Protein AF-0000000082833991 (afdb_homodimer)

Structure (mmCIF, N/CA/C/O backbone):
data_AF-0000000082833991-model_v1
#
loop_
_entity.id
_entity.type
_entity.pdbx_description
1 polymer 'HTH-type transcriptional regulator YjiE'
#
loop_
_atom_site.group_PDB
_atom_site.id
_atom_site.type_symbol
_atom_site.label_atom_id
_atom_site.label_alt_id
_atom_site.label_comp_id
_atom_site.label_asym_id
_atom_site.label_entity_id
_atom_site.label_seq_id
_atom_site.pdbx_PDB_ins_code
_atom_site.Cartn_x
_atom_site.Cartn_y
_atom_site.Cartn_z
_atom_site.occupancy
_atom_site.B_iso_or_equiv
_atom_site.auth_seq_id
_atom_site.auth_comp_id
_atom_site.auth_asym_id
_atom_site.auth_atom_id
_atom_site.pdbx_PDB_model_num
ATOM 1 N N . MET A 1 1 ? 28.219 -16.578 -19.125 1 38.25 1 MET A N 1
ATOM 2 C CA . MET A 1 1 ? 27.781 -16.203 -17.781 1 38.25 1 MET A CA 1
ATOM 3 C C . MET A 1 1 ? 28.219 -14.789 -17.438 1 38.25 1 MET A C 1
ATOM 5 O O . MET A 1 1 ? 27.469 -14.031 -16.812 1 38.25 1 MET A O 1
ATOM 9 N N . ALA A 1 2 ? 29.5 -14.633 -17.781 1 46.88 2 ALA A N 1
ATOM 10 C CA . ALA A 1 2 ? 30.234 -13.383 -17.609 1 46.88 2 ALA A CA 1
ATOM 11 C C . ALA A 1 2 ? 29.531 -12.227 -18.312 1 46.88 2 ALA A C 1
ATOM 13 O O . ALA A 1 2 ? 29.375 -11.141 -17.75 1 46.88 2 ALA A O 1
ATOM 14 N N . ASP A 1 3 ? 28.703 -12.578 -19.469 1 59.78 3 ASP A N 1
ATOM 15 C CA . ASP A 1 3 ? 28.125 -11.586 -20.375 1 59.78 3 ASP A CA 1
ATOM 16 C C . ASP A 1 3 ? 26.766 -11.094 -19.875 1 59.78 3 ASP A C 1
ATOM 18 O O . ASP A 1 3 ? 26.453 -9.914 -19.984 1 59.78 3 ASP A O 1
ATOM 22 N N . LEU A 1 4 ? 26.25 -11.969 -19.094 1 66.44 4 LEU A N 1
ATOM 23 C CA . LEU A 1 4 ? 24.922 -11.586 -18.594 1 66.44 4 LEU A CA 1
ATOM 24 C C . LEU A 1 4 ? 25.062 -10.594 -17.438 1 66.44 4 LEU A C 1
ATOM 26 O O . LEU A 1 4 ? 24.25 -9.664 -17.328 1 66.44 4 LEU A O 1
ATOM 30 N N . LYS A 1 5 ? 26.078 -10.898 -16.734 1 74 5 LYS A N 1
ATOM 31 C CA . LYS A 1 5 ? 26.344 -10 -15.602 1 74 5 LYS A CA 1
ATOM 32 C C . LYS A 1 5 ? 26.641 -8.586 -16.094 1 74 5 LYS A C 1
ATOM 34 O O . LYS A 1 5 ? 26.219 -7.605 -15.469 1 74 5 LYS A O 1
ATOM 39 N N . LEU A 1 6 ? 27.312 -8.57 -17.188 1 77 6 LEU A N 1
ATOM 40 C CA . LEU A 1 6 ? 27.656 -7.258 -17.734 1 77 6 LEU A CA 1
ATOM 41 C C . LEU A 1 6 ? 26.422 -6.543 -18.266 1 77 6 LEU A C 1
ATOM 43 O O . LEU A 1 6 ? 26.297 -5.324 -18.125 1 77 6 LEU A O 1
ATOM 47 N N . LEU A 1 7 ? 25.531 -7.355 -18.781 1 78.56 7 LEU A N 1
ATOM 48 C CA . LEU A 1 7 ? 24.281 -6.77 -19.25 1 78.56 7 LEU A CA 1
ATOM 49 C C . LEU A 1 7 ? 23.453 -6.262 -18.078 1 78.56 7 LEU A C 1
ATOM 51 O O . LEU A 1 7 ? 22.844 -5.195 -18.156 1 78.56 7 LEU A O 1
ATOM 55 N N . GLU A 1 8 ? 23.5 -7.07 -17.062 1 80.19 8 GLU A N 1
ATOM 56 C CA . GLU A 1 8 ? 22.812 -6.648 -15.836 1 80.19 8 GLU A CA 1
ATOM 57 C C . GLU A 1 8 ? 23.422 -5.375 -15.273 1 80.19 8 GLU A C 1
ATOM 59 O O . GLU A 1 8 ? 22.719 -4.52 -14.734 1 80.19 8 GLU A O 1
ATOM 64 N N . ASP A 1 9 ? 24.719 -5.312 -15.398 1 81.44 9 ASP A N 1
ATOM 65 C CA . ASP A 1 9 ? 25.406 -4.109 -14.953 1 81.44 9 ASP A CA 1
ATOM 66 C C . ASP A 1 9 ? 24.953 -2.885 -15.742 1 81.44 9 ASP A C 1
ATOM 68 O O . ASP A 1 9 ? 24.719 -1.817 -15.172 1 81.44 9 ASP A O 1
ATOM 72 N N . LEU A 1 10 ? 24.797 -3.084 -17.016 1 82.69 10 LEU A N 1
ATOM 73 C CA . LEU A 1 10 ? 24.328 -1.987 -17.859 1 82.69 10 LEU A CA 1
ATOM 74 C C . LEU A 1 10 ? 22.922 -1.56 -17.453 1 82.69 10 LEU A C 1
ATOM 76 O O . LEU A 1 10 ? 22.625 -0.364 -17.391 1 82.69 10 LEU A O 1
ATOM 80 N N . ILE A 1 11 ? 22.125 -2.508 -17.219 1 79.31 11 ILE A N 1
ATOM 81 C CA . ILE A 1 11 ? 20.75 -2.244 -16.812 1 79.31 11 ILE A CA 1
ATOM 82 C C . ILE A 1 11 ? 20.734 -1.484 -15.492 1 79.31 11 ILE A C 1
ATOM 84 O O . ILE A 1 11 ? 20.016 -0.483 -15.352 1 79.31 11 ILE A O 1
ATOM 88 N N . ALA A 1 12 ? 21.469 -1.999 -14.531 1 80.62 12 ALA A N 1
ATOM 89 C CA . ALA A 1 12 ? 21.562 -1.344 -13.234 1 80.62 12 ALA A CA 1
ATOM 90 C C . ALA A 1 12 ? 22.047 0.098 -13.375 1 80.62 12 ALA A C 1
ATOM 92 O O . ALA A 1 12 ? 21.531 1 -12.711 1 80.62 12 ALA A O 1
ATOM 93 N N . LEU A 1 13 ? 22.984 0.192 -14.234 1 82.44 13 LEU A N 1
ATOM 94 C CA . LEU A 1 13 ? 23.531 1.522 -14.461 1 82.44 13 LEU A CA 1
ATOM 95 C C . LEU A 1 13 ? 22.5 2.436 -15.117 1 82.44 13 LEU A C 1
ATOM 97 O O . LEU A 1 13 ? 22.359 3.596 -14.727 1 82.44 13 LEU A O 1
ATOM 101 N N . ALA A 1 14 ? 21.766 1.913 -15.977 1 79.62 14 ALA A N 1
ATOM 102 C CA . ALA A 1 14 ? 20.734 2.68 -16.656 1 79.62 14 ALA A CA 1
ATOM 103 C C . ALA A 1 14 ? 19.625 3.086 -15.703 1 79.62 14 ALA A C 1
ATOM 105 O O . ALA A 1 14 ? 19.094 4.203 -15.773 1 79.62 14 ALA A O 1
ATOM 106 N N . GLN A 1 15 ? 19.297 2.162 -14.906 1 74.5 15 GLN A N 1
ATOM 107 C CA . GLN A 1 15 ? 18.203 2.357 -13.961 1 74.5 15 GLN A CA 1
ATOM 108 C C . GLN A 1 15 ? 18.594 3.344 -12.867 1 74.5 15 GLN A C 1
ATOM 110 O O . GLN A 1 15 ? 17.781 4.18 -12.461 1 74.5 15 GLN A O 1
ATOM 115 N N . SER A 1 16 ? 19.812 3.145 -12.391 1 74.88 16 SER A N 1
ATOM 116 C CA . SER A 1 16 ? 20.25 3.936 -11.25 1 74.88 16 SER A CA 1
ATOM 117 C C . SER A 1 16 ? 20.797 5.289 -11.688 1 74.88 16 SER A C 1
ATOM 119 O O . SER A 1 16 ? 20.766 6.254 -10.922 1 74.88 16 SER A O 1
ATOM 121 N N . GLY A 1 17 ? 21.281 5.27 -12.898 1 75.56 17 GLY A N 1
ATOM 122 C CA . GLY A 1 17 ? 21.922 6.465 -13.438 1 75.56 17 GLY A CA 1
ATOM 123 C C . GLY A 1 17 ? 23.203 6.844 -12.711 1 75.56 17 GLY A C 1
ATOM 124 O O . GLY A 1 17 ? 23.641 7.992 -12.789 1 75.56 17 GLY A O 1
ATOM 125 N N . SER A 1 18 ? 23.688 5.918 -11.875 1 78.94 18 SER A N 1
ATOM 126 C CA . SER A 1 18 ? 24.875 6.121 -11.055 1 78.94 18 SER A CA 1
ATOM 127 C C . SER A 1 18 ? 25.719 4.852 -10.977 1 78.94 18 SER A C 1
ATOM 129 O O . SER A 1 18 ? 25.203 3.777 -10.648 1 78.94 18 SER A O 1
ATOM 131 N N . PHE A 1 19 ? 27.078 5.07 -11.234 1 81.88 19 PHE A N 1
ATOM 132 C CA . PHE A 1 19 ? 27.984 3.928 -11.141 1 81.88 19 PHE A CA 1
ATOM 133 C C . PHE A 1 19 ? 28.047 3.404 -9.711 1 81.88 19 PHE A C 1
ATOM 135 O O . PHE A 1 19 ? 28.078 2.191 -9.484 1 81.88 19 PHE A O 1
ATOM 142 N N . VAL A 1 20 ? 27.984 4.328 -8.828 1 76.94 20 VAL A N 1
ATOM 143 C CA . VAL A 1 20 ? 28.109 3.918 -7.434 1 76.94 20 VAL A CA 1
ATOM 144 C C . VAL A 1 20 ? 26.844 3.158 -7.012 1 76.94 20 VAL A C 1
ATOM 146 O O . VAL A 1 20 ? 26.938 2.062 -6.453 1 76.94 20 VAL A O 1
ATOM 149 N N . ARG A 1 21 ? 25.766 3.682 -7.289 1 78.19 21 ARG A N 1
ATOM 150 C CA . ARG A 1 21 ? 24.516 3.029 -6.922 1 78.19 21 ARG A CA 1
ATOM 151 C C . ARG A 1 21 ? 24.344 1.715 -7.676 1 78.19 21 ARG A C 1
ATOM 153 O O . ARG A 1 21 ? 23.844 0.735 -7.117 1 78.19 21 ARG A O 1
ATOM 160 N N . ALA A 1 22 ? 24.688 1.807 -8.867 1 81.06 22 ALA A N 1
ATOM 161 C CA . ALA A 1 22 ? 24.609 0.583 -9.656 1 81.06 22 ALA A CA 1
ATOM 162 C C . ALA A 1 22 ? 25.531 -0.499 -9.094 1 81.06 22 ALA A C 1
ATOM 164 O O . ALA A 1 22 ? 25.141 -1.668 -9.008 1 81.06 22 ALA A O 1
ATOM 165 N N . ALA A 1 23 ? 26.672 -0.128 -8.703 1 82.81 23 ALA A N 1
ATOM 166 C CA . ALA A 1 23 ? 27.609 -1.078 -8.109 1 82.81 23 ALA A CA 1
ATOM 167 C C . ALA A 1 23 ? 27.047 -1.688 -6.836 1 82.81 23 ALA A C 1
ATOM 169 O O . ALA A 1 23 ? 27.141 -2.896 -6.617 1 82.81 23 ALA A O 1
ATOM 170 N N . GLU A 1 24 ? 26.406 -0.857 -6.086 1 76.19 24 GLU A N 1
ATOM 171 C CA . GLU A 1 24 ? 25.797 -1.324 -4.852 1 76.19 24 GLU A CA 1
ATOM 172 C C . GLU A 1 24 ? 24.641 -2.291 -5.141 1 76.19 24 GLU A C 1
ATOM 174 O O . GLU A 1 24 ? 24.547 -3.35 -4.52 1 76.19 24 GLU A O 1
ATOM 179 N N . ALA A 1 25 ? 23.984 -1.925 -6.086 1 74.69 25 ALA A N 1
ATOM 180 C CA . ALA A 1 25 ? 22.844 -2.76 -6.461 1 74.69 25 ALA A CA 1
ATOM 181 C C . ALA A 1 25 ? 23.312 -4.109 -7 1 74.69 25 ALA A C 1
ATOM 183 O O . ALA A 1 25 ? 22.625 -5.121 -6.82 1 74.69 25 ALA A O 1
ATOM 184 N N . ARG A 1 26 ? 24.453 -4.07 -7.508 1 76.44 26 ARG A N 1
ATOM 185 C CA . ARG A 1 26 ? 25 -5.27 -8.141 1 76.44 26 ARG A CA 1
ATOM 186 C C . ARG A 1 26 ? 25.984 -5.98 -7.207 1 76.44 26 ARG A C 1
ATOM 188 O O . ARG A 1 26 ? 26.594 -6.977 -7.59 1 76.44 26 ARG A O 1
ATOM 195 N N . HIS A 1 27 ? 26.094 -5.438 -5.996 1 77.38 27 HIS A N 1
ATOM 196 C CA . HIS A 1 27 ? 26.922 -6.016 -4.949 1 77.38 27 HIS A CA 1
ATOM 197 C C . HIS A 1 27 ? 28.359 -6.195 -5.43 1 77.38 27 HIS A C 1
ATOM 199 O O . HIS A 1 27 ? 28.953 -7.258 -5.242 1 77.38 27 HIS A O 1
ATOM 205 N N . VAL A 1 28 ? 28.859 -5.191 -6.031 1 79.62 28 VAL A N 1
ATOM 206 C CA . VAL A 1 28 ? 30.266 -5.18 -6.461 1 79.62 28 VAL A CA 1
ATOM 207 C C . VAL A 1 28 ? 30.891 -3.84 -6.094 1 79.62 28 VAL A C 1
ATOM 209 O O . VAL A 1 28 ? 30.203 -2.865 -5.816 1 79.62 28 VAL A O 1
ATOM 212 N N . THR A 1 29 ? 32.188 -3.898 -6.039 1 78.94 29 THR A N 1
ATOM 213 C CA . THR A 1 29 ? 32.906 -2.658 -5.762 1 78.94 29 THR A CA 1
ATOM 214 C C . THR A 1 29 ? 32.844 -1.711 -6.957 1 78.94 29 THR A C 1
ATOM 216 O O . THR A 1 29 ? 32.625 -2.148 -8.094 1 78.94 29 THR A O 1
ATOM 219 N N . HIS A 1 30 ? 32.969 -0.469 -6.625 1 83.12 30 HIS A N 1
ATOM 220 C CA . HIS A 1 30 ? 32.875 0.565 -7.652 1 83.12 30 HIS A CA 1
ATOM 221 C C . HIS A 1 30 ? 33.938 0.354 -8.734 1 83.12 30 HIS A C 1
ATOM 223 O O . HIS A 1 30 ? 33.625 0.383 -9.93 1 83.12 30 HIS A O 1
ATOM 229 N N . PRO A 1 31 ? 35.188 0.054 -8.375 1 81.94 31 PRO A N 1
ATOM 230 C CA . PRO A 1 31 ? 36.188 -0.194 -9.422 1 81.94 31 PRO A CA 1
ATOM 231 C C . PRO A 1 31 ? 35.875 -1.421 -10.266 1 81.94 31 PRO A C 1
ATOM 233 O O . PRO A 1 31 ? 36.062 -1.402 -11.484 1 81.94 31 PRO A O 1
ATOM 236 N N . ALA A 1 32 ? 35.375 -2.383 -9.633 1 82.94 32 ALA A N 1
ATOM 237 C CA . ALA A 1 32 ? 35 -3.598 -10.344 1 82.94 32 ALA A CA 1
ATOM 238 C C . ALA A 1 32 ? 33.844 -3.336 -11.297 1 82.94 32 ALA A C 1
ATOM 240 O O . ALA A 1 32 ? 33.844 -3.83 -12.43 1 82.94 32 ALA A O 1
ATOM 241 N N . PHE A 1 33 ? 32.906 -2.541 -10.852 1 87.75 33 PHE A N 1
ATOM 242 C CA . PHE A 1 33 ? 31.766 -2.203 -11.68 1 87.75 33 PHE A CA 1
ATOM 243 C C . PHE A 1 33 ? 32.188 -1.404 -12.906 1 87.75 33 PHE A C 1
ATOM 245 O O . PHE A 1 33 ? 31.75 -1.675 -14.023 1 87.75 33 PHE A O 1
ATOM 252 N N . GLY A 1 34 ? 33.062 -0.448 -12.641 1 86.69 34 GLY A N 1
ATOM 253 C CA . GLY A 1 34 ? 33.594 0.323 -13.75 1 86.69 34 GLY A CA 1
ATOM 254 C C . GLY A 1 34 ? 34.281 -0.535 -14.789 1 86.69 34 GLY A C 1
ATOM 255 O O . GLY A 1 34 ? 34.094 -0.353 -15.992 1 86.69 34 GLY A O 1
ATOM 256 N N . ARG A 1 35 ? 35.062 -1.418 -14.344 1 84.38 35 ARG A N 1
ATOM 257 C CA . ARG A 1 35 ? 35.781 -2.334 -15.234 1 84.38 35 ARG A CA 1
ATOM 258 C C . ARG A 1 35 ? 34.781 -3.182 -16.047 1 84.38 35 ARG A C 1
ATOM 260 O O . ARG A 1 35 ? 35.031 -3.441 -17.219 1 84.38 35 ARG A O 1
ATOM 267 N N . ARG A 1 36 ? 33.75 -3.529 -15.391 1 84.44 36 ARG A N 1
ATOM 268 C CA . ARG A 1 36 ? 32.75 -4.359 -16.047 1 84.44 36 ARG A CA 1
ATOM 269 C C . ARG A 1 36 ? 32.062 -3.59 -17.172 1 84.44 36 ARG A C 1
ATOM 271 O O . ARG A 1 36 ? 31.812 -4.133 -18.25 1 84.44 36 ARG A O 1
ATOM 278 N N . ILE A 1 37 ? 31.781 -2.387 -16.859 1 87.19 37 ILE A N 1
ATOM 279 C CA . ILE A 1 37 ? 31.125 -1.562 -17.875 1 87.19 37 ILE A CA 1
ATOM 280 C C . ILE A 1 37 ? 32.094 -1.315 -19.031 1 87.19 37 ILE A C 1
ATOM 282 O O . ILE A 1 37 ? 31.688 -1.374 -20.203 1 87.19 37 ILE A O 1
ATOM 286 N N . ARG A 1 38 ? 33.312 -1.066 -18.703 1 84.81 38 ARG A N 1
ATOM 287 C CA . ARG A 1 38 ? 34.312 -0.896 -19.75 1 84.81 38 ARG A CA 1
ATOM 288 C C . ARG A 1 38 ? 34.469 -2.168 -20.578 1 84.81 38 ARG A C 1
ATOM 290 O O . ARG A 1 38 ? 34.625 -2.107 -21.797 1 84.81 38 ARG A O 1
ATOM 297 N N . ALA A 1 39 ? 34.438 -3.24 -19.891 1 80.69 39 ALA A N 1
ATOM 298 C CA . ALA A 1 39 ? 34.5 -4.52 -20.594 1 80.69 39 ALA A CA 1
ATOM 299 C C . ALA A 1 39 ? 33.344 -4.695 -21.547 1 80.69 39 ALA A C 1
ATOM 301 O O . ALA A 1 39 ? 33.5 -5.195 -22.656 1 80.69 39 ALA A O 1
ATOM 302 N N . LEU A 1 40 ? 32.188 -4.266 -21.109 1 82 40 LEU A N 1
ATOM 303 C CA . LEU A 1 40 ? 31 -4.344 -21.938 1 82 40 LEU A CA 1
ATOM 304 C C . LEU A 1 40 ? 31.109 -3.414 -23.141 1 82 40 LEU A C 1
ATOM 306 O O . LEU A 1 40 ? 30.703 -3.77 -24.234 1 82 40 LEU A O 1
ATOM 310 N N . GLU A 1 41 ? 31.656 -2.271 -22.922 1 83.88 41 GLU A N 1
ATOM 311 C CA . GLU A 1 41 ? 31.891 -1.325 -24 1 83.88 41 GLU A CA 1
ATOM 312 C C . GLU A 1 41 ? 32.875 -1.875 -25.016 1 83.88 41 GLU A C 1
ATOM 314 O O . GLU A 1 41 ? 32.719 -1.726 -26.219 1 83.88 41 GLU A O 1
ATOM 319 N N . ALA A 1 42 ? 33.875 -2.477 -24.469 1 79.06 42 ALA A N 1
ATOM 320 C CA . ALA A 1 42 ? 34.875 -3.105 -25.344 1 79.06 42 ALA A CA 1
ATOM 321 C C . ALA A 1 42 ? 34.25 -4.219 -26.172 1 79.06 42 ALA A C 1
ATOM 323 O O . ALA A 1 42 ? 34.531 -4.344 -27.375 1 79.06 42 ALA A O 1
ATOM 324 N N . TRP A 1 43 ? 33.469 -4.961 -25.516 1 75.19 43 TRP A N 1
ATOM 325 C CA . TRP A 1 43 ? 32.75 -6.031 -26.203 1 75.19 43 TRP A CA 1
ATOM 326 C C . TRP A 1 43 ? 31.844 -5.469 -27.297 1 75.19 43 TRP A C 1
ATOM 328 O O . TRP A 1 43 ? 31.781 -6.004 -28.406 1 75.19 43 TRP A O 1
ATOM 338 N N . ALA A 1 44 ? 31.156 -4.363 -26.938 1 76.19 44 ALA A N 1
ATOM 339 C CA . ALA A 1 44 ? 30.219 -3.729 -27.859 1 76.19 44 ALA A CA 1
ATOM 340 C C . ALA A 1 44 ? 30.953 -2.982 -28.969 1 76.19 44 ALA A C 1
ATOM 342 O O . ALA A 1 44 ? 30.391 -2.711 -30.031 1 76.19 44 ALA A O 1
ATOM 343 N N . GLY A 1 45 ? 32.188 -2.701 -28.766 1 75.06 45 GLY A N 1
ATOM 344 C CA . GLY A 1 45 ? 33 -1.982 -29.734 1 75.06 45 GLY A CA 1
ATOM 345 C C . GLY A 1 45 ? 32.688 -0.503 -29.797 1 75.06 45 GLY A C 1
ATOM 346 O O . GLY A 1 45 ? 33 0.16 -30.797 1 75.06 45 GLY A O 1
ATOM 347 N N . ALA A 1 46 ? 31.891 -0.071 -28.938 1 78.38 46 ALA A N 1
ATOM 348 C CA . ALA A 1 46 ? 31.484 1.332 -28.875 1 78.38 46 ALA A CA 1
ATOM 349 C C . ALA A 1 46 ? 31.25 1.767 -27.422 1 78.38 46 ALA A C 1
ATOM 351 O O . ALA A 1 46 ? 30.922 0.941 -26.562 1 78.38 46 ALA A O 1
ATOM 352 N N . PRO A 1 47 ? 31.469 3.016 -27.172 1 83.75 47 PRO A N 1
ATOM 353 C CA . PRO A 1 47 ? 31.062 3.512 -25.859 1 83.75 47 PRO A CA 1
ATOM 354 C C . PRO A 1 47 ? 29.547 3.379 -25.609 1 83.75 47 PRO A C 1
ATOM 356 O O . PRO A 1 47 ? 28.75 3.623 -26.516 1 83.75 47 PRO A O 1
ATOM 359 N N . LEU A 1 48 ? 29.266 2.832 -24.453 1 84.81 48 LEU A N 1
ATOM 360 C CA . LEU A 1 48 ? 27.859 2.604 -24.141 1 84.81 48 LEU A CA 1
ATOM 361 C C . LEU A 1 48 ? 27.344 3.664 -23.172 1 84.81 48 LEU A C 1
ATOM 363 O O . LEU A 1 48 ? 26.125 3.879 -23.062 1 84.81 48 LEU A O 1
ATOM 367 N N . VAL A 1 49 ? 28.297 4.137 -22.484 1 84.69 49 VAL A N 1
ATOM 368 C CA . VAL A 1 49 ? 27.922 5.059 -21.422 1 84.69 49 VAL A CA 1
ATOM 369 C C . VAL A 1 49 ? 28.578 6.414 -21.656 1 84.69 49 VAL A C 1
ATOM 371 O O . VAL A 1 49 ? 29.734 6.484 -22.078 1 84.69 49 VAL A O 1
ATOM 374 N N . GLU A 1 50 ? 27.781 7.258 -21.719 1 79.69 50 GLU A N 1
ATOM 375 C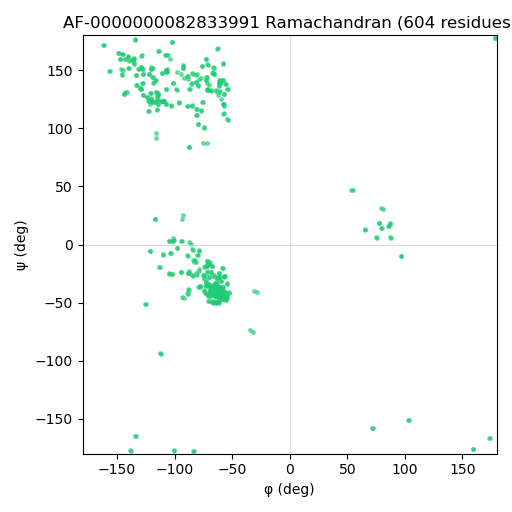 CA . GLU A 1 50 ? 28.344 8.602 -21.734 1 79.69 50 GLU A CA 1
ATOM 376 C C . GLU A 1 50 ? 28.828 9.008 -20.344 1 79.69 50 GLU A C 1
ATOM 378 O O . GLU A 1 50 ? 28.047 9.492 -19.516 1 79.69 50 GLU A O 1
ATOM 383 N N . ARG A 1 51 ? 30.094 8.641 -20.047 1 70.56 51 ARG A N 1
ATOM 384 C CA . ARG A 1 51 ? 30.688 8.719 -18.703 1 70.56 51 ARG A CA 1
ATOM 385 C C . ARG A 1 51 ? 30.844 10.164 -18.266 1 70.56 51 ARG A C 1
ATOM 387 O O . ARG A 1 51 ? 30.969 10.438 -17.062 1 70.56 51 ARG A O 1
ATOM 394 N N . GLN A 1 52 ? 30.781 10.977 -19.328 1 63.84 52 GLN A N 1
ATOM 395 C CA . GLN A 1 52 ? 31.078 12.375 -19.047 1 63.84 52 GLN A CA 1
ATOM 396 C C . GLN A 1 52 ? 29.812 13.117 -18.609 1 63.84 52 GLN A C 1
ATOM 398 O O . GLN A 1 52 ? 29.859 14.305 -18.281 1 63.84 52 GLN A O 1
ATOM 403 N N . ARG A 1 53 ? 28.656 12.336 -18.516 1 60.41 53 ARG A N 1
ATOM 404 C CA . ARG A 1 53 ? 27.359 12.906 -18.156 1 60.41 53 ARG A CA 1
ATOM 405 C C . ARG A 1 53 ? 26.875 12.367 -16.812 1 60.41 53 ARG A C 1
ATOM 407 O O . ARG A 1 53 ? 27.125 11.211 -16.484 1 60.41 53 ARG A O 1
ATOM 414 N N . VAL A 1 54 ? 26.406 13.266 -15.742 1 60.75 54 VAL A N 1
ATOM 415 C CA . VAL A 1 54 ? 25.734 12.836 -14.516 1 60.75 54 VAL A CA 1
ATOM 416 C C . VAL A 1 54 ? 24.297 13.375 -14.492 1 60.75 54 VAL A C 1
ATOM 418 O O . VAL A 1 54 ? 24.078 14.586 -14.594 1 60.75 54 VAL A O 1
ATOM 421 N N . PRO A 1 55 ? 23.312 12.508 -14.5 1 63.72 55 PRO A N 1
ATOM 422 C CA . PRO A 1 55 ? 23.438 11.055 -14.305 1 63.72 55 PRO A CA 1
ATOM 423 C C . PRO A 1 55 ? 23.984 10.344 -15.539 1 63.72 55 PRO A C 1
ATOM 425 O O . PRO A 1 55 ? 23.859 10.836 -16.656 1 63.72 55 PRO A O 1
ATOM 428 N N . VAL A 1 56 ? 24.578 9.258 -15.25 1 75.62 56 VAL A N 1
ATOM 429 C CA . VAL A 1 56 ? 25.125 8.438 -16.328 1 75.62 56 VAL A CA 1
ATOM 430 C C . VAL A 1 56 ? 24.031 8.078 -17.312 1 75.62 56 VAL A C 1
ATOM 432 O O . VAL A 1 56 ? 22.953 7.629 -16.922 1 75.62 56 VAL A O 1
ATOM 435 N N . THR A 1 57 ? 24.172 8.617 -18.5 1 81.19 57 THR A N 1
ATOM 436 C CA . THR A 1 57 ? 23.25 8.219 -19.547 1 81.19 57 THR A CA 1
ATOM 437 C C . THR A 1 57 ? 23.953 7.277 -20.547 1 81.19 57 THR A C 1
ATOM 439 O O . THR A 1 57 ? 25.172 7.195 -20.562 1 81.19 57 THR A O 1
ATOM 442 N N . LEU A 1 58 ? 23.078 6.676 -21.219 1 83.06 58 LEU A N 1
ATOM 443 C CA . LEU A 1 58 ? 23.594 5.746 -22.219 1 83.06 58 LEU A CA 1
ATOM 444 C C . LEU A 1 58 ? 23.766 6.434 -23.562 1 83.06 58 LEU A C 1
ATOM 446 O O . LEU A 1 58 ? 23.047 7.387 -23.875 1 83.06 58 LEU A O 1
ATOM 450 N N . THR A 1 59 ? 24.781 6.133 -24.359 1 80.75 59 THR A N 1
ATOM 451 C CA . THR A 1 59 ? 24.891 6.496 -25.781 1 80.75 59 THR A CA 1
ATOM 452 C C . THR A 1 59 ? 23.781 5.836 -26.594 1 80.75 59 THR A C 1
ATOM 454 O O . THR A 1 59 ? 23 5.039 -26.062 1 80.75 59 THR A O 1
ATOM 457 N N . ALA A 1 60 ? 23.641 6.285 -27.844 1 77.62 60 ALA A N 1
ATOM 458 C CA . ALA A 1 60 ? 22.688 5.625 -28.734 1 77.62 60 ALA A CA 1
ATOM 459 C C . ALA A 1 60 ? 22.938 4.117 -28.781 1 77.62 60 ALA A C 1
ATOM 461 O O . ALA A 1 60 ? 21.984 3.324 -28.75 1 77.62 60 ALA A O 1
ATOM 462 N N . GLU A 1 61 ? 24.188 3.904 -28.828 1 78.12 61 GLU A N 1
ATOM 463 C CA . GLU A 1 61 ? 24.562 2.496 -28.828 1 78.12 61 GLU A CA 1
ATOM 464 C C . GLU A 1 61 ? 24.234 1.845 -27.484 1 78.12 61 GLU A C 1
ATOM 466 O O . GLU A 1 61 ? 23.828 0.684 -27.438 1 78.12 61 GLU A O 1
ATOM 471 N N . GLY A 1 62 ? 24.422 2.627 -26.422 1 80.62 62 GLY A N 1
ATOM 472 C CA . GLY A 1 62 ? 24.078 2.143 -25.094 1 80.62 62 GLY A CA 1
ATOM 473 C C . GLY A 1 62 ? 22.594 1.875 -24.922 1 80.62 62 GLY A C 1
ATOM 474 O O . GLY A 1 62 ? 22.203 0.859 -24.344 1 80.62 62 GLY A O 1
ATOM 475 N N . GLU A 1 63 ? 21.844 2.664 -25.469 1 80.12 63 GLU A N 1
ATOM 476 C CA . GLU A 1 63 ? 20.391 2.498 -25.422 1 80.12 63 GLU A CA 1
ATOM 477 C C . GLU A 1 63 ? 19.938 1.28 -26.219 1 80.12 63 GLU A C 1
ATOM 479 O O . GLU A 1 63 ? 19.062 0.537 -25.797 1 80.12 63 GLU A O 1
ATOM 484 N N . ALA A 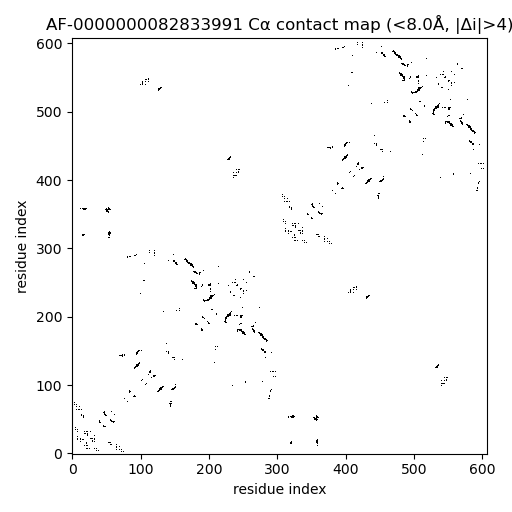1 64 ? 20.578 1.158 -27.359 1 74 64 ALA A N 1
ATOM 485 C CA . ALA A 1 64 ? 20.281 -0.01 -28.188 1 74 64 ALA A CA 1
ATOM 486 C C . ALA A 1 64 ? 20.641 -1.302 -27.453 1 74 64 ALA A C 1
ATOM 488 O O . ALA A 1 64 ? 19.859 -2.26 -27.453 1 74 64 ALA A O 1
ATOM 489 N N . LEU A 1 65 ? 21.734 -1.249 -26.828 1 77.31 65 LEU A N 1
ATOM 490 C CA . LEU A 1 65 ? 22.156 -2.443 -26.094 1 77.31 65 LEU A CA 1
ATOM 491 C C . LEU A 1 65 ? 21.297 -2.654 -24.859 1 77.31 65 LEU A C 1
ATOM 493 O O . LEU A 1 65 ? 21 -3.793 -24.484 1 77.31 65 LEU A O 1
ATOM 497 N N . LEU A 1 66 ? 20.953 -1.541 -24.297 1 78 66 LEU A N 1
ATOM 498 C CA . LEU A 1 66 ? 20.078 -1.636 -23.125 1 78 66 LEU A CA 1
ATOM 499 C C . LEU A 1 66 ? 18.781 -2.346 -23.469 1 78 66 LEU A C 1
ATOM 501 O O . LEU A 1 66 ? 18.312 -3.199 -22.703 1 78 66 LEU A O 1
ATOM 505 N N . LYS A 1 67 ? 18.25 -2.014 -24.547 1 68.81 67 LYS A N 1
ATOM 506 C CA . LYS A 1 67 ? 17.031 -2.674 -25 1 68.81 67 LYS A CA 1
ATOM 507 C C . LYS A 1 67 ? 17.234 -4.18 -25.156 1 68.81 67 LYS A C 1
ATOM 509 O O . LYS A 1 67 ? 16.422 -4.977 -24.672 1 68.81 67 LYS A O 1
ATOM 514 N N . THR A 1 68 ? 18.375 -4.438 -25.781 1 66.25 68 THR A N 1
ATOM 515 C CA . THR A 1 68 ? 18.703 -5.844 -26 1 66.25 68 THR A CA 1
ATOM 516 C C . THR A 1 68 ? 19.062 -6.512 -24.672 1 66.25 68 THR A C 1
ATOM 518 O O . THR A 1 68 ? 18.672 -7.652 -24.422 1 66.25 68 THR A O 1
ATOM 521 N N . ALA A 1 69 ? 19.828 -5.773 -23.922 1 70.81 69 ALA A N 1
ATOM 522 C CA . ALA A 1 69 ? 20.25 -6.301 -22.625 1 70.81 69 ALA A CA 1
ATOM 523 C C . ALA A 1 69 ? 19.047 -6.637 -21.75 1 70.81 69 ALA A C 1
ATOM 525 O O . ALA A 1 69 ? 19.016 -7.695 -21.109 1 70.81 69 ALA A O 1
ATOM 526 N N . THR A 1 70 ? 18.172 -5.727 -21.797 1 66.94 70 THR A N 1
ATOM 527 C CA . THR A 1 70 ? 16.969 -5.941 -21.016 1 66.94 70 THR A CA 1
ATOM 528 C C . THR A 1 70 ? 16.234 -7.195 -21.484 1 66.94 70 THR A C 1
ATOM 530 O O . THR A 1 70 ? 15.797 -8.008 -20.672 1 66.94 70 THR A O 1
ATOM 533 N N . GLN A 1 71 ? 16.281 -7.387 -22.734 1 61.53 71 GLN A N 1
ATOM 534 C CA . GLN A 1 71 ? 15.641 -8.562 -23.312 1 61.53 71 GLN A CA 1
ATOM 535 C C . GLN A 1 71 ? 16.406 -9.836 -22.953 1 61.53 71 GLN A C 1
ATOM 537 O O . GLN A 1 71 ? 15.797 -10.852 -22.609 1 61.53 71 GLN A O 1
ATOM 542 N N . VAL A 1 72 ? 17.656 -9.734 -23.062 1 61.81 72 VAL A N 1
ATOM 543 C CA . VAL A 1 72 ? 18.5 -10.906 -22.828 1 61.81 72 VAL A CA 1
ATOM 544 C C . VAL A 1 72 ? 18.438 -11.289 -21.344 1 61.81 72 VAL A C 1
ATOM 546 O O . VAL A 1 72 ? 18.266 -12.461 -21 1 61.81 72 VAL A O 1
ATOM 549 N N . VAL A 1 73 ? 18.625 -10.32 -20.594 1 61.59 73 VAL A N 1
ATOM 550 C CA . VAL A 1 73 ? 18.578 -10.594 -19.156 1 61.59 73 VAL A CA 1
ATOM 551 C C . VAL A 1 73 ? 17.219 -11.156 -18.781 1 61.59 73 VAL A C 1
ATOM 553 O O . VAL A 1 73 ? 17.125 -12.086 -17.969 1 61.59 73 VAL A O 1
ATOM 556 N N . GLU A 1 74 ? 16.328 -10.555 -19.469 1 58.25 74 GLU A N 1
ATOM 557 C CA . GLU A 1 74 ? 14.977 -11.055 -19.281 1 58.25 74 GLU A CA 1
ATOM 558 C C . GLU A 1 74 ? 14.867 -12.516 -19.703 1 58.25 74 GLU A C 1
ATOM 560 O O . GLU A 1 74 ? 14.297 -13.344 -18.984 1 58.25 74 GLU A O 1
ATOM 565 N N . GLN A 1 75 ? 15.398 -12.656 -20.812 1 55.94 75 GLN A N 1
ATOM 566 C CA . GLN A 1 75 ? 15.328 -14.016 -21.359 1 55.94 75 GLN A CA 1
ATOM 567 C C . GLN A 1 75 ? 16.156 -14.984 -20.516 1 55.94 75 GLN A C 1
ATOM 569 O O . GLN A 1 75 ? 15.719 -16.109 -20.266 1 55.94 75 GLN A O 1
ATOM 574 N N . MET A 1 76 ? 17.266 -14.477 -20.094 1 56.78 76 MET A N 1
ATOM 575 C CA . MET A 1 76 ? 18.109 -15.328 -19.25 1 56.78 76 MET A CA 1
ATOM 576 C C . MET A 1 76 ? 17.469 -15.531 -17.875 1 56.78 76 MET A C 1
ATOM 578 O O . MET A 1 76 ? 17.578 -16.609 -17.297 1 56.78 76 MET A O 1
ATOM 582 N N . GLY A 1 77 ? 16.953 -14.391 -17.438 1 54.34 77 GLY A N 1
ATOM 583 C CA . GLY A 1 77 ? 16.203 -14.539 -16.203 1 54.34 77 GLY A CA 1
ATOM 584 C C . GLY A 1 77 ? 15.102 -15.578 -16.281 1 54.34 77 GLY A C 1
ATOM 585 O O . GLY A 1 77 ? 14.922 -16.375 -15.359 1 54.34 77 GLY A O 1
ATOM 586 N N . LEU A 1 78 ? 14.555 -15.438 -17.375 1 51.03 78 LEU A N 1
ATOM 587 C CA . LEU A 1 78 ? 13.5 -16.406 -17.625 1 51.03 78 LEU A CA 1
ATOM 588 C C . LEU A 1 78 ? 14.07 -17.828 -17.656 1 51.03 78 LEU A C 1
ATOM 590 O O . LEU A 1 78 ? 13.484 -18.75 -17.109 1 51.03 78 LEU A O 1
ATOM 594 N N . VAL A 1 79 ? 15.172 -17.891 -18.312 1 51.47 79 VAL A N 1
ATOM 595 C CA . VAL A 1 79 ? 15.805 -19.188 -18.422 1 51.47 79 VAL A CA 1
ATOM 596 C C . VAL A 1 79 ? 16.281 -19.641 -17.047 1 51.47 79 VAL A C 1
ATOM 598 O O . VAL A 1 79 ? 16.109 -20.812 -16.672 1 51.47 79 VAL A O 1
ATOM 601 N N . ARG A 1 80 ? 16.984 -18.75 -16.422 1 50.44 80 ARG A N 1
ATOM 602 C CA . ARG A 1 80 ? 17.453 -19.078 -15.086 1 50.44 80 ARG A CA 1
ATOM 603 C C . ARG A 1 80 ? 16.297 -19.469 -14.18 1 50.44 80 ARG A C 1
ATOM 605 O O . ARG A 1 80 ? 16.391 -20.422 -13.398 1 50.44 80 ARG A O 1
ATOM 612 N N . HIS A 1 81 ? 15.359 -18.656 -14.258 1 49.59 81 HIS A N 1
ATOM 613 C CA . HIS A 1 81 ? 14.156 -18.953 -13.492 1 49.59 81 HIS A CA 1
ATOM 614 C C . HIS A 1 81 ? 13.594 -20.312 -13.859 1 49.59 81 HIS A C 1
ATOM 616 O O . HIS A 1 81 ? 13.188 -21.078 -12.984 1 49.59 81 HIS A O 1
ATOM 622 N N . ARG A 1 82 ? 13.594 -20.5 -15.07 1 48.09 82 ARG A N 1
ATOM 623 C CA . ARG A 1 82 ? 13.141 -21.812 -15.547 1 48.09 82 ARG A CA 1
ATOM 624 C C . ARG A 1 82 ? 14.031 -22.922 -15.016 1 48.09 82 ARG A C 1
ATOM 626 O O . ARG A 1 82 ? 13.547 -23.984 -14.617 1 48.09 82 ARG A O 1
ATOM 633 N N . ILE A 1 83 ? 15.242 -22.656 -15.102 1 48.06 83 ILE A N 1
ATOM 634 C CA . ILE A 1 83 ? 16.188 -23.672 -14.633 1 48.06 83 ILE A CA 1
ATOM 635 C C . ILE A 1 83 ? 16.016 -23.875 -13.133 1 48.06 83 ILE A C 1
ATOM 637 O O . ILE A 1 83 ? 16.031 -25 -12.648 1 48.06 83 ILE A O 1
ATOM 641 N N . ARG A 1 84 ? 16.016 -22.828 -12.477 1 47.88 84 ARG A N 1
ATOM 642 C CA . ARG A 1 84 ? 15.859 -22.922 -11.031 1 47.88 84 ARG A CA 1
ATOM 643 C C . ARG A 1 84 ? 14.539 -23.594 -10.664 1 47.88 84 ARG A C 1
ATOM 645 O O . ARG A 1 84 ? 14.453 -24.297 -9.664 1 47.88 84 ARG A O 1
ATOM 652 N N . SER A 1 85 ? 13.508 -23.172 -11.328 1 46.28 85 SER A N 1
ATOM 653 C CA . SER A 1 85 ? 12.203 -23.766 -11.062 1 46.28 85 SER A CA 1
ATOM 654 C C . SER A 1 85 ? 12.156 -25.219 -11.508 1 46.28 85 SER A C 1
ATOM 656 O O . SER A 1 85 ? 11.359 -26 -10.984 1 46.28 85 SER A O 1
ATOM 658 N N . SER A 1 86 ? 12.812 -25.531 -12.633 1 42.94 86 SER A N 1
ATOM 659 C CA . SER A 1 86 ? 12.812 -26.875 -13.172 1 42.94 86 SER A CA 1
ATOM 660 C C . SER A 1 86 ? 13.781 -27.781 -12.422 1 42.94 86 SER A C 1
ATOM 662 O O . SER A 1 86 ? 13.812 -29 -12.641 1 42.94 86 SER A O 1
ATOM 664 N N . GLY A 1 87 ? 14.742 -27.328 -11.734 1 41.94 87 GLY A N 1
ATOM 665 C CA . GLY A 1 87 ? 15.594 -28.375 -11.188 1 41.94 87 GLY A CA 1
ATOM 666 C C . GLY A 1 87 ? 14.875 -29.297 -10.234 1 41.94 87 GLY A C 1
ATOM 667 O O . GLY A 1 87 ? 13.914 -28.891 -9.578 1 41.94 87 GLY A O 1
ATOM 668 N N . ALA A 1 88 ? 14.961 -30.672 -10.438 1 46.59 88 ALA A N 1
ATOM 669 C CA . ALA A 1 88 ? 14.344 -31.875 -9.859 1 46.59 88 ALA A CA 1
ATOM 670 C C . ALA A 1 88 ? 14.016 -31.656 -8.391 1 46.59 88 ALA A C 1
ATOM 672 O O . ALA A 1 88 ? 13.031 -32.219 -7.883 1 46.59 88 ALA A O 1
ATOM 673 N N . GLY A 1 89 ? 14.875 -30.984 -7.559 1 48.12 89 GLY A N 1
ATOM 674 C CA . GLY A 1 89 ? 14.82 -30.953 -6.105 1 48.12 89 GLY A CA 1
ATOM 675 C C . GLY A 1 89 ? 14.406 -29.594 -5.551 1 48.12 89 GLY A C 1
ATOM 676 O O . GLY A 1 89 ? 14.305 -29.422 -4.336 1 48.12 89 GLY A O 1
ATOM 677 N N . GLY A 1 90 ? 14.273 -28.484 -6.367 1 53.06 90 GLY A N 1
ATOM 678 C CA . GLY A 1 90 ? 14.141 -27.172 -5.754 1 53.06 90 GLY A CA 1
ATOM 679 C C . GLY A 1 90 ? 12.695 -26.703 -5.648 1 53.06 90 GLY A C 1
ATOM 680 O O . GLY A 1 90 ? 11.812 -27.281 -6.277 1 53.06 90 GLY A O 1
ATOM 681 N N . GLU A 1 91 ? 12.32 -25.938 -4.672 1 65.25 91 GLU A N 1
ATOM 682 C CA . GLU A 1 91 ? 11.008 -25.375 -4.344 1 65.25 91 GLU A CA 1
ATOM 683 C C . GLU A 1 91 ? 10.438 -24.594 -5.52 1 65.25 91 GLU A C 1
ATOM 685 O O . GLU A 1 91 ? 11.141 -23.812 -6.156 1 65.25 91 GLU A O 1
ATOM 690 N N . ALA A 1 92 ? 9.336 -25.172 -6.23 1 85.19 92 ALA A N 1
ATOM 691 C CA . ALA A 1 92 ? 8.609 -24.484 -7.289 1 85.19 92 ALA A CA 1
ATOM 692 C C . ALA A 1 92 ? 8.016 -23.172 -6.777 1 85.19 92 ALA A C 1
ATOM 694 O O . ALA A 1 92 ? 7.328 -23.141 -5.754 1 85.19 92 ALA A O 1
ATOM 695 N N . VAL A 1 93 ? 8.453 -22.047 -7.457 1 90.56 93 VAL A N 1
ATOM 696 C CA . VAL A 1 93 ? 8.008 -20.719 -7 1 90.56 93 VAL A CA 1
ATOM 697 C C . VAL A 1 93 ? 7.145 -20.062 -8.078 1 90.56 93 VAL A C 1
ATOM 699 O O . VAL A 1 93 ? 7.5 -20.078 -9.258 1 90.56 93 VAL A O 1
ATOM 702 N N . LEU A 1 94 ? 5.953 -19.688 -7.703 1 94.69 94 LEU A N 1
ATOM 703 C CA . LEU A 1 94 ? 5.094 -18.844 -8.531 1 94.69 94 LEU A CA 1
ATOM 704 C C . LEU A 1 94 ? 5.23 -17.375 -8.125 1 94.69 94 LEU A C 1
ATOM 706 O O . LEU A 1 94 ? 5.004 -17.016 -6.969 1 94.69 94 LEU A O 1
ATOM 710 N N . ARG A 1 95 ? 5.605 -16.516 -9.062 1 95 95 ARG A N 1
ATOM 711 C CA . ARG A 1 95 ? 5.824 -15.094 -8.805 1 95 95 ARG A CA 1
ATOM 712 C C . ARG A 1 95 ? 4.746 -14.242 -9.469 1 95 95 ARG A C 1
ATOM 714 O O . ARG A 1 95 ? 4.605 -14.258 -10.695 1 95 95 ARG A O 1
ATOM 721 N N . ILE A 1 96 ? 4.074 -13.445 -8.617 1 96.5 96 ILE A N 1
ATOM 722 C CA . ILE A 1 96 ? 2.951 -12.648 -9.102 1 96.5 96 ILE A CA 1
ATOM 723 C C . ILE A 1 96 ? 3.195 -11.172 -8.789 1 96.5 96 ILE A C 1
ATOM 725 O O . ILE A 1 96 ? 3.541 -10.82 -7.656 1 96.5 96 ILE A O 1
ATOM 729 N N . ALA A 1 97 ? 3.105 -10.336 -9.789 1 96.5 97 ALA A N 1
ATOM 730 C CA . ALA A 1 97 ? 3.066 -8.891 -9.602 1 96.5 97 ALA A CA 1
ATOM 731 C C . ALA A 1 97 ? 1.64 -8.359 -9.719 1 96.5 97 ALA A C 1
ATOM 733 O O . ALA A 1 97 ? 0.875 -8.797 -10.578 1 96.5 97 ALA A O 1
ATOM 734 N N . THR A 1 98 ? 1.287 -7.414 -8.844 1 94.81 98 THR A N 1
ATOM 735 C CA . THR A 1 98 ? -0.071 -6.887 -8.875 1 94.81 98 THR A CA 1
ATOM 736 C C . THR A 1 98 ? -0.151 -5.551 -8.141 1 94.81 98 THR A C 1
ATOM 738 O O . THR A 1 98 ? 0.847 -5.078 -7.59 1 94.81 98 THR A O 1
ATOM 741 N N . GLY A 1 99 ? -1.292 -4.961 -8.281 1 91.62 99 GLY A N 1
ATOM 742 C CA . GLY A 1 99 ? -1.556 -3.795 -7.457 1 91.62 99 GLY A CA 1
ATOM 743 C C . GLY A 1 99 ? -1.821 -4.141 -6.004 1 91.62 99 GLY A C 1
ATOM 744 O O . GLY A 1 99 ? -2.229 -5.262 -5.691 1 91.62 99 GLY A O 1
ATOM 745 N N . ARG A 1 100 ? -1.652 -3.17 -5.184 1 87.19 100 ARG A N 1
ATOM 746 C CA . ARG A 1 100 ? -1.77 -3.398 -3.748 1 87.19 100 ARG A CA 1
ATOM 747 C C . ARG A 1 100 ? -3.186 -3.824 -3.375 1 87.19 100 ARG A C 1
ATOM 749 O O . ARG A 1 100 ? -3.375 -4.812 -2.666 1 87.19 100 ARG A O 1
ATOM 756 N N . SER A 1 101 ? -4.137 -3.105 -3.818 1 87.88 101 SER A N 1
ATOM 757 C CA . SER A 1 101 ? -5.516 -3.439 -3.475 1 87.88 101 SER A CA 1
ATOM 758 C C . SER A 1 101 ? -5.934 -4.773 -4.09 1 87.88 101 SER A C 1
ATOM 760 O O . SER A 1 101 ? -6.66 -5.547 -3.469 1 87.88 101 SER A O 1
ATOM 762 N N . LEU A 1 102 ? -5.469 -5.066 -5.234 1 90.62 102 LEU A N 1
ATOM 763 C CA . LEU A 1 102 ? -5.793 -6.32 -5.906 1 90.62 102 LEU A CA 1
ATOM 764 C C . LEU A 1 102 ? -5.234 -7.508 -5.133 1 90.62 102 LEU A C 1
ATOM 766 O O . LEU A 1 102 ? -5.84 -8.586 -5.109 1 90.62 102 LEU A O 1
ATOM 770 N N . SER A 1 103 ? -4.109 -7.262 -4.539 1 91.31 103 SER A N 1
ATOM 771 C CA . SER A 1 103 ? -3.445 -8.352 -3.828 1 91.31 103 SER A CA 1
ATOM 772 C C . SER A 1 103 ? -4.324 -8.891 -2.705 1 91.31 103 SER A C 1
ATOM 774 O O . SER A 1 103 ? -4.234 -10.07 -2.357 1 91.31 103 SER A O 1
ATOM 776 N N . ARG A 1 104 ? -5.184 -8.125 -2.125 1 87.69 104 ARG A N 1
ATOM 777 C CA . ARG A 1 104 ? -5.984 -8.578 -0.994 1 87.69 104 ARG A CA 1
ATOM 778 C C . ARG A 1 104 ? -7.414 -8.891 -1.426 1 87.69 104 ARG A C 1
ATOM 780 O O . ARG A 1 104 ? -8.227 -9.352 -0.619 1 87.69 104 ARG A O 1
ATOM 787 N N . THR A 1 105 ? -7.789 -8.578 -2.689 1 88.12 105 THR A N 1
ATOM 788 C CA . THR A 1 105 ? -9.141 -8.828 -3.182 1 88.12 105 THR A CA 1
ATOM 789 C C . THR A 1 105 ? -9.133 -9.914 -4.25 1 88.12 105 THR A C 1
ATOM 791 O O . THR A 1 105 ? -8.969 -11.094 -3.941 1 88.12 105 THR A O 1
ATOM 794 N N . VAL A 1 106 ? -9.055 -9.469 -5.512 1 88.06 106 VAL A N 1
ATOM 795 C CA . VAL A 1 106 ? -9.25 -10.398 -6.621 1 88.06 106 VAL A CA 1
ATOM 796 C C . VAL A 1 106 ? -8.078 -11.383 -6.68 1 88.06 106 VAL A C 1
ATOM 798 O O . VAL A 1 106 ? -8.281 -12.586 -6.832 1 88.06 106 VAL A O 1
ATOM 801 N N . VAL A 1 107 ? -6.926 -10.883 -6.512 1 90.94 107 VAL A N 1
ATOM 802 C CA . VAL A 1 107 ? -5.75 -11.742 -6.602 1 90.94 107 VAL A CA 1
ATOM 803 C C . VAL A 1 107 ? -5.707 -12.68 -5.398 1 90.94 107 VAL A C 1
ATOM 805 O O . VAL A 1 107 ? -5.379 -13.859 -5.535 1 90.94 107 VAL A O 1
ATOM 808 N N . GLY A 1 108 ? -6.004 -12.117 -4.234 1 90.44 108 GLY A N 1
ATOM 809 C CA . GLY A 1 108 ? -6.098 -12.977 -3.062 1 90.44 108 GLY A CA 1
ATOM 810 C C . GLY A 1 108 ? -7.066 -14.125 -3.24 1 90.44 108 GLY A C 1
ATOM 811 O O . GLY A 1 108 ? -6.746 -15.273 -2.914 1 90.44 108 GLY A O 1
ATOM 812 N N . ASP A 1 109 ? -8.227 -13.852 -3.785 1 91 109 ASP A N 1
ATOM 813 C CA . ASP A 1 109 ? -9.242 -14.875 -4.039 1 91 109 ASP A CA 1
ATOM 814 C C . ASP A 1 109 ? -8.742 -15.891 -5.066 1 91 109 ASP A C 1
ATOM 816 O O . ASP A 1 109 ? -8.961 -17.094 -4.91 1 91 109 ASP A O 1
ATOM 820 N N . TRP A 1 110 ? -8.148 -15.391 -6.031 1 93.12 110 TRP A N 1
ATOM 821 C CA . TRP A 1 110 ? -7.621 -16.234 -7.105 1 93.12 110 TRP A CA 1
ATOM 822 C C . TRP A 1 110 ? -6.582 -17.203 -6.574 1 93.12 110 TRP A C 1
ATOM 824 O O . TRP A 1 110 ? -6.637 -18.406 -6.867 1 93.12 110 TRP A O 1
ATOM 834 N N . ILE A 1 111 ? -5.695 -16.734 -5.734 1 94.12 111 ILE A N 1
ATOM 835 C CA . ILE A 1 111 ? -4.652 -17.562 -5.137 1 94.12 111 ILE A CA 1
ATOM 836 C C . ILE A 1 111 ? -5.281 -18.609 -4.219 1 94.12 111 ILE A C 1
ATOM 838 O O . ILE A 1 111 ? -4.863 -19.766 -4.207 1 94.12 111 ILE A O 1
ATOM 842 N N . ALA A 1 112 ? -6.25 -18.188 -3.502 1 93.25 112 ALA A N 1
ATOM 843 C CA . ALA A 1 112 ? -6.941 -19.109 -2.609 1 93.25 112 ALA A CA 1
ATOM 844 C C . ALA A 1 112 ? -7.574 -20.25 -3.389 1 93.25 112 ALA A C 1
ATOM 846 O O . ALA A 1 112 ? -7.551 -21.406 -2.945 1 93.25 112 ALA A O 1
ATOM 847 N N . ARG A 1 113 ? -8.094 -19.922 -4.504 1 93.56 113 ARG A N 1
ATOM 848 C CA . ARG A 1 113 ? -8.68 -20.953 -5.348 1 93.56 113 ARG A CA 1
ATOM 849 C C . ARG A 1 113 ? -7.621 -21.938 -5.84 1 93.56 113 ARG A C 1
ATOM 851 O O . ARG A 1 113 ? -7.844 -23.156 -5.852 1 93.56 113 ARG A O 1
ATOM 858 N N . LEU A 1 114 ? -6.484 -21.422 -6.238 1 94.69 114 LEU A N 1
ATOM 859 C CA . LEU A 1 114 ? -5.398 -22.266 -6.719 1 94.69 114 LEU A CA 1
ATOM 860 C C . LEU A 1 114 ? -4.895 -23.188 -5.609 1 94.69 114 LEU A C 1
ATOM 862 O O . LEU A 1 114 ? -4.367 -24.266 -5.883 1 94.69 114 LEU A O 1
ATOM 866 N N . ARG A 1 115 ? -5.039 -22.703 -4.379 1 93.94 115 ARG A N 1
ATOM 867 C CA . ARG A 1 115 ? -4.508 -23.422 -3.225 1 93.94 115 ARG A CA 1
ATOM 868 C C . ARG A 1 115 ? -5.512 -24.438 -2.707 1 93.94 115 ARG A C 1
ATOM 870 O O . ARG A 1 115 ? -5.137 -25.562 -2.357 1 93.94 115 ARG A O 1
ATOM 877 N N . HIS A 1 116 ? -6.805 -24.141 -2.68 1 91.81 116 HIS A N 1
ATOM 878 C CA . HIS A 1 116 ? -7.762 -24.891 -1.886 1 91.81 116 HIS A CA 1
ATOM 879 C C . HIS A 1 116 ? -8.75 -25.641 -2.777 1 91.81 116 HIS A C 1
ATOM 881 O O . HIS A 1 116 ? -9.414 -26.578 -2.332 1 91.81 116 HIS A O 1
ATOM 887 N N . ARG A 1 117 ? -8.852 -25.188 -4.027 1 89.75 117 ARG A N 1
ATOM 888 C CA . ARG A 1 117 ? -9.836 -25.812 -4.902 1 89.75 117 ARG A CA 1
ATOM 889 C C . ARG A 1 117 ? -9.172 -26.703 -5.945 1 89.75 117 ARG A C 1
ATOM 891 O O . ARG A 1 117 ? -8.078 -26.375 -6.426 1 89.75 117 ARG A O 1
ATOM 898 N N . ALA A 1 118 ? -9.867 -27.766 -6.359 1 85.88 118 ALA A N 1
ATOM 899 C CA . ALA A 1 118 ? -9.336 -28.672 -7.379 1 85.88 118 ALA A CA 1
ATOM 900 C C . ALA A 1 118 ? -9.469 -28.062 -8.773 1 85.88 118 ALA A C 1
ATOM 902 O O . ALA A 1 118 ? -10.5 -27.469 -9.102 1 85.88 118 ALA A O 1
ATOM 903 N N . PRO A 1 119 ? -8.469 -28.344 -9.516 1 87.94 119 PRO A N 1
ATOM 904 C CA . PRO A 1 119 ? -7.156 -28.938 -9.227 1 87.94 119 PRO A CA 1
ATOM 905 C C . PRO A 1 119 ? -6.266 -28.016 -8.398 1 87.94 119 PRO A C 1
ATOM 907 O O . PRO A 1 119 ? -6.137 -26.828 -8.703 1 87.94 119 PRO A O 1
ATOM 910 N N . LYS A 1 120 ? -5.684 -28.562 -7.398 1 90 120 LYS A N 1
ATOM 911 C CA . LYS A 1 120 ? -4.781 -27.797 -6.539 1 90 120 LYS A CA 1
ATOM 912 C C . LYS A 1 120 ? -3.43 -27.594 -7.211 1 90 120 LYS A C 1
ATOM 914 O O . LYS A 1 120 ? -2.711 -28.562 -7.492 1 90 120 LYS A O 1
ATOM 919 N N . VAL A 1 121 ? -3.217 -26.391 -7.457 1 93.31 121 VAL A N 1
ATOM 920 C CA . VAL A 1 121 ? -1.982 -26.031 -8.148 1 93.31 121 VAL A CA 1
ATOM 921 C C . VAL A 1 121 ? -0.893 -25.719 -7.125 1 93.31 121 VAL A C 1
ATOM 923 O O . VAL A 1 121 ? 0.241 -26.172 -7.25 1 93.31 121 VAL A O 1
ATOM 926 N N . LEU A 1 122 ? -1.297 -24.953 -6.164 1 93.5 122 LEU A N 1
ATOM 927 C CA . LEU A 1 122 ? -0.354 -24.578 -5.113 1 93.5 122 LEU A CA 1
ATOM 928 C C . LEU A 1 122 ? -0.338 -25.625 -4.004 1 93.5 122 LEU A C 1
ATOM 930 O O . LEU A 1 122 ? -0.964 -25.453 -2.959 1 93.5 122 LEU A O 1
ATOM 934 N N . THR A 1 123 ? 0.445 -26.656 -4.23 1 89.06 123 THR A N 1
ATOM 935 C CA . THR A 1 123 ? 0.502 -27.797 -3.324 1 89.06 123 THR A CA 1
ATOM 936 C C . THR A 1 123 ? 1.732 -27.719 -2.426 1 89.06 123 THR A C 1
ATOM 938 O O . THR A 1 123 ? 2.43 -26.688 -2.412 1 89.06 123 THR A O 1
ATOM 941 N N . GLU A 1 124 ? 1.851 -28.766 -1.62 1 83.25 124 GLU A N 1
ATOM 942 C CA . GLU A 1 124 ? 3.033 -28.844 -0.768 1 83.25 124 GLU A CA 1
ATOM 943 C C . GLU A 1 124 ? 4.312 -28.719 -1.59 1 83.25 124 GLU A C 1
ATOM 945 O O . GLU A 1 124 ? 4.422 -29.312 -2.666 1 83.25 124 GLU A O 1
ATOM 950 N N . GLY A 1 125 ? 5.211 -27.922 -1.125 1 84.56 125 GLY A N 1
ATOM 951 C CA . GLY A 1 125 ? 6.484 -27.75 -1.808 1 84.56 125 GLY A CA 1
ATOM 952 C C . GLY A 1 125 ? 6.508 -26.531 -2.721 1 84.56 125 GLY A C 1
ATOM 953 O O . GLY A 1 125 ? 7.543 -26.219 -3.303 1 84.56 125 GLY A O 1
ATOM 954 N N . THR A 1 126 ? 5.348 -25.969 -2.9 1 90.75 126 THR A N 1
ATOM 955 C CA . THR A 1 126 ? 5.297 -24.766 -3.721 1 90.75 126 THR A CA 1
ATOM 956 C C . THR A 1 126 ? 5.41 -23.516 -2.852 1 90.75 126 THR A C 1
ATOM 958 O O . THR A 1 126 ? 5.094 -23.562 -1.661 1 90.75 126 THR A O 1
ATOM 961 N N . GLN A 1 127 ? 5.945 -22.5 -3.496 1 92.81 127 GLN A N 1
ATOM 962 C CA . GLN A 1 127 ? 6.02 -21.188 -2.85 1 92.81 127 GLN A CA 1
ATOM 963 C C . GLN A 1 127 ? 5.426 -20.109 -3.74 1 92.81 127 GLN A C 1
ATOM 965 O O . GLN A 1 127 ? 5.391 -20.25 -4.965 1 92.81 127 GLN A O 1
ATOM 970 N N . LEU A 1 128 ? 4.914 -19.109 -3.064 1 95.06 128 LEU A N 1
ATOM 971 C CA . LEU A 1 128 ? 4.301 -17.969 -3.738 1 95.06 128 LEU A CA 1
ATOM 972 C C . LEU A 1 128 ? 5.004 -16.672 -3.357 1 95.06 128 LEU A C 1
ATOM 974 O O . LEU A 1 128 ? 5.273 -16.422 -2.18 1 95.06 128 LEU A O 1
ATOM 978 N N . GLU A 1 129 ? 5.352 -15.906 -4.367 1 94.25 129 GLU A N 1
ATOM 979 C CA . GLU A 1 129 ? 5.863 -14.555 -4.152 1 94.25 129 GLU A CA 1
ATOM 980 C C . GLU A 1 129 ? 4.945 -13.508 -4.773 1 94.25 129 GLU A C 1
ATOM 982 O O . GLU A 1 129 ? 4.66 -13.555 -5.973 1 94.25 129 GLU A O 1
ATOM 987 N N . ILE A 1 130 ? 4.5 -12.617 -3.936 1 95.06 130 ILE A N 1
ATOM 988 C CA . ILE A 1 130 ? 3.615 -11.555 -4.402 1 95.06 130 ILE A CA 1
ATOM 989 C C . ILE A 1 130 ? 4.316 -10.203 -4.27 1 95.06 130 ILE A C 1
ATOM 991 O O . ILE A 1 130 ? 4.742 -9.82 -3.176 1 95.06 130 ILE A O 1
ATOM 995 N N . SER A 1 131 ? 4.449 -9.539 -5.363 1 94.06 131 SER A N 1
ATOM 996 C CA . SER A 1 131 ? 4.965 -8.172 -5.395 1 94.06 131 SER A CA 1
ATOM 997 C C . SER A 1 131 ? 3.855 -7.168 -5.703 1 94.06 131 SER A C 1
ATOM 999 O O . SER A 1 131 ? 3.062 -7.379 -6.625 1 94.06 131 SER A O 1
ATOM 1001 N N . THR A 1 132 ? 3.855 -6.094 -4.902 1 92.19 132 THR A N 1
ATOM 1002 C CA . THR A 1 132 ? 2.811 -5.098 -5.105 1 92.19 132 THR A CA 1
ATOM 1003 C C . THR A 1 132 ? 3.418 -3.727 -5.391 1 92.19 132 THR A C 1
ATOM 1005 O O . THR A 1 132 ? 4.5 -3.404 -4.895 1 92.19 132 THR A O 1
ATOM 1008 N N . GLY A 1 133 ? 2.717 -2.932 -6.246 1 87.62 133 GLY A N 1
ATOM 1009 C CA . GLY A 1 133 ? 3.176 -1.59 -6.566 1 87.62 133 GLY A CA 1
ATOM 1010 C C . GLY A 1 133 ? 2.354 -0.918 -7.648 1 87.62 133 GLY A C 1
ATOM 1011 O O . GLY A 1 133 ? 1.252 -1.37 -7.969 1 87.62 133 GLY A O 1
ATOM 1012 N N . LYS A 1 134 ? 2.963 0.169 -8.102 1 83 134 LYS A N 1
ATOM 1013 C CA . LYS A 1 134 ? 2.332 0.861 -9.219 1 83 134 LYS A CA 1
ATOM 1014 C C . LYS A 1 134 ? 2.352 0.001 -10.477 1 83 134 LYS A C 1
ATOM 1016 O O . LYS A 1 134 ? 3.316 -0.724 -10.727 1 83 134 LYS A O 1
ATOM 1021 N N . MET A 1 135 ? 1.363 0.174 -11.195 1 83.62 135 MET A N 1
ATOM 1022 C CA . MET A 1 135 ? 1.167 -0.696 -12.352 1 83.62 135 MET A CA 1
ATOM 1023 C C . MET A 1 135 ? 2.348 -0.6 -13.312 1 83.62 135 MET A C 1
ATOM 1025 O O . MET A 1 135 ? 2.797 -1.61 -13.859 1 83.62 135 MET A O 1
ATOM 1029 N N . GLU A 1 136 ? 2.822 0.587 -13.539 1 79.75 136 GLU A N 1
ATOM 1030 C CA . GLU A 1 136 ? 3.947 0.769 -14.453 1 79.75 136 GLU A CA 1
ATOM 1031 C C . GLU A 1 136 ? 5.168 -0.015 -13.984 1 79.75 136 GLU A C 1
ATOM 1033 O O . GLU A 1 136 ? 5.867 -0.631 -14.789 1 79.75 136 GLU A O 1
ATOM 1038 N N . ASP A 1 137 ? 5.398 0.035 -12.727 1 83.25 137 ASP A N 1
ATOM 1039 C CA . ASP A 1 137 ? 6.527 -0.691 -12.156 1 83.25 137 ASP A CA 1
ATOM 1040 C C . ASP A 1 137 ? 6.309 -2.201 -12.234 1 83.25 137 ASP A C 1
ATOM 1042 O O . ASP A 1 137 ? 7.25 -2.955 -12.492 1 83.25 137 ASP A O 1
ATOM 1046 N N . MET A 1 138 ? 5.137 -2.604 -11.984 1 90.75 138 MET A N 1
ATOM 1047 C CA . MET A 1 138 ? 4.809 -4.027 -12.016 1 90.75 138 MET A CA 1
ATOM 1048 C C . MET A 1 138 ? 4.91 -4.578 -13.43 1 90.75 138 MET A C 1
ATOM 1050 O O . MET A 1 138 ? 5.375 -5.703 -13.633 1 90.75 138 MET A O 1
ATOM 1054 N N . ALA A 1 139 ? 4.473 -3.775 -14.391 1 87.88 139 ALA A N 1
ATOM 1055 C CA . ALA A 1 139 ? 4.602 -4.176 -15.789 1 87.88 139 ALA A CA 1
ATOM 1056 C C . ALA A 1 139 ? 6.066 -4.352 -16.172 1 87.88 139 ALA A C 1
ATOM 1058 O O . ALA A 1 139 ? 6.418 -5.297 -16.891 1 87.88 139 ALA A O 1
ATOM 1059 N N . MET A 1 140 ? 6.832 -3.486 -15.695 1 83.62 140 MET A N 1
ATOM 1060 C CA . MET A 1 140 ? 8.266 -3.557 -15.969 1 83.62 140 MET A CA 1
ATOM 1061 C C . MET A 1 140 ? 8.859 -4.84 -15.406 1 83.62 140 MET A C 1
ATOM 1063 O O . MET A 1 140 ? 9.727 -5.453 -16.031 1 83.62 140 MET A O 1
ATOM 1067 N N . ARG A 1 141 ? 8.406 -5.242 -14.281 1 88.31 141 ARG A N 1
ATOM 1068 C CA . ARG A 1 141 ? 8.898 -6.477 -13.672 1 88.31 141 ARG A CA 1
ATOM 1069 C C . ARG A 1 141 ? 8.555 -7.684 -14.539 1 88.31 141 ARG A C 1
ATOM 1071 O O . ARG A 1 141 ? 9.352 -8.609 -14.664 1 88.31 141 ARG A O 1
ATOM 1078 N N . LEU A 1 142 ? 7.406 -7.688 -15.094 1 91.25 142 LEU A N 1
ATOM 1079 C CA . LEU A 1 142 ? 7.023 -8.758 -16 1 91.25 142 LEU A CA 1
ATOM 1080 C C . LEU A 1 142 ? 7.902 -8.758 -17.25 1 91.25 142 LEU A C 1
ATOM 1082 O O . LEU A 1 142 ? 8.398 -9.805 -17.672 1 91.25 142 LEU A O 1
ATOM 1086 N N . GLU A 1 143 ? 8.094 -7.582 -17.734 1 83.94 143 GLU A N 1
ATOM 1087 C CA . GLU A 1 143 ? 8.891 -7.449 -18.953 1 83.94 143 GLU A CA 1
ATOM 1088 C C . GLU A 1 143 ? 10.328 -7.906 -18.719 1 83.94 143 GLU A C 1
ATOM 1090 O O . GLU A 1 143 ? 10.969 -8.445 -19.625 1 83.94 143 GLU A O 1
ATOM 1095 N N . GLN A 1 144 ? 10.75 -7.676 -17.516 1 78.69 144 GLN A N 1
ATOM 1096 C CA . GLN A 1 144 ? 12.117 -8.031 -17.156 1 78.69 144 GLN A CA 1
ATOM 1097 C C . GLN A 1 144 ? 12.219 -9.492 -16.734 1 78.69 144 GLN A C 1
ATOM 1099 O O . GLN A 1 144 ? 13.297 -9.984 -16.406 1 78.69 144 GLN A O 1
ATOM 1104 N N . GLY A 1 145 ? 11.102 -10.109 -16.688 1 82.44 145 GLY A N 1
ATOM 1105 C CA . GLY A 1 145 ? 11.086 -11.516 -16.344 1 82.44 145 GLY A CA 1
ATOM 1106 C C . GLY A 1 145 ? 11.258 -11.766 -14.859 1 82.44 145 GLY A C 1
ATOM 1107 O O . GLY A 1 145 ? 11.625 -12.875 -14.453 1 82.44 145 GLY A O 1
ATOM 1108 N N . LYS A 1 146 ? 11.031 -10.797 -14.109 1 86.94 146 LYS A N 1
ATOM 1109 C CA . LYS A 1 146 ? 11.211 -10.906 -12.664 1 86.94 146 LYS A CA 1
ATOM 1110 C C . LYS A 1 146 ? 9.977 -11.508 -12 1 86.94 146 LYS A C 1
ATOM 1112 O O . LYS A 1 146 ? 10.031 -11.922 -10.836 1 86.94 146 LYS A O 1
ATOM 1117 N N . VAL A 1 147 ? 8.898 -11.555 -12.766 1 93.88 147 VAL A N 1
ATOM 1118 C CA . VAL A 1 147 ? 7.676 -12.203 -12.297 1 93.88 147 VAL A CA 1
ATOM 1119 C C . VAL A 1 147 ? 7.086 -13.062 -13.406 1 93.88 147 VAL A C 1
ATOM 1121 O O . VAL A 1 147 ? 7.406 -12.875 -14.586 1 93.88 147 VAL A O 1
ATOM 1124 N N . ASP A 1 148 ? 6.262 -14.008 -12.953 1 94.38 148 ASP A N 1
ATOM 1125 C CA . ASP A 1 148 ? 5.664 -14.938 -13.906 1 94.38 148 ASP A CA 1
ATOM 1126 C C . ASP A 1 148 ? 4.352 -14.383 -14.461 1 94.38 148 ASP A C 1
ATOM 1128 O O . ASP A 1 148 ? 4.066 -14.523 -15.656 1 94.38 148 ASP A O 1
ATOM 1132 N N . LEU A 1 149 ? 3.598 -13.828 -13.602 1 97 149 LEU A N 1
ATOM 1133 C CA . LEU A 1 149 ? 2.268 -13.344 -13.945 1 97 149 LEU A CA 1
ATOM 1134 C C . LEU A 1 149 ? 2.047 -11.938 -13.391 1 97 149 LEU A C 1
ATOM 1136 O O . LEU A 1 149 ? 2.568 -11.594 -12.328 1 97 149 LEU A O 1
ATOM 1140 N N . LEU A 1 150 ? 1.303 -11.133 -14.117 1 96.69 150 LEU A N 1
ATOM 1141 C CA . LEU A 1 150 ? 0.913 -9.789 -13.711 1 96.69 150 LEU A CA 1
ATOM 1142 C C . LEU A 1 150 ? -0.605 -9.641 -13.695 1 96.69 150 LEU A C 1
ATOM 1144 O O . LEU A 1 150 ? -1.274 -9.953 -14.68 1 96.69 150 LEU A O 1
ATOM 1148 N N . CYS A 1 151 ? -1.112 -9.273 -12.586 1 95.38 151 CYS A N 1
ATOM 1149 C CA . CYS A 1 151 ? -2.535 -8.977 -12.477 1 95.38 151 CYS A CA 1
ATOM 1150 C C . CYS A 1 151 ? -2.766 -7.48 -12.297 1 95.38 151 CYS A C 1
ATOM 1152 O O . CYS A 1 151 ? -2.246 -6.875 -11.359 1 95.38 151 CYS A O 1
ATOM 1154 N N . CYS A 1 152 ? -3.547 -6.871 -13.156 1 92.81 152 CYS A N 1
ATOM 1155 C CA . CYS A 1 152 ? -3.721 -5.426 -13.086 1 92.81 152 CYS A CA 1
ATOM 1156 C C . CYS A 1 152 ? -5.137 -5.027 -13.484 1 92.81 152 CYS A C 1
ATOM 1158 O O . CYS A 1 152 ? -5.895 -5.852 -14 1 92.81 152 CYS A O 1
ATOM 1160 N N . TYR A 1 153 ? -5.414 -3.818 -13.117 1 90.88 153 TYR A N 1
ATOM 1161 C CA . TYR A 1 153 ? -6.645 -3.205 -13.609 1 90.88 153 TYR A CA 1
ATOM 1162 C C . TYR A 1 153 ? -6.531 -2.861 -15.086 1 90.88 153 TYR A C 1
ATOM 1164 O O . TYR A 1 153 ? -5.457 -2.482 -15.562 1 90.88 153 TYR A O 1
ATOM 1172 N N . GLU A 1 154 ? -7.625 -3.029 -15.703 1 90.38 154 GLU A N 1
ATOM 1173 C CA . GLU A 1 154 ? -7.695 -2.611 -17.094 1 90.38 154 GLU A CA 1
ATOM 1174 C C . GLU A 1 154 ? -8.883 -1.683 -17.344 1 90.38 154 GLU A C 1
ATOM 1176 O O . GLU A 1 154 ? -10.008 -1.987 -16.938 1 90.38 154 GLU A O 1
ATOM 1181 N N . HIS A 1 155 ? -8.547 -0.598 -17.938 1 89.69 155 HIS A N 1
ATOM 1182 C CA . HIS A 1 155 ? -9.5 0.453 -18.281 1 89.69 155 HIS A CA 1
ATOM 1183 C C . HIS A 1 155 ? -8.984 1.307 -19.438 1 89.69 155 HIS A C 1
ATOM 1185 O O . HIS A 1 155 ? -7.773 1.483 -19.594 1 89.69 155 HIS A O 1
ATOM 1191 N N . PRO A 1 156 ? -9.891 1.831 -20.234 1 85.31 156 PRO A N 1
ATOM 1192 C CA . PRO A 1 156 ? -9.445 2.658 -21.359 1 85.31 156 PRO A CA 1
ATOM 1193 C C . PRO A 1 156 ? -8.586 3.842 -20.922 1 85.31 156 PRO A C 1
ATOM 1195 O O . PRO A 1 156 ? -7.727 4.297 -21.688 1 85.31 156 PRO A O 1
ATOM 1198 N N . ALA A 1 157 ? -8.789 4.262 -19.766 1 83.69 157 ALA A N 1
ATOM 1199 C CA . ALA A 1 157 ? -8.055 5.426 -19.281 1 83.69 157 ALA A CA 1
ATOM 1200 C C . ALA A 1 157 ? -6.648 5.039 -18.828 1 83.69 157 ALA A C 1
ATOM 1202 O O . ALA A 1 157 ? -5.832 5.902 -18.5 1 83.69 157 ALA A O 1
ATOM 1203 N N . LEU A 1 158 ? -6.457 3.77 -18.781 1 81.94 158 LEU A N 1
ATOM 1204 C CA . LEU A 1 158 ? -5.152 3.299 -18.344 1 81.94 158 LEU A CA 1
ATOM 1205 C C . LEU A 1 158 ? -4.266 2.945 -19.531 1 81.94 158 LEU A C 1
ATOM 1207 O O . LEU A 1 158 ? -4.762 2.477 -20.562 1 81.94 158 LEU A O 1
ATOM 1211 N N . SER A 1 159 ? -3.016 3.365 -19.594 1 67.06 159 SER A N 1
ATOM 1212 C CA . SER A 1 159 ? -2.109 3.205 -20.719 1 67.06 159 SER A CA 1
ATOM 1213 C C . SER A 1 159 ? -1.268 1.942 -20.578 1 67.06 159 SER A C 1
ATOM 1215 O O . SER A 1 159 ? -0.254 1.787 -21.266 1 67.06 159 SER A O 1
ATOM 1217 N N . MET A 1 160 ? -1.711 1.056 -19.922 1 66.12 160 MET A N 1
ATOM 1218 C CA . MET A 1 160 ? -0.775 -0.057 -19.797 1 66.12 160 MET A CA 1
ATOM 1219 C C . MET A 1 160 ? -0.695 -0.862 -21.078 1 66.12 160 MET A C 1
ATOM 1221 O O . MET A 1 160 ? -1.703 -1.395 -21.547 1 66.12 160 MET A O 1
ATOM 1225 N N . GLN A 1 161 ? 0.463 -0.575 -21.875 1 69.44 161 GLN A N 1
ATOM 1226 C CA . GLN A 1 161 ? 0.459 -1.368 -23.094 1 69.44 161 GLN A CA 1
ATOM 1227 C C . GLN A 1 161 ? 1.639 -2.336 -23.125 1 69.44 161 GLN A C 1
ATOM 1229 O O . GLN A 1 161 ? 2.787 -1.919 -23.297 1 69.44 161 GLN A O 1
ATOM 1234 N N . LEU A 1 162 ? 1.369 -3.502 -22.625 1 82.31 162 LEU A N 1
ATOM 1235 C CA . LEU A 1 162 ? 2.273 -4.613 -22.906 1 82.31 162 LEU A CA 1
ATOM 1236 C C . LEU A 1 162 ? 2.174 -5.047 -24.359 1 82.31 162 LEU A C 1
ATOM 1238 O O . LEU A 1 162 ? 1.084 -5.051 -24.938 1 82.31 162 LEU A O 1
ATOM 1242 N N . ASN A 1 163 ? 3.342 -5.305 -24.938 1 81.56 163 ASN A N 1
ATOM 1243 C CA . ASN A 1 163 ? 3.406 -5.727 -26.328 1 81.56 163 ASN A CA 1
ATOM 1244 C C . ASN A 1 163 ? 2.588 -6.988 -26.562 1 81.56 163 ASN A C 1
ATOM 1246 O O . ASN A 1 163 ? 2.902 -8.055 -26.031 1 81.56 163 ASN A O 1
ATOM 1250 N N . PRO A 1 164 ? 1.629 -6.906 -27.422 1 86.56 164 PRO A N 1
ATOM 1251 C CA . PRO A 1 164 ? 0.753 -8.062 -27.609 1 86.56 164 PRO A CA 1
ATOM 1252 C C . PRO A 1 164 ? 1.456 -9.227 -28.312 1 86.56 164 PRO A C 1
ATOM 1254 O O . PRO A 1 164 ? 0.958 -10.352 -28.297 1 86.56 164 PRO A O 1
ATOM 1257 N N . VAL A 1 165 ? 2.488 -8.93 -28.891 1 86.12 165 VAL A N 1
ATOM 1258 C CA . VAL A 1 165 ? 3.244 -9.984 -29.562 1 86.12 165 VAL A CA 1
ATOM 1259 C C . VAL A 1 165 ? 3.967 -10.836 -28.516 1 86.12 165 VAL A C 1
ATOM 1261 O O . VAL A 1 165 ? 4.125 -12.047 -28.703 1 86.12 165 VAL A O 1
ATOM 1264 N N . ARG A 1 166 ? 4.262 -10.227 -27.5 1 88.38 166 ARG A N 1
ATOM 1265 C CA . ARG A 1 166 ? 5.086 -10.914 -26.516 1 88.38 166 ARG A CA 1
ATOM 1266 C C . ARG A 1 166 ? 4.254 -11.352 -25.312 1 88.38 166 ARG A C 1
ATOM 1268 O O . ARG A 1 166 ? 4.633 -12.281 -24.594 1 88.38 166 ARG A O 1
ATOM 1275 N N . TYR A 1 167 ? 3.199 -10.641 -25.141 1 93.62 167 TYR A N 1
ATOM 1276 C CA . TYR A 1 167 ? 2.404 -10.898 -23.953 1 93.62 167 TYR A CA 1
ATOM 1277 C C . TYR A 1 167 ? 0.944 -11.141 -24.312 1 93.62 167 TYR A C 1
ATOM 1279 O O . TYR A 1 167 ? 0.439 -10.594 -25.297 1 93.62 167 TYR A O 1
ATOM 1287 N N . ARG A 1 168 ? 0.289 -12.016 -23.531 1 94.25 168 ARG A N 1
ATOM 1288 C CA . ARG A 1 168 ? -1.146 -12.258 -23.641 1 94.25 168 ARG A CA 1
ATOM 1289 C C . ARG A 1 168 ? -1.827 -12.141 -22.281 1 94.25 168 ARG A C 1
ATOM 1291 O O . ARG A 1 168 ? -1.157 -12.094 -21.25 1 94.25 168 ARG A O 1
ATOM 1298 N N . TYR A 1 169 ? -3.074 -11.992 -22.312 1 94.75 169 TYR A N 1
ATOM 1299 C CA . TYR A 1 169 ? -3.793 -11.828 -21.062 1 94.75 169 TYR A CA 1
ATOM 1300 C C . TYR A 1 169 ? -5.113 -12.586 -21.078 1 94.75 169 TYR A C 1
ATOM 1302 O O . TYR A 1 169 ? -5.559 -13.039 -22.141 1 94.75 169 TYR A O 1
ATOM 1310 N N . MET A 1 170 ? -5.699 -12.836 -19.953 1 95.12 170 MET A N 1
ATOM 1311 C CA . MET A 1 170 ? -7.094 -13.227 -19.766 1 95.12 170 MET A CA 1
ATOM 1312 C C . MET A 1 170 ? -7.766 -12.344 -18.719 1 95.12 170 MET A C 1
ATOM 1314 O O . MET A 1 170 ? -7.102 -11.805 -17.828 1 95.12 170 MET A O 1
ATOM 1318 N N . THR A 1 171 ? -9.031 -12.219 -18.875 1 93.88 171 THR A N 1
ATOM 1319 C CA . THR A 1 171 ? -9.805 -11.453 -17.906 1 93.88 171 THR A CA 1
ATOM 1320 C C . THR A 1 171 ? -10.195 -12.32 -16.703 1 93.88 171 THR A C 1
ATOM 1322 O O . THR A 1 171 ? -10.844 -13.359 -16.875 1 93.88 171 THR A O 1
ATOM 1325 N N . LEU A 1 172 ? -9.734 -11.922 -15.484 1 92.56 172 LEU A N 1
ATOM 1326 C CA . LEU A 1 172 ? -10.102 -12.648 -14.273 1 92.56 172 LEU A CA 1
ATOM 1327 C C . LEU A 1 172 ? -11.516 -12.281 -13.828 1 92.56 172 LEU A C 1
ATOM 1329 O O . LEU A 1 172 ? -12.219 -13.109 -13.242 1 92.56 172 LEU A O 1
ATOM 1333 N N . GLY A 1 173 ? -11.812 -11.055 -14.039 1 89.75 173 GLY A N 1
ATOM 1334 C CA . GLY A 1 173 ? -13.141 -10.586 -13.664 1 89.75 173 GLY A CA 1
ATOM 1335 C C . GLY A 1 173 ? -13.344 -9.109 -13.93 1 89.75 173 GLY A C 1
ATOM 1336 O O . GLY A 1 173 ? -12.492 -8.453 -14.531 1 89.75 173 GLY A O 1
ATOM 1337 N N . THR A 1 174 ? -14.586 -8.711 -13.625 1 92 174 THR A N 1
ATOM 1338 C CA . THR A 1 174 ? -14.953 -7.305 -13.734 1 92 174 THR A CA 1
ATOM 1339 C C . THR A 1 174 ? -15.32 -6.734 -12.375 1 92 174 THR A C 1
ATOM 1341 O O . THR A 1 174 ? -15.789 -7.465 -11.492 1 92 174 THR A O 1
ATOM 1344 N N . ASP A 1 175 ? -14.906 -5.539 -12.203 1 92.19 175 ASP A N 1
ATOM 1345 C CA . ASP A 1 175 ? -15.273 -4.789 -11.008 1 92.19 175 ASP A CA 1
ATOM 1346 C C . ASP A 1 175 ? -15.719 -3.373 -11.359 1 92.19 175 ASP A C 1
ATOM 1348 O O . ASP A 1 175 ? -15.883 -3.045 -12.539 1 92.19 175 ASP A O 1
ATOM 1352 N N . LYS A 1 176 ? -16.156 -2.637 -10.328 1 94.06 176 LYS A N 1
ATOM 1353 C CA . LYS A 1 176 ? -16.594 -1.266 -10.562 1 94.06 176 LYS A CA 1
ATOM 1354 C C . LYS A 1 176 ? -16.25 -0.364 -9.383 1 94.06 176 LYS A C 1
ATOM 1356 O O . LYS A 1 176 ? -16.234 -0.816 -8.234 1 94.06 176 LYS A O 1
ATOM 1361 N N . LEU A 1 177 ? -15.961 0.851 -9.75 1 95.25 177 LEU A N 1
ATOM 1362 C CA . LEU A 1 177 ? -15.859 1.875 -8.711 1 95.25 177 LEU A CA 1
ATOM 1363 C C . LEU A 1 177 ? -17.25 2.363 -8.297 1 95.25 177 LEU A C 1
ATOM 1365 O O . LEU A 1 177 ? -18.094 2.611 -9.148 1 95.25 177 LEU A O 1
ATOM 1369 N N . VAL A 1 178 ? -17.422 2.512 -7.008 1 96.75 178 VAL A N 1
ATOM 1370 C CA . VAL A 1 178 ? -18.688 3.006 -6.465 1 96.75 178 VAL A CA 1
ATOM 1371 C C . VAL A 1 178 ? -18.406 4.094 -5.426 1 96.75 178 VAL A C 1
ATOM 1373 O O . VAL A 1 178 ? -17.453 3.988 -4.648 1 96.75 178 VAL A O 1
ATOM 1376 N N . PRO A 1 179 ? -19.203 5.18 -5.469 1 97.06 179 PRO A N 1
ATOM 1377 C CA . PRO A 1 179 ? -19.078 6.148 -4.375 1 97.06 179 PRO A CA 1
ATOM 1378 C C . PRO A 1 179 ? -19.656 5.625 -3.057 1 97.06 179 PRO A C 1
ATOM 1380 O O . PRO A 1 179 ? -20.75 5.07 -3.031 1 97.06 179 PRO A O 1
ATOM 1383 N N . VAL A 1 180 ? -18.859 5.816 -1.945 1 98.12 180 VAL A N 1
ATOM 1384 C CA . VAL A 1 180 ? -19.312 5.32 -0.651 1 98.12 180 VAL A CA 1
ATOM 1385 C C . VAL A 1 180 ? -19.078 6.383 0.42 1 98.12 180 VAL A C 1
ATOM 1387 O O . VAL A 1 180 ? -18.234 7.273 0.251 1 98.12 180 VAL A O 1
ATOM 1390 N N . SER A 1 181 ? -19.859 6.273 1.446 1 98 181 SER A N 1
ATOM 1391 C CA . SER A 1 181 ? -19.766 7.102 2.645 1 98 181 SER A CA 1
ATOM 1392 C C . SER A 1 181 ? -20 6.277 3.906 1 98 181 SER A C 1
ATOM 1394 O O . SER A 1 181 ? -20.672 5.246 3.861 1 98 181 SER A O 1
ATOM 1396 N N . GLN A 1 182 ? -19.375 6.762 4.965 1 97.62 182 GLN A N 1
ATOM 1397 C CA . GLN A 1 182 ? -19.641 6.121 6.25 1 97.62 182 GLN A CA 1
ATOM 1398 C C . GLN A 1 182 ? -21.125 6.172 6.586 1 97.62 182 GLN A C 1
ATOM 1400 O O . GLN A 1 182 ? -21.797 7.176 6.336 1 97.62 182 GLN A O 1
ATOM 1405 N N . ALA A 1 183 ? -21.562 5.051 7.172 1 96.94 183 ALA A N 1
ATOM 1406 C CA . ALA A 1 183 ? -22.922 5.047 7.711 1 96.94 183 ALA A CA 1
ATOM 1407 C C . ALA A 1 183 ? -22.953 5.707 9.086 1 96.94 183 ALA A C 1
ATOM 1409 O O . ALA A 1 183 ? -22.062 5.508 9.906 1 96.94 183 ALA A O 1
ATOM 1410 N N . ASP A 1 184 ? -23.969 6.473 9.312 1 90.75 184 ASP A N 1
ATOM 1411 C CA . ASP A 1 184 ? -24.125 7.035 10.656 1 90.75 184 ASP A CA 1
ATOM 1412 C C . ASP A 1 184 ? -24.828 6.039 11.586 1 90.75 184 ASP A C 1
ATOM 1414 O O . ASP A 1 184 ? -25.016 4.875 11.219 1 90.75 184 ASP A O 1
ATOM 1418 N N . GLY A 1 185 ? -25.094 6.422 12.836 1 87.69 185 GLY A N 1
ATOM 1419 C CA . GLY A 1 185 ? -25.688 5.555 13.844 1 87.69 185 GLY A CA 1
ATOM 1420 C C . GLY A 1 185 ? -27.031 4.988 13.438 1 87.69 185 GLY A C 1
ATOM 1421 O O . GLY A 1 185 ? -27.469 3.965 13.969 1 87.69 185 GLY A O 1
ATOM 1422 N N . ARG A 1 186 ? -27.75 5.586 12.477 1 92.06 186 ARG A N 1
ATOM 1423 C CA . ARG A 1 186 ? -29.062 5.145 12.016 1 92.06 186 ARG A CA 1
ATOM 1424 C C . ARG A 1 186 ? -28.953 4.387 10.695 1 92.06 186 ARG A C 1
ATOM 1426 O O . ARG A 1 186 ? -29.969 4.098 10.055 1 92.06 186 ARG A O 1
ATOM 1433 N N . GLY A 1 187 ? -27.766 4.203 10.227 1 91.69 187 GLY A N 1
ATOM 1434 C CA . GLY A 1 187 ? -27.547 3.455 9 1 91.69 187 GLY A CA 1
ATOM 1435 C C . GLY A 1 187 ? -27.609 4.316 7.75 1 91.69 187 GLY A C 1
ATOM 1436 O O . GLY A 1 187 ? -27.594 3.801 6.633 1 91.69 187 GLY A O 1
ATOM 1437 N N . ARG A 1 188 ? -27.734 5.637 7.98 1 94.5 188 ARG A N 1
ATOM 1438 C CA . ARG A 1 188 ? -27.781 6.547 6.844 1 94.5 188 ARG A CA 1
ATOM 1439 C C . ARG A 1 188 ? -26.391 7.062 6.504 1 94.5 188 ARG A C 1
ATOM 1441 O O . ARG A 1 188 ? -25.5 7.105 7.363 1 94.5 188 ARG A O 1
ATOM 1448 N N . ALA A 1 189 ? -26.25 7.418 5.254 1 96.25 189 ALA A N 1
ATOM 1449 C CA . ALA A 1 189 ? -24.953 7.938 4.82 1 96.25 189 ALA A CA 1
ATOM 1450 C C . ALA A 1 189 ? -24.625 9.242 5.535 1 96.25 189 ALA A C 1
ATOM 1452 O O . ALA A 1 189 ? -25.438 10.172 5.562 1 96.25 189 ALA A O 1
ATOM 1453 N N . ARG A 1 190 ? -23.422 9.367 6.059 1 95.25 190 ARG A N 1
ATOM 1454 C CA . ARG A 1 190 ? -22.953 10.594 6.688 1 95.25 190 ARG A CA 1
ATOM 1455 C C . ARG A 1 190 ? -22.906 11.734 5.684 1 95.25 190 ARG A C 1
ATOM 1457 O O . ARG A 1 190 ? -23.266 12.867 6.004 1 95.25 190 ARG A O 1
ATOM 1464 N N . TYR A 1 191 ? -22.406 11.414 4.562 1 95.12 191 TYR A N 1
ATOM 1465 C CA . TYR A 1 191 ? -22.359 12.336 3.434 1 95.12 191 TYR A CA 1
ATOM 1466 C C . TYR A 1 191 ? -23.172 11.805 2.258 1 95.12 191 TYR A C 1
ATOM 1468 O O . TYR A 1 191 ? -23.141 10.609 1.973 1 95.12 191 TYR A O 1
ATOM 1476 N N . VAL A 1 192 ? -23.891 12.727 1.604 1 93.94 192 VAL A N 1
ATOM 1477 C CA . VAL A 1 192 ? -24.719 12.32 0.471 1 93.94 192 VAL A CA 1
ATOM 1478 C C . VAL A 1 192 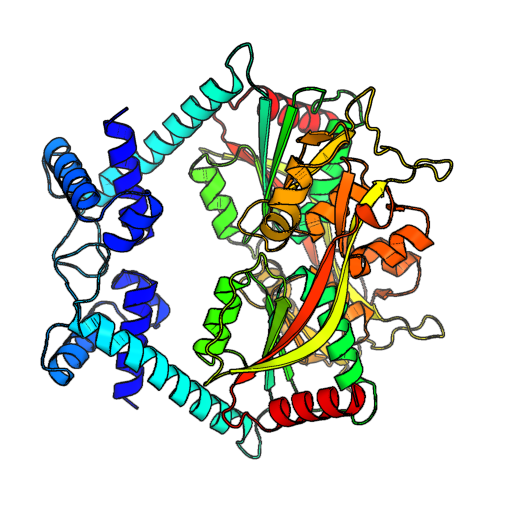? -24.266 13.062 -0.787 1 93.94 192 VAL A C 1
ATOM 1480 O O . VAL A 1 192 ? -23.656 14.133 -0.702 1 93.94 192 VAL A O 1
ATOM 1483 N N . LEU A 1 193 ? -24.516 12.398 -1.882 1 92.94 193 LEU A N 1
ATOM 1484 C CA . LEU A 1 193 ? -24.297 13.07 -3.158 1 92.94 193 LEU A CA 1
ATOM 1485 C C . LEU A 1 193 ? -25.484 13.961 -3.502 1 92.94 193 LEU A C 1
ATOM 1487 O O . LEU A 1 193 ? -26.609 13.469 -3.688 1 92.94 193 LEU A O 1
ATOM 1491 N N . SER A 1 194 ? -25.234 15.227 -3.463 1 91.19 194 SER A N 1
ATOM 1492 C CA . SER A 1 194 ? -26.312 16.172 -3.77 1 91.19 194 SER A CA 1
ATOM 1493 C C . SER A 1 194 ? -25.859 17.188 -4.82 1 91.19 194 SER A C 1
ATOM 1495 O O . SER A 1 194 ? -24.688 17.594 -4.84 1 91.19 194 SER A O 1
ATOM 1497 N N . GLU A 1 195 ? -26.719 17.406 -5.82 1 87.62 195 GLU A N 1
ATOM 1498 C CA . GLU A 1 195 ? -26.422 18.375 -6.871 1 87.62 195 GLU A CA 1
ATOM 1499 C C . GLU A 1 195 ? -26.453 19.797 -6.34 1 87.62 195 GLU A C 1
ATOM 1501 O O . GLU A 1 195 ? -25.828 20.688 -6.906 1 87.62 195 GLU A O 1
ATOM 1506 N N . GLY A 1 196 ? -27.016 19.938 -5.168 1 80.31 196 GLY A N 1
ATOM 1507 C CA . GLY A 1 196 ? -27.141 21.234 -4.523 1 80.31 196 GLY A CA 1
ATOM 1508 C C . GLY A 1 196 ? -26.969 21.172 -3.018 1 80.31 196 GLY A C 1
ATOM 1509 O O . GLY A 1 196 ? -26.812 20.094 -2.451 1 80.31 196 GLY A O 1
ATOM 1510 N N . GLY A 1 197 ? -26.656 22.312 -2.471 1 82.38 197 GLY A N 1
ATOM 1511 C CA . GLY A 1 197 ? -26.531 22.375 -1.023 1 82.38 197 GLY A CA 1
ATOM 1512 C C . GLY A 1 197 ? -25.078 22.391 -0.551 1 82.38 197 GLY A C 1
ATOM 1513 O O . GLY A 1 197 ? -24.203 22.922 -1.232 1 82.38 197 GLY A O 1
ATOM 1514 N N . GLN A 1 198 ? -24.922 21.859 0.612 1 86.44 198 GLN A N 1
ATOM 1515 C CA . GLN A 1 198 ? -23.594 21.844 1.223 1 86.44 198 GLN A CA 1
ATOM 1516 C C . GLN A 1 198 ? -22.719 20.766 0.583 1 86.44 198 GLN A C 1
ATOM 1518 O O . GLN A 1 198 ? -23.094 19.594 0.523 1 86.44 198 GLN A O 1
ATOM 1523 N N . PRO A 1 199 ? -21.625 21.203 0.076 1 92 199 PRO A N 1
ATOM 1524 C CA . PRO A 1 199 ? -20.734 20.219 -0.554 1 92 199 PRO A CA 1
ATOM 1525 C C . PRO A 1 199 ? -20.25 19.1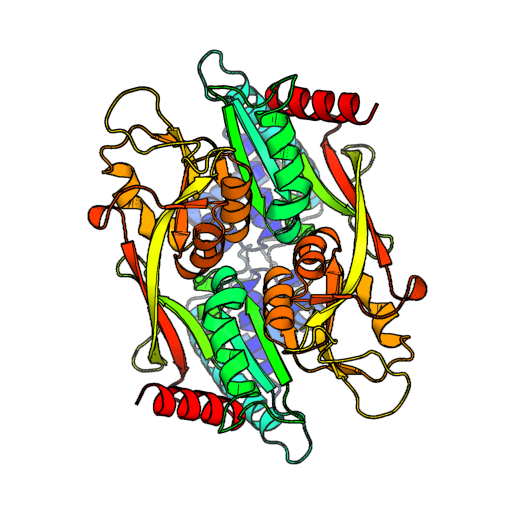56 0.422 1 92 199 PRO A C 1
ATOM 1527 O O . PRO A 1 199 ? -20 19.453 1.593 1 92 199 PRO A O 1
ATOM 1530 N N . ALA A 1 200 ? -20.203 17.938 -0.062 1 94 200 ALA A N 1
ATOM 1531 C CA . ALA A 1 200 ? -19.641 16.844 0.717 1 94 200 ALA A CA 1
ATOM 1532 C C . ALA A 1 200 ? -18.125 16.766 0.539 1 94 200 ALA A C 1
ATOM 1534 O O . ALA A 1 200 ? -17.609 16.984 -0.563 1 94 200 ALA A O 1
ATOM 1535 N N . PRO A 1 201 ? -17.375 16.516 1.672 1 95.19 201 PRO A N 1
ATOM 1536 C CA . PRO A 1 201 ? -15.938 16.297 1.516 1 95.19 201 PRO A CA 1
ATOM 1537 C C . PRO A 1 201 ? -15.602 15.109 0.62 1 95.19 201 PRO A C 1
ATOM 1539 O O . PRO A 1 201 ? -16.266 14.07 0.697 1 95.19 201 PRO A O 1
ATOM 1542 N N . LEU A 1 202 ? -14.578 15.32 -0.219 1 95.31 202 LEU A N 1
ATOM 1543 C CA . LEU A 1 202 ? -14.195 14.305 -1.195 1 95.31 202 LEU A CA 1
ATOM 1544 C C . LEU A 1 202 ? -12.789 13.781 -0.916 1 95.31 202 LEU A C 1
ATOM 1546 O O . LEU A 1 202 ? -11.875 14.562 -0.644 1 95.31 202 LEU A O 1
ATOM 1550 N N . ILE A 1 203 ? -12.68 12.469 -0.903 1 95.69 203 ILE A N 1
ATOM 1551 C CA . ILE A 1 203 ? -11.383 11.805 -0.881 1 95.69 203 ILE A CA 1
ATOM 1552 C C . ILE A 1 203 ? -10.891 11.578 -2.311 1 95.69 203 ILE A C 1
ATOM 1554 O O . ILE A 1 203 ? -11.547 10.891 -3.096 1 95.69 203 ILE A O 1
ATOM 1558 N N . THR A 1 204 ? -9.742 12.172 -2.635 1 93 204 THR A N 1
ATOM 1559 C CA . THR A 1 204 ? -9.188 12.07 -3.982 1 93 204 THR A CA 1
ATOM 1560 C C . THR A 1 204 ? -7.883 11.281 -3.977 1 93 204 THR A C 1
ATOM 1562 O O . THR A 1 204 ? -7.336 10.992 -2.912 1 93 204 THR A O 1
ATOM 1565 N N . TYR A 1 205 ? -7.484 10.914 -5.188 1 91.19 205 TYR A N 1
ATOM 1566 C CA . TYR A 1 205 ? -6.32 10.039 -5.316 1 91.19 205 TYR A CA 1
ATOM 1567 C C . TYR A 1 205 ? -5.145 10.789 -5.93 1 91.19 205 TYR A C 1
ATOM 1569 O O . TYR A 1 205 ? -5.332 11.719 -6.719 1 91.19 205 TYR A O 1
ATOM 1577 N N . ALA A 1 206 ? -3.996 10.344 -5.469 1 85.12 206 ALA A N 1
ATOM 1578 C CA . ALA A 1 206 ? -2.736 10.875 -5.977 1 85.12 206 ALA A CA 1
ATOM 1579 C C . ALA A 1 206 ? -1.717 9.766 -6.195 1 85.12 206 ALA A C 1
ATOM 1581 O O . ALA A 1 206 ? -2.068 8.578 -6.188 1 85.12 206 ALA A O 1
ATOM 1582 N N . GLY A 1 207 ? -0.485 10.148 -6.617 1 73.5 207 GLY A N 1
ATOM 1583 C CA . GLY A 1 207 ? 0.664 9.258 -6.625 1 73.5 207 GLY A CA 1
ATOM 1584 C C . GLY A 1 207 ? 0.681 8.312 -7.812 1 73.5 207 GLY A C 1
ATOM 1585 O O . GLY A 1 207 ? 1.296 7.246 -7.758 1 73.5 207 GLY A O 1
ATOM 1586 N N . GLY A 1 208 ? -0.128 8.594 -8.781 1 72.88 208 GLY A N 1
ATOM 1587 C CA . GLY A 1 208 ? -0.096 7.754 -9.977 1 72.88 208 GLY A CA 1
ATOM 1588 C C . GLY A 1 208 ? -0.974 6.52 -9.859 1 72.88 208 GLY A C 1
ATOM 1589 O O . GLY A 1 208 ? -0.811 5.562 -10.617 1 72.88 208 GLY A O 1
ATOM 1590 N N . LEU A 1 209 ? -1.84 6.555 -8.914 1 81.94 209 LEU A N 1
ATOM 1591 C CA . LEU A 1 209 ? -2.775 5.445 -8.781 1 81.94 209 LEU A CA 1
ATOM 1592 C C . LEU A 1 209 ? -3.635 5.309 -10.031 1 81.94 209 LEU A C 1
ATOM 1594 O O . LEU A 1 209 ? -4.051 6.312 -10.617 1 81.94 209 LEU A O 1
ATOM 1598 N N . SER A 1 210 ? -3.885 4.059 -10.406 1 82.44 210 SER A N 1
ATOM 1599 C CA . SER A 1 210 ? -4.77 3.773 -11.531 1 82.44 210 SER A CA 1
ATOM 1600 C C . SER A 1 210 ? -6.129 4.441 -11.344 1 82.44 210 SER A C 1
ATOM 1602 O O . SER A 1 210 ? -6.703 4.973 -12.297 1 82.44 210 SER A O 1
ATOM 1604 N N . MET A 1 211 ? -6.531 4.523 -10.164 1 86.25 211 MET A N 1
ATOM 1605 C CA . MET A 1 211 ? -7.871 5.031 -9.875 1 86.25 211 MET A CA 1
ATOM 1606 C C . MET A 1 211 ? -7.945 6.539 -10.109 1 86.25 211 MET A C 1
ATOM 1608 O O . MET A 1 211 ? -9.016 7.07 -10.406 1 86.25 211 MET A O 1
ATOM 1612 N N . GLU A 1 212 ? -6.848 7.168 -9.859 1 85.5 212 GLU A N 1
ATOM 1613 C CA . GLU A 1 212 ? -6.812 8.594 -10.148 1 85.5 212 GLU A CA 1
ATOM 1614 C C . GLU A 1 212 ? -7.152 8.867 -11.617 1 85.5 212 GLU A C 1
ATOM 1616 O O . GLU A 1 212 ? -7.918 9.781 -11.922 1 85.5 212 GLU A O 1
ATOM 1621 N N . ARG A 1 213 ? -6.633 8.055 -12.469 1 83.31 213 ARG A N 1
ATOM 1622 C CA . ARG A 1 213 ? -6.863 8.203 -13.906 1 83.31 213 ARG A CA 1
ATOM 1623 C C . ARG A 1 213 ? -8.281 7.785 -14.273 1 83.31 213 ARG A C 1
ATOM 1625 O O . ARG A 1 213 ? -8.938 8.438 -15.094 1 83.31 213 ARG A O 1
ATOM 1632 N N . ILE A 1 214 ? -8.711 6.738 -13.703 1 87.19 214 ILE A N 1
ATOM 1633 C CA . ILE A 1 214 ? -10.031 6.215 -14.023 1 87.19 214 ILE A CA 1
ATOM 1634 C C . ILE A 1 214 ? -11.102 7.215 -13.594 1 87.19 214 ILE A C 1
ATOM 1636 O O . ILE A 1 214 ? -12.078 7.438 -14.312 1 87.19 214 ILE A O 1
ATOM 1640 N N . LEU A 1 215 ? -10.906 7.871 -12.414 1 89 215 LEU A N 1
ATOM 1641 C CA . LEU A 1 215 ? -11.891 8.789 -11.859 1 89 215 LEU A CA 1
ATOM 1642 C C . LEU A 1 215 ? -11.773 10.164 -12.508 1 89 215 LEU A C 1
ATOM 1644 O O . LEU A 1 215 ? -12.727 10.945 -12.492 1 89 215 LEU A O 1
ATOM 1648 N N . GLY A 1 216 ? -10.562 10.469 -13.031 1 77.44 216 GLY A N 1
ATOM 1649 C CA . GLY A 1 216 ? -10.227 11.797 -13.523 1 77.44 216 GLY A CA 1
ATOM 1650 C C . GLY A 1 216 ? -11.398 12.508 -14.172 1 77.44 216 GLY A C 1
ATOM 1651 O O . GLY A 1 216 ? -11.977 13.422 -13.586 1 77.44 216 GLY A O 1
ATOM 1652 N N . ASP A 1 217 ? -11.805 12.195 -15.234 1 73.94 217 ASP A N 1
ATOM 1653 C CA . ASP A 1 217 ? -12.82 12.914 -16 1 73.94 217 ASP A CA 1
ATOM 1654 C C . ASP A 1 217 ? -14.188 12.82 -15.328 1 73.94 217 ASP A C 1
ATOM 1656 O O . ASP A 1 217 ? -14.984 13.758 -15.398 1 73.94 217 ASP A O 1
ATOM 1660 N N . ARG A 1 218 ? -14.344 11.852 -14.578 1 81.12 218 ARG A N 1
ATOM 1661 C CA . ARG A 1 218 ? -15.648 11.648 -13.961 1 81.12 218 ARG A CA 1
ATOM 1662 C C . ARG A 1 218 ? -15.883 12.648 -12.828 1 81.12 218 ARG A C 1
ATOM 1664 O O . ARG A 1 218 ? -16.984 13.188 -12.688 1 81.12 218 ARG A O 1
ATOM 1671 N N . LEU A 1 219 ? -14.852 12.906 -12.062 1 81.75 219 LEU A N 1
ATOM 1672 C CA . LEU A 1 219 ? -14.992 13.82 -10.938 1 81.75 219 LEU A CA 1
ATOM 1673 C C . LEU A 1 219 ? -15.164 15.258 -11.43 1 81.75 219 LEU A C 1
ATOM 1675 O O . LEU A 1 219 ? -15.844 16.062 -10.781 1 81.75 219 LEU A O 1
ATOM 1679 N N . GLU A 1 220 ? -14.617 15.492 -12.539 1 78.62 220 GLU A N 1
ATOM 1680 C CA . GLU A 1 220 ? -14.742 16.828 -13.117 1 78.62 220 GLU A CA 1
ATOM 1681 C C . GLU A 1 220 ? -16.141 17.047 -13.688 1 78.62 220 GLU A C 1
ATOM 1683 O O . GLU A 1 220 ? -16.641 18.188 -13.711 1 78.62 220 GLU A O 1
ATOM 1688 N N . SER A 1 221 ? -16.812 16.031 -14.078 1 81.06 221 SER A N 1
ATOM 1689 C CA . SER A 1 221 ? -18.078 16.156 -14.773 1 81.06 221 SER A CA 1
ATOM 1690 C C . SER A 1 221 ? -19.25 15.812 -13.852 1 81.06 221 SER A C 1
ATOM 1692 O O . SER A 1 221 ? -20.406 15.852 -14.273 1 81.06 221 SER A O 1
ATOM 1694 N N . THR A 1 222 ? -18.891 15.539 -12.641 1 83.81 222 THR A N 1
ATOM 1695 C CA . THR A 1 222 ? -19.984 15.117 -11.758 1 83.81 222 THR A CA 1
ATOM 1696 C C . THR A 1 222 ? -20.875 16.297 -11.398 1 83.81 222 THR A C 1
ATOM 1698 O O . THR A 1 222 ? -20.391 17.422 -11.219 1 83.81 222 THR A O 1
ATOM 1701 N N . PRO A 1 223 ? -22.219 16.047 -11.328 1 87.62 223 PRO A N 1
ATOM 1702 C CA . PRO A 1 223 ? -23.156 17.109 -10.969 1 87.62 223 PRO A CA 1
ATOM 1703 C C . PRO A 1 223 ? -23.203 17.391 -9.469 1 87.62 223 PRO A C 1
ATOM 1705 O O . PRO A 1 223 ? -23.859 18.328 -9.031 1 87.62 223 PRO A O 1
ATOM 1708 N N . TYR A 1 224 ? -22.484 16.594 -8.75 1 92.25 224 TYR A N 1
ATOM 1709 C CA . TYR A 1 224 ? -22.594 16.672 -7.297 1 92.25 224 TYR A CA 1
ATOM 1710 C C . TYR A 1 224 ? -21.672 17.75 -6.734 1 92.25 224 TYR A C 1
ATOM 1712 O O . TYR A 1 224 ? -20.594 18 -7.281 1 92.25 224 TYR A O 1
ATOM 1720 N N . ALA A 1 225 ? -22.156 18.344 -5.656 1 92 225 ALA A N 1
ATOM 1721 C CA . ALA A 1 225 ? -21.328 19.297 -4.926 1 92 225 ALA A CA 1
ATOM 1722 C C . ALA A 1 225 ? -20.328 18.578 -4.023 1 92 225 ALA A C 1
ATOM 1724 O O . ALA A 1 225 ? -20.688 18.109 -2.947 1 92 225 ALA A O 1
ATOM 1725 N N . LEU A 1 226 ? -19.109 18.562 -4.492 1 92.12 226 LEU A N 1
ATOM 1726 C CA . LEU A 1 226 ? -18.031 17.906 -3.766 1 92.12 226 LEU A CA 1
ATOM 1727 C C . LEU A 1 226 ? -16.844 18.844 -3.578 1 92.12 226 LEU A C 1
ATOM 1729 O O . LEU A 1 226 ? -16.5 19.609 -4.48 1 92.12 226 LEU A O 1
ATOM 1733 N N . THR A 1 227 ? -16.281 18.781 -2.412 1 90.94 227 THR A N 1
ATOM 1734 C CA . THR A 1 227 ? -15.078 19.562 -2.146 1 90.94 227 THR A CA 1
ATOM 1735 C C . THR A 1 227 ? -13.914 18.656 -1.772 1 90.94 227 THR A C 1
ATOM 1737 O O . THR A 1 227 ? -14 17.891 -0.806 1 90.94 227 THR A O 1
ATOM 1740 N N . PRO A 1 228 ? -12.812 18.75 -2.498 1 90.69 228 PRO A N 1
ATOM 1741 C CA . PRO A 1 228 ? -11.648 17.953 -2.1 1 90.69 228 PRO A CA 1
ATOM 1742 C C . PRO A 1 228 ? -11.195 18.234 -0.669 1 90.69 228 PRO A C 1
ATOM 1744 O O . PRO A 1 228 ? -11.039 19.391 -0.288 1 90.69 228 PRO A O 1
ATOM 1747 N N . PHE A 1 229 ? -11.039 17.203 0.074 1 93.12 229 PHE A N 1
ATOM 1748 C CA . PHE A 1 229 ? -10.633 17.344 1.468 1 93.12 229 PHE A CA 1
ATOM 1749 C C . PHE A 1 229 ? -9.383 16.516 1.745 1 93.12 229 PHE A C 1
ATOM 1751 O O . PHE A 1 229 ? -8.414 17.016 2.326 1 93.12 229 PHE A O 1
ATOM 1758 N N . VAL A 1 230 ? -9.422 15.234 1.368 1 94.56 230 VAL A N 1
ATOM 1759 C CA . VAL A 1 230 ? -8.305 14.32 1.566 1 94.56 230 VAL A CA 1
ATOM 1760 C C . VAL A 1 230 ? -7.746 13.883 0.213 1 94.56 230 VAL A C 1
ATOM 1762 O O . VAL A 1 230 ? -8.5 13.453 -0.664 1 94.56 230 VAL A O 1
ATOM 1765 N N . ARG A 1 231 ? -6.469 14.039 0.055 1 93.94 231 ARG A N 1
ATOM 1766 C CA . ARG A 1 231 ? -5.742 13.492 -1.088 1 93.94 231 ARG A CA 1
ATOM 1767 C C . ARG A 1 231 ? -4.801 12.375 -0.655 1 93.94 231 ARG A C 1
ATOM 1769 O O . ARG A 1 231 ? -3.963 12.562 0.227 1 93.94 231 ARG A O 1
ATOM 1776 N N . ILE A 1 232 ? -4.977 11.18 -1.271 1 93.81 232 ILE A N 1
ATOM 1777 C CA . ILE A 1 232 ? -4.285 10 -0.757 1 93.81 232 ILE A CA 1
ATOM 1778 C C . ILE A 1 232 ? -3.766 9.156 -1.92 1 93.81 232 ILE A C 1
ATOM 1780 O O . ILE A 1 232 ? -4.328 9.188 -3.018 1 93.81 232 ILE A O 1
ATOM 1784 N N . ASP A 1 233 ? -2.709 8.273 -1.668 1 91.44 233 ASP A N 1
ATOM 1785 C CA . ASP A 1 233 ? -2.08 7.504 -2.736 1 91.44 233 ASP A CA 1
ATOM 1786 C C . ASP A 1 233 ? -2.275 6.004 -2.518 1 91.44 233 ASP A C 1
ATOM 1788 O O . ASP A 1 233 ? -1.492 5.195 -3.016 1 91.44 233 ASP A O 1
ATOM 1792 N N . SER A 1 234 ? -3.262 5.684 -1.758 1 91.19 234 SER A N 1
ATOM 1793 C CA . SER A 1 234 ? -3.557 4.293 -1.431 1 91.19 234 SER A CA 1
ATOM 1794 C C . SER A 1 234 ? -5.062 4.055 -1.342 1 91.19 234 SER A C 1
ATOM 1796 O O . SER A 1 234 ? -5.766 4.766 -0.623 1 91.19 234 SER A O 1
ATOM 1798 N N . LEU A 1 235 ? -5.508 3.014 -2.047 1 92.38 235 LEU A N 1
ATOM 1799 C CA . LEU A 1 235 ? -6.922 2.664 -1.964 1 92.38 235 LEU A CA 1
ATOM 1800 C C . LEU A 1 235 ? -7.281 2.178 -0.563 1 92.38 235 LEU A C 1
ATOM 1802 O O . LEU A 1 235 ? -8.367 2.467 -0.062 1 92.38 235 LEU A O 1
ATOM 1806 N N . ASP A 1 236 ? -6.375 1.499 -0.044 1 90.69 236 ASP A N 1
ATOM 1807 C CA . ASP A 1 236 ? -6.617 1.012 1.311 1 90.69 236 ASP A CA 1
ATOM 1808 C C . ASP A 1 236 ? -6.75 2.172 2.295 1 90.69 236 ASP A C 1
ATOM 1810 O O . ASP A 1 236 ? -7.594 2.139 3.191 1 90.69 236 ASP A O 1
ATOM 1814 N N . ALA A 1 237 ? -5.883 3.092 2.107 1 91.56 237 ALA A N 1
ATOM 1815 C CA . ALA A 1 237 ? -5.973 4.277 2.957 1 91.56 237 ALA A CA 1
ATOM 1816 C C . ALA A 1 237 ? -7.277 5.027 2.719 1 91.56 237 ALA A C 1
ATOM 1818 O O . ALA A 1 237 ? -7.887 5.543 3.66 1 91.56 237 ALA A O 1
ATOM 1819 N N . ALA A 1 238 ? -7.695 5.102 1.503 1 94.94 238 ALA A N 1
ATOM 1820 C CA . ALA A 1 238 ? -8.969 5.738 1.171 1 94.94 238 ALA A CA 1
ATOM 1821 C C . ALA A 1 238 ? -10.133 5 1.818 1 94.94 238 ALA A C 1
ATOM 1823 O O . ALA A 1 238 ? -11.062 5.629 2.338 1 94.94 238 ALA A O 1
ATOM 1824 N N . HIS A 1 239 ? -10.062 3.697 1.741 1 95.06 239 HIS A N 1
ATOM 1825 C CA . HIS A 1 239 ? -11.07 2.865 2.389 1 95.06 239 HIS A CA 1
ATOM 1826 C C . HIS A 1 239 ? -11.141 3.156 3.885 1 95.06 239 HIS A C 1
ATOM 1828 O O . HIS A 1 239 ? -12.234 3.355 4.426 1 95.06 239 HIS A O 1
ATOM 1834 N N . GLY A 1 240 ? -9.992 3.209 4.5 1 92.25 240 GLY A N 1
ATOM 1835 C CA . GLY A 1 240 ? -9.953 3.555 5.914 1 92.25 240 GLY A CA 1
ATOM 1836 C C . GLY A 1 240 ? -10.523 4.93 6.207 1 92.25 240 GLY A C 1
ATOM 1837 O O . GLY A 1 240 ? -11.273 5.105 7.172 1 92.25 240 GLY A O 1
ATOM 1838 N N . ALA A 1 241 ? -10.172 5.855 5.406 1 94.88 241 ALA A N 1
ATOM 1839 C CA . ALA A 1 241 ? -10.656 7.223 5.574 1 94.88 241 ALA A CA 1
ATOM 1840 C C . ALA A 1 241 ? -12.18 7.289 5.441 1 94.88 241 ALA A C 1
ATOM 1842 O O . ALA A 1 241 ? -12.844 7.977 6.215 1 94.88 241 ALA A O 1
ATOM 1843 N N . ALA A 1 242 ? -12.711 6.59 4.465 1 96.81 242 ALA A N 1
ATOM 1844 C CA . ALA A 1 242 ? -14.164 6.551 4.277 1 96.81 242 ALA A CA 1
ATOM 1845 C C . ALA A 1 242 ? -14.859 5.953 5.496 1 96.81 242 ALA A C 1
ATOM 1847 O O . ALA A 1 242 ? -15.867 6.48 5.961 1 96.81 242 ALA A O 1
ATOM 1848 N N . LEU A 1 243 ? -14.281 4.902 6.012 1 94.5 243 LEU A N 1
ATOM 1849 C CA . LEU A 1 243 ? -14.844 4.227 7.176 1 94.5 243 LEU A CA 1
ATOM 1850 C C . LEU A 1 243 ? -14.867 5.152 8.391 1 94.5 243 LEU A C 1
ATOM 1852 O O . LEU A 1 243 ? -15.727 5.023 9.258 1 94.5 243 LEU A O 1
ATOM 1856 N N . LYS A 1 244 ? -13.945 6.027 8.383 1 93.56 244 LYS A N 1
ATOM 1857 C CA . LYS A 1 244 ? -13.805 6.906 9.531 1 93.56 244 LYS A CA 1
ATOM 1858 C C . LYS A 1 244 ? -14.562 8.219 9.328 1 93.56 244 LYS A C 1
ATOM 1860 O O . LYS A 1 244 ? -14.438 9.148 10.125 1 93.56 244 LYS A O 1
ATOM 1865 N N . GLY A 1 245 ? -15.258 8.32 8.219 1 94.62 245 GLY A N 1
ATOM 1866 C CA . GLY A 1 245 ? -16.141 9.445 7.965 1 94.62 245 GLY A CA 1
ATOM 1867 C C . GLY A 1 245 ? -15.406 10.688 7.496 1 94.62 245 GLY A C 1
ATOM 1868 O O . GLY A 1 245 ? -15.82 11.812 7.793 1 94.62 245 GLY A O 1
ATOM 1869 N N . LEU A 1 246 ? -14.367 10.5 6.82 1 94.88 246 LEU A N 1
ATOM 1870 C CA . LEU A 1 246 ? -13.57 11.656 6.418 1 94.88 246 LEU A CA 1
ATOM 1871 C C . LEU A 1 246 ? -14.047 12.203 5.074 1 94.88 246 LEU A C 1
ATOM 1873 O O . LEU A 1 246 ? -13.602 13.266 4.641 1 94.88 246 LEU A O 1
ATOM 1877 N N . GLY A 1 247 ? -14.922 11.469 4.426 1 96.12 247 GLY A N 1
ATOM 1878 C CA . GLY A 1 247 ? -15.461 11.953 3.164 1 96.12 247 GLY A CA 1
ATOM 1879 C C . GLY A 1 247 ? -16.031 10.852 2.301 1 96.12 247 GLY A C 1
ATOM 1880 O O . GLY A 1 247 ? -16.125 9.695 2.729 1 96.12 247 GLY A O 1
ATOM 1881 N N . VAL A 1 248 ? -16.469 11.289 1.074 1 96.88 248 VAL A N 1
ATOM 1882 C CA . VAL A 1 248 ? -16.938 10.367 0.046 1 96.88 248 VAL A CA 1
ATOM 1883 C C . VAL A 1 248 ? -15.758 9.867 -0.784 1 96.88 248 VAL A C 1
ATOM 1885 O O . VAL A 1 248 ? -14.883 10.648 -1.165 1 96.88 248 VAL A O 1
ATOM 1888 N N . ALA A 1 249 ? -15.734 8.586 -1.001 1 97.06 249 ALA A N 1
ATOM 1889 C CA . ALA A 1 249 ? -14.68 7.984 -1.814 1 97.06 249 ALA A CA 1
ATOM 1890 C C . ALA A 1 249 ? -15.266 7.066 -2.885 1 97.06 249 ALA A C 1
ATOM 1892 O O . ALA A 1 249 ? -16.234 6.344 -2.629 1 97.06 249 ALA A O 1
ATOM 1893 N N . TRP A 1 250 ? -14.766 7.184 -4.105 1 96.31 250 TRP A N 1
ATOM 1894 C CA . TRP A 1 250 ? -15 6.125 -5.082 1 96.31 250 TRP A CA 1
ATOM 1895 C C . TRP A 1 250 ? -14.031 4.969 -4.879 1 96.31 250 TRP A C 1
ATOM 1897 O O . TRP A 1 250 ? -12.82 5.137 -5.008 1 96.31 250 TRP A O 1
ATOM 1907 N N . LEU A 1 251 ? -14.539 3.797 -4.555 1 96.5 251 LEU A N 1
ATOM 1908 C CA . LEU A 1 251 ? -13.734 2.613 -4.262 1 96.5 251 LEU A CA 1
ATOM 1909 C C . LEU A 1 251 ? -14.258 1.402 -5.031 1 96.5 251 LEU A C 1
ATOM 1911 O O . LEU A 1 251 ? -15.445 1.322 -5.34 1 96.5 251 LEU A O 1
ATOM 1915 N N . PRO A 1 252 ? -13.344 0.469 -5.352 1 94.81 252 PRO A N 1
ATOM 1916 C CA . PRO A 1 252 ? -13.836 -0.771 -5.957 1 94.81 252 PRO A CA 1
ATOM 1917 C C . PRO A 1 252 ? -14.891 -1.471 -5.105 1 94.81 252 PRO A C 1
ATOM 1919 O O . PRO A 1 252 ? -14.742 -1.56 -3.885 1 94.81 252 PRO A O 1
ATOM 1922 N N . TRP A 1 253 ? -15.914 -1.952 -5.785 1 95.12 253 TRP A N 1
ATOM 1923 C CA . TRP A 1 253 ? -16.969 -2.666 -5.086 1 95.12 253 TRP A CA 1
ATOM 1924 C C . TRP A 1 253 ? -16.422 -3.861 -4.32 1 95.12 253 TRP A C 1
ATOM 1926 O O . TRP A 1 253 ? -16.828 -4.129 -3.189 1 95.12 253 TRP A O 1
ATOM 1936 N N . SER A 1 254 ? -15.469 -4.523 -4.84 1 91.06 254 SER A N 1
ATOM 1937 C CA . SER A 1 254 ? -14.867 -5.703 -4.227 1 91.06 254 SER A CA 1
ATOM 1938 C C . SER A 1 254 ? -14.242 -5.367 -2.879 1 91.06 254 SER A C 1
ATOM 1940 O O . SER A 1 254 ? -14.094 -6.246 -2.023 1 91.06 254 SER A O 1
ATOM 1942 N N . MET A 1 255 ? -13.891 -4.141 -2.695 1 91.88 255 MET A N 1
ATOM 1943 C CA . MET A 1 255 ? -13.242 -3.719 -1.454 1 91.88 255 MET A CA 1
ATOM 1944 C C . MET A 1 255 ? -14.281 -3.33 -0.407 1 91.88 255 MET A C 1
ATOM 1946 O O . MET A 1 255 ? -14.008 -3.383 0.794 1 91.88 255 MET A O 1
ATOM 1950 N N . VAL A 1 256 ? -15.484 -2.936 -0.839 1 95.81 256 VAL A N 1
ATOM 1951 C CA . VAL A 1 256 ? -16.359 -2.27 0.117 1 95.81 256 VAL A CA 1
ATOM 1952 C C . VAL A 1 256 ? -17.672 -3.051 0.25 1 95.81 256 VAL A C 1
ATOM 1954 O O . VAL A 1 256 ? -18.5 -2.732 1.099 1 95.81 256 VAL A O 1
ATOM 1957 N N . ALA A 1 257 ? -17.891 -4.074 -0.538 1 94.38 257 ALA A N 1
ATOM 1958 C CA . ALA A 1 257 ? -19.141 -4.832 -0.535 1 94.38 257 ALA A CA 1
ATOM 1959 C C . ALA A 1 257 ? -19.469 -5.348 0.864 1 94.38 257 ALA A C 1
ATOM 1961 O O . ALA A 1 257 ? -20.609 -5.223 1.327 1 94.38 257 ALA A O 1
ATOM 1962 N N . ALA A 1 258 ? -18.484 -5.887 1.479 1 89 258 ALA A N 1
ATOM 1963 C CA . ALA A 1 258 ? -18.688 -6.438 2.814 1 89 258 ALA A CA 1
ATOM 1964 C C . ALA A 1 258 ? -19.078 -5.344 3.805 1 89 258 ALA A C 1
ATOM 1966 O O . ALA A 1 258 ? -19.938 -5.547 4.664 1 89 258 ALA A O 1
ATOM 1967 N N . ASP A 1 259 ? -18.438 -4.25 3.719 1 94 259 ASP A N 1
ATOM 1968 C CA . ASP A 1 259 ? -18.734 -3.115 4.586 1 94 259 ASP A CA 1
ATOM 1969 C C . ASP A 1 259 ? -20.156 -2.613 4.363 1 94 259 ASP A C 1
ATOM 1971 O O . ASP A 1 259 ? -20.844 -2.256 5.316 1 94 259 ASP A O 1
ATOM 1975 N N . CYS A 1 260 ? -20.594 -2.609 3.162 1 96.38 260 CYS A N 1
ATOM 1976 C CA . CYS A 1 260 ? -21.938 -2.168 2.838 1 96.38 260 CYS A CA 1
ATOM 1977 C C . CYS A 1 260 ? -22.969 -3.156 3.363 1 96.38 260 CYS A C 1
ATOM 1979 O O . CYS A 1 260 ? -24.016 -2.752 3.895 1 96.38 260 CYS A O 1
ATOM 1981 N N . ARG A 1 261 ? -22.656 -4.367 3.262 1 93.88 261 ARG A N 1
ATOM 1982 C CA . ARG A 1 261 ? -23.562 -5.398 3.773 1 93.88 261 ARG A CA 1
ATOM 1983 C C . ARG A 1 261 ? -23.703 -5.297 5.289 1 93.88 261 ARG A C 1
ATOM 1985 O O . ARG A 1 261 ? -24.781 -5.504 5.828 1 93.88 261 ARG A O 1
ATOM 1992 N N . ARG A 1 262 ? -22.625 -4.941 5.898 1 91.5 262 ARG A N 1
ATOM 1993 C CA . ARG A 1 262 ? -22.609 -4.828 7.355 1 91.5 262 ARG A CA 1
ATOM 1994 C C . ARG A 1 262 ? -23.203 -3.496 7.805 1 91.5 262 ARG A C 1
ATOM 1996 O O . ARG A 1 262 ? -23.375 -3.266 9 1 91.5 262 ARG A O 1
ATOM 2003 N N . GLY A 1 263 ? -23.328 -2.641 6.918 1 94.44 263 GLY A N 1
ATOM 2004 C CA . GLY A 1 263 ? -23.984 -1.377 7.211 1 94.44 263 GLY A CA 1
ATOM 2005 C C . GLY A 1 263 ? -23.031 -0.326 7.762 1 94.44 263 GLY A C 1
ATOM 2006 O O . GLY A 1 263 ? -23.469 0.643 8.391 1 94.44 263 GLY A O 1
ATOM 2007 N N . VAL A 1 264 ? -21.766 -0.499 7.602 1 94.81 264 VAL A N 1
ATOM 2008 C CA . VAL A 1 264 ? -20.828 0.49 8.117 1 94.81 264 VAL A CA 1
ATOM 2009 C C . VAL A 1 264 ? -20.469 1.497 7.023 1 94.81 264 VAL A C 1
ATOM 2011 O O . VAL A 1 264 ? -20.031 2.609 7.312 1 94.81 264 VAL A O 1
ATOM 2014 N N . LEU A 1 265 ? -20.625 1.088 5.777 1 97.69 265 LEU A N 1
ATOM 2015 C CA . LEU A 1 265 ? -20.562 1.978 4.621 1 97.69 265 LEU A CA 1
ATOM 2016 C C . LEU A 1 265 ? -21.875 1.955 3.838 1 97.69 265 LEU A C 1
ATOM 2018 O O . LEU A 1 265 ? -22.578 0.951 3.844 1 97.69 265 LEU A O 1
ATOM 2022 N N . VAL A 1 266 ? -22.141 3.041 3.215 1 98.12 266 VAL A N 1
ATOM 2023 C CA . VAL A 1 266 ? -23.312 3.156 2.35 1 98.12 266 VAL A CA 1
ATOM 2024 C C . VAL A 1 266 ? -22.875 3.498 0.928 1 98.12 266 VAL A C 1
ATOM 2026 O O . VAL A 1 266 ? -22.109 4.445 0.719 1 98.12 266 VAL A O 1
ATOM 2029 N N . SER A 1 267 ? -23.297 2.693 -0.006 1 97.56 267 SER A N 1
ATOM 2030 C CA . SER A 1 267 ? -23.078 3.035 -1.407 1 97.56 267 SER A CA 1
ATOM 2031 C C . SER A 1 267 ? -23.969 4.195 -1.839 1 97.56 267 SER A C 1
ATOM 2033 O O . SER A 1 267 ? -25.172 4.219 -1.53 1 97.56 267 SER A O 1
ATOM 2035 N N . LEU A 1 268 ? -23.344 5.125 -2.492 1 96.62 268 LEU A N 1
ATOM 2036 C CA . LEU A 1 268 ? -24.047 6.336 -2.887 1 96.62 268 LEU A CA 1
ATOM 2037 C C . LEU A 1 268 ? -24.312 6.352 -4.391 1 96.62 268 LEU A C 1
ATOM 2039 O O . LEU A 1 268 ? -23.672 5.602 -5.137 1 96.62 268 LEU A O 1
ATOM 2043 N N . GLY A 1 269 ? -25.234 7.23 -4.727 1 92.25 269 GLY A N 1
ATOM 2044 C CA . GLY A 1 269 ? -25.5 7.445 -6.141 1 92.25 269 GLY A CA 1
ATOM 2045 C C . GLY A 1 269 ? -26.234 6.293 -6.797 1 92.25 269 GLY A C 1
ATOM 2046 O O . GLY A 1 269 ? -27.047 5.613 -6.148 1 92.25 269 GLY A O 1
ATOM 2047 N N . GLY A 1 270 ? -26.125 6.191 -8.117 1 90.44 270 GLY A N 1
ATOM 2048 C CA . GLY A 1 270 ? -26.75 5.148 -8.922 1 90.44 270 GLY A CA 1
ATOM 2049 C C . GLY A 1 270 ? -25.797 4.543 -9.938 1 90.44 270 GLY A C 1
ATOM 2050 O O . GLY A 1 270 ? -24.578 4.691 -9.828 1 90.44 270 GLY A O 1
ATOM 2051 N N . ARG A 1 271 ? -26.328 3.861 -10.844 1 91.5 271 ARG A N 1
ATOM 2052 C CA . ARG A 1 271 ? -25.562 3.145 -11.852 1 91.5 271 ARG A CA 1
ATOM 2053 C C . ARG A 1 271 ? -24.703 4.102 -12.664 1 91.5 271 ARG A C 1
ATOM 2055 O O . ARG A 1 271 ? -23.594 3.75 -13.086 1 91.5 271 ARG A O 1
ATOM 2062 N N . SER A 1 272 ? -25.203 5.297 -12.82 1 89.62 272 SER A N 1
ATOM 2063 C CA . SER A 1 272 ? -24.484 6.285 -13.625 1 89.62 272 SER A CA 1
ATOM 2064 C C . SER A 1 272 ? -23.234 6.77 -12.906 1 89.62 272 SER A C 1
ATOM 2066 O O . SER A 1 272 ? -22.359 7.383 -13.516 1 89.62 272 SER A O 1
ATOM 2068 N N . ASP A 1 273 ? -23.156 6.473 -11.633 1 92.25 273 ASP A N 1
ATOM 2069 C CA . ASP A 1 273 ? -22.016 6.938 -10.844 1 92.25 273 ASP A CA 1
ATOM 2070 C C . ASP A 1 273 ? -20.969 5.844 -10.711 1 92.25 273 ASP A C 1
ATOM 2072 O O . ASP A 1 273 ? -19.891 6.074 -10.148 1 92.25 273 ASP A O 1
ATOM 2076 N N . GLU A 1 274 ? -21.312 4.723 -11.25 1 94.19 274 GLU A N 1
ATOM 2077 C CA . GLU A 1 274 ? -20.375 3.6 -11.227 1 94.19 274 GLU A CA 1
ATOM 2078 C C . GLU A 1 274 ? -19.453 3.621 -12.438 1 94.19 274 GLU A C 1
ATOM 2080 O O . GLU A 1 274 ? -19.844 4.09 -13.516 1 94.19 274 GLU A O 1
ATOM 2085 N N . ILE A 1 275 ? -18.25 3.213 -12.258 1 93.75 275 ILE A N 1
ATOM 2086 C CA . ILE A 1 275 ? -17.281 3.105 -13.352 1 93.75 275 ILE A CA 1
ATOM 2087 C C . ILE A 1 275 ? -16.75 1.675 -13.43 1 93.75 275 ILE A C 1
ATOM 2089 O O . ILE A 1 275 ? -16.031 1.229 -12.547 1 93.75 275 ILE A O 1
ATOM 2093 N N . ALA A 1 276 ? -17.062 1.053 -14.484 1 93.38 276 ALA A N 1
ATOM 2094 C CA . ALA A 1 276 ? -16.656 -0.341 -14.648 1 93.38 276 ALA A CA 1
ATOM 2095 C C . ALA A 1 276 ? -15.203 -0.44 -15.102 1 93.38 276 ALA A C 1
ATOM 2097 O O . ALA A 1 276 ? -14.711 0.426 -15.828 1 93.38 276 ALA A O 1
ATOM 2098 N N . PHE A 1 277 ? -14.539 -1.476 -14.656 1 92.44 277 PHE A N 1
ATOM 2099 C CA . PHE A 1 277 ? -13.203 -1.805 -15.133 1 92.44 277 PHE A CA 1
ATOM 2100 C C . PHE A 1 277 ? -12.961 -3.309 -15.086 1 92.44 277 PHE A C 1
ATOM 2102 O O . PHE A 1 277 ? -13.734 -4.047 -14.477 1 92.44 277 PHE A O 1
ATOM 2109 N N . GLU A 1 278 ? -11.93 -3.758 -15.758 1 93.5 278 GLU A N 1
ATOM 2110 C CA . GLU A 1 278 ? -11.578 -5.172 -15.797 1 93.5 278 GLU A CA 1
ATOM 2111 C C . GLU A 1 278 ? -10.328 -5.449 -14.969 1 93.5 278 GLU A C 1
ATOM 2113 O O . GLU A 1 278 ? -9.516 -4.547 -14.734 1 93.5 278 GLU A O 1
ATOM 2118 N N . VAL A 1 279 ? -10.297 -6.645 -14.445 1 94.12 279 VAL A N 1
ATOM 2119 C CA . VAL A 1 279 ? -9.07 -7.18 -13.867 1 94.12 279 VAL A CA 1
ATOM 2120 C C . VAL A 1 279 ? -8.492 -8.266 -14.773 1 94.12 279 VAL A C 1
ATOM 2122 O O . VAL A 1 279 ? -9.148 -9.281 -15.031 1 94.12 279 VAL A O 1
ATOM 2125 N N . ARG A 1 280 ? -7.238 -7.977 -15.188 1 94.38 280 ARG A N 1
ATOM 2126 C CA . ARG A 1 280 ? -6.645 -8.883 -16.172 1 94.38 280 ARG A CA 1
ATOM 2127 C C . ARG A 1 280 ? -5.379 -9.531 -15.617 1 94.38 280 ARG A C 1
ATOM 2129 O O . ARG A 1 280 ? -4.629 -8.906 -14.867 1 94.38 280 ARG A O 1
ATOM 2136 N N . LEU A 1 281 ? -5.211 -10.773 -16 1 96.19 281 LEU A N 1
ATOM 2137 C CA . LEU A 1 281 ? -4.004 -11.539 -15.727 1 96.19 281 LEU A CA 1
ATOM 2138 C C . LEU A 1 281 ? -3.135 -11.648 -16.969 1 96.19 281 LEU A C 1
ATOM 2140 O O . LEU A 1 281 ? -3.57 -12.18 -18 1 96.19 281 LEU A O 1
ATOM 2144 N N . TYR A 1 282 ? -1.905 -11.125 -16.875 1 96.12 282 TYR A N 1
ATOM 2145 C CA . TYR A 1 282 ? -0.986 -11.117 -18 1 96.12 282 TYR A CA 1
ATOM 2146 C C . TYR A 1 282 ? 0.124 -12.148 -17.812 1 96.12 282 TYR A C 1
ATOM 2148 O O . TYR A 1 282 ? 0.561 -12.398 -16.688 1 96.12 282 TYR A O 1
ATOM 2156 N N . ARG A 1 283 ? 0.546 -12.656 -18.938 1 94.94 283 ARG A N 1
ATOM 2157 C CA . ARG A 1 283 ? 1.704 -13.539 -18.984 1 94.94 283 ARG A CA 1
ATOM 2158 C C . ARG A 1 283 ? 2.465 -13.367 -20.297 1 94.94 283 ARG A C 1
ATOM 2160 O O . ARG A 1 283 ? 1.907 -12.891 -21.281 1 94.94 283 ARG A O 1
ATOM 2167 N N . SER A 1 284 ? 3.758 -13.789 -20.266 1 91.69 284 SER A N 1
ATOM 2168 C CA . SER A 1 284 ? 4.508 -13.922 -21.5 1 91.69 284 SER A CA 1
ATOM 2169 C C . SER A 1 284 ? 3.93 -15.039 -22.375 1 91.69 284 SER A C 1
ATOM 2171 O O . SER A 1 284 ? 3.43 -16.031 -21.859 1 91.69 284 SER A O 1
ATOM 2173 N N . ARG A 1 285 ? 4.031 -14.867 -23.703 1 90.5 285 ARG A N 1
ATOM 2174 C CA . ARG A 1 285 ? 3.631 -15.93 -24.625 1 90.5 285 ARG A CA 1
ATOM 2175 C C . ARG A 1 285 ? 4.641 -17.078 -24.594 1 90.5 285 ARG A C 1
ATOM 2177 O O . ARG A 1 285 ? 4.301 -18.219 -24.922 1 90.5 285 ARG A O 1
ATOM 2184 N N . ALA A 1 286 ? 5.82 -16.719 -24.203 1 83.62 286 ALA A N 1
ATOM 2185 C CA . ALA A 1 286 ? 6.836 -17.75 -24.047 1 83.62 286 ALA A CA 1
ATOM 2186 C C . ALA A 1 286 ? 6.484 -18.719 -22.922 1 83.62 286 ALA A C 1
ATOM 2188 O O . ALA A 1 286 ? 5.758 -18.344 -21.984 1 83.62 286 ALA A O 1
ATOM 2189 N N . ARG A 1 287 ? 6.977 -19.938 -23.062 1 83.56 287 ARG A N 1
ATOM 2190 C CA . ARG A 1 287 ? 6.703 -20.938 -22.016 1 83.56 287 ARG A CA 1
ATOM 2191 C C . ARG A 1 287 ? 7.273 -20.5 -20.672 1 83.56 287 ARG A C 1
ATOM 2193 O O . ARG A 1 287 ? 8.414 -20.031 -20.609 1 83.56 287 ARG A O 1
ATOM 2200 N N . LEU A 1 288 ? 6.438 -20.703 -19.672 1 88.81 288 LEU A N 1
ATOM 2201 C CA . LEU A 1 288 ? 6.824 -20.359 -18.312 1 88.81 288 LEU A CA 1
ATOM 2202 C C . LEU A 1 288 ? 7.227 -21.609 -17.531 1 88.81 288 LEU A C 1
ATOM 2204 O O . LEU A 1 288 ? 7.27 -22.703 -18.094 1 88.81 288 LEU A O 1
ATOM 2208 N N . ALA A 1 289 ? 7.711 -21.328 -16.281 1 85.19 289 ALA A N 1
ATOM 2209 C CA . ALA A 1 289 ? 7.945 -22.469 -15.398 1 85.19 289 ALA A CA 1
ATOM 2210 C C . ALA A 1 289 ? 6.672 -23.281 -15.195 1 85.19 289 ALA A C 1
ATOM 2212 O O . ALA A 1 289 ? 5.562 -22.75 -15.32 1 85.19 289 ALA A O 1
ATOM 2213 N N . ASP A 1 290 ? 6.824 -24.516 -14.859 1 85.94 290 ASP A N 1
ATOM 2214 C CA . ASP A 1 290 ? 5.715 -25.453 -14.797 1 85.94 290 ASP A CA 1
ATOM 2215 C C . ASP A 1 290 ? 4.617 -24.953 -13.867 1 85.94 290 ASP A C 1
ATOM 2217 O O . ASP A 1 290 ? 3.43 -25.047 -14.188 1 85.94 290 ASP A O 1
ATOM 2221 N N . LEU A 1 291 ? 4.992 -24.484 -12.758 1 91.81 291 LEU A N 1
ATOM 2222 C CA . LEU A 1 291 ? 4.004 -24.016 -11.789 1 91.81 291 LEU A CA 1
ATOM 2223 C C . LEU A 1 291 ? 3.191 -22.859 -12.344 1 91.81 291 LEU A C 1
ATOM 2225 O O . LEU A 1 291 ? 1.973 -22.797 -12.164 1 91.81 291 LEU A O 1
ATOM 2229 N N . ALA A 1 292 ? 3.822 -21.938 -12.992 1 94.38 292 ALA A N 1
ATOM 2230 C CA . ALA A 1 292 ? 3.143 -20.781 -13.602 1 94.38 292 ALA A CA 1
ATOM 2231 C C . ALA A 1 292 ? 2.221 -21.234 -14.727 1 94.38 292 ALA A C 1
ATOM 2233 O O . ALA A 1 292 ? 1.113 -20.719 -14.875 1 94.38 292 ALA A O 1
ATOM 2234 N N . GLU A 1 293 ? 2.738 -22.203 -15.477 1 93.12 293 GLU A N 1
ATOM 2235 C CA . GLU A 1 293 ? 1.896 -22.766 -16.531 1 93.12 293 GLU A CA 1
ATOM 2236 C C . GLU A 1 293 ? 0.652 -23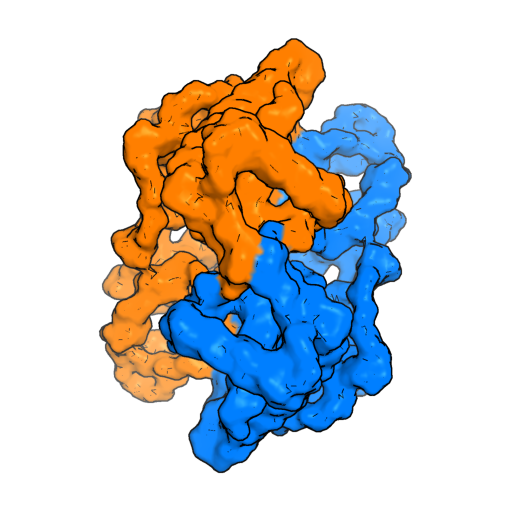.438 -15.945 1 93.12 293 GLU A C 1
ATOM 2238 O O . GLU A 1 293 ? -0.454 -23.25 -16.453 1 93.12 293 GLU A O 1
ATOM 2243 N N . ALA A 1 294 ? 0.898 -24.141 -14.93 1 93.25 294 ALA A N 1
ATOM 2244 C CA . ALA A 1 294 ? -0.215 -24.828 -14.281 1 93.25 294 ALA A CA 1
ATOM 2245 C C . ALA A 1 294 ? -1.229 -23.828 -13.727 1 93.25 294 ALA A C 1
ATOM 2247 O O . ALA A 1 294 ? -2.439 -24.047 -13.836 1 93.25 294 ALA A O 1
ATOM 2248 N N . ALA A 1 295 ? -0.764 -22.766 -13.141 1 95.44 295 ALA A N 1
ATOM 2249 C CA . ALA A 1 295 ? -1.649 -21.734 -12.602 1 95.44 295 ALA A CA 1
ATOM 2250 C C . ALA A 1 295 ? -2.475 -21.094 -13.711 1 95.44 295 ALA A C 1
ATOM 2252 O O . ALA A 1 295 ? -3.68 -20.891 -13.555 1 95.44 295 ALA A O 1
ATOM 2253 N N . TRP A 1 296 ? -1.83 -20.812 -14.766 1 95.94 296 TRP A N 1
ATOM 2254 C CA . TRP A 1 296 ? -2.504 -20.203 -15.914 1 95.94 296 TRP A CA 1
ATOM 2255 C C . TRP A 1 296 ? -3.58 -21.141 -16.453 1 95.94 296 TRP A C 1
ATOM 2257 O O . TRP A 1 296 ? -4.719 -20.719 -16.672 1 95.94 296 TRP A O 1
ATOM 2267 N N . GLU A 1 297 ? -3.244 -22.375 -16.672 1 95 297 GLU A N 1
ATOM 2268 C CA . GLU A 1 297 ? -4.156 -23.359 -17.25 1 95 297 GLU A CA 1
ATOM 2269 C C . GLU A 1 297 ? -5.348 -23.609 -16.328 1 95 297 GLU A C 1
ATOM 2271 O O . GLU A 1 297 ? -6.484 -23.719 -16.797 1 95 297 GLU A O 1
ATOM 2276 N N . ALA A 1 298 ? -5.027 -23.734 -15.102 1 94.62 298 ALA A N 1
ATOM 2277 C CA . ALA A 1 298 ? -6.105 -23.953 -14.141 1 94.62 298 ALA A CA 1
ATOM 2278 C C . ALA A 1 298 ? -7.094 -22.781 -14.141 1 94.62 298 ALA A C 1
ATOM 2280 O O . ALA A 1 298 ? -8.297 -22.984 -13.969 1 94.62 298 ALA A O 1
ATOM 2281 N N . THR A 1 299 ? -6.59 -21.594 -14.258 1 94.25 299 THR A N 1
ATOM 2282 C CA . THR A 1 299 ? -7.422 -20.391 -14.273 1 94.25 299 THR A CA 1
ATOM 2283 C C . THR A 1 299 ? -8.258 -20.328 -15.555 1 94.25 299 THR A C 1
ATOM 2285 O O . THR A 1 299 ? -9.445 -20 -15.508 1 94.25 299 THR A O 1
ATOM 2288 N N . ALA A 1 300 ? -7.629 -20.672 -16.656 1 92.31 300 ALA A N 1
ATOM 2289 C CA . ALA A 1 300 ? -8.305 -20.672 -17.953 1 92.31 300 ALA A CA 1
ATOM 2290 C C . ALA A 1 300 ? -9.438 -21.688 -17.984 1 92.31 300 ALA A C 1
ATOM 2292 O O . ALA A 1 300 ? -10.5 -21.438 -18.562 1 92.31 300 ALA A O 1
ATOM 2293 N N . ASN A 1 301 ? -9.219 -22.766 -17.359 1 86.12 301 ASN A N 1
ATOM 2294 C CA . ASN A 1 301 ? -10.195 -23.859 -17.344 1 86.12 301 ASN A CA 1
ATOM 2295 C C . ASN A 1 301 ? -11.398 -23.531 -16.469 1 86.12 301 ASN A C 1
ATOM 2297 O O . ASN A 1 301 ? -12.5 -24.016 -16.703 1 86.12 301 ASN A O 1
ATOM 2301 N N . ARG A 1 302 ? -11.141 -22.844 -15.391 1 79.75 302 ARG A N 1
ATOM 2302 C CA . ARG A 1 302 ? -12.234 -22.469 -14.5 1 79.75 302 ARG A CA 1
ATOM 2303 C C . ARG A 1 302 ? -13.109 -21.391 -15.133 1 79.75 302 ARG A C 1
ATOM 2305 O O . ARG A 1 302 ? -14.297 -21.281 -14.805 1 79.75 302 ARG A O 1
ATOM 2312 N N . LYS A 1 303 ? -12.516 -20.562 -15.844 1 68.94 303 LYS A N 1
ATOM 2313 C CA . LYS A 1 303 ? -13.273 -19.516 -16.531 1 68.94 303 LYS A CA 1
ATOM 2314 C C . LYS A 1 303 ? -14.086 -20.094 -17.688 1 68.94 303 LYS A C 1
ATOM 2316 O O . LYS A 1 303 ? -15.109 -19.531 -18.078 1 68.94 303 LYS A O 1
ATOM 2321 N N . ALA A 1 304 ? -13.641 -21.359 -18.109 1 50.03 304 ALA A N 1
ATOM 2322 C CA . ALA A 1 304 ? -14.359 -22.062 -19.172 1 50.03 304 ALA A CA 1
ATOM 2323 C C . ALA A 1 304 ? -15.531 -22.859 -18.609 1 50.03 304 ALA A C 1
ATOM 2325 O O . ALA A 1 304 ? -15.477 -23.328 -17.469 1 50.03 304 ALA A O 1
ATOM 2326 N N . MET B 1 1 ? 15.062 33.094 -6.52 1 38 1 MET B N 1
ATOM 2327 C CA . MET B 1 1 ? 14.156 32.062 -7.016 1 38 1 MET B CA 1
ATOM 2328 C C . MET B 1 1 ? 14.891 31.062 -7.906 1 38 1 MET B C 1
ATOM 2330 O O . MET B 1 1 ? 14.648 29.859 -7.84 1 38 1 MET B O 1
ATOM 2334 N N . ALA B 1 2 ? 15.656 31.719 -8.773 1 46.97 2 ALA B N 1
ATOM 2335 C CA . ALA B 1 2 ? 16.516 31.094 -9.773 1 46.97 2 ALA B CA 1
ATOM 2336 C C . ALA B 1 2 ? 17.516 30.141 -9.117 1 46.97 2 ALA B C 1
ATOM 2338 O O . ALA B 1 2 ? 17.703 29.016 -9.578 1 46.97 2 ALA B O 1
ATOM 2339 N N . ASP B 1 3 ? 17.906 30.438 -7.742 1 58.97 3 ASP B N 1
ATOM 2340 C CA . ASP B 1 3 ? 18.984 29.766 -7.043 1 58.97 3 ASP B CA 1
ATOM 2341 C C . ASP B 1 3 ? 18.484 28.5 -6.344 1 58.97 3 ASP B C 1
ATOM 2343 O O . ASP B 1 3 ? 19.188 27.484 -6.312 1 58.97 3 ASP B O 1
ATOM 2347 N N . LEU B 1 4 ? 17.234 28.578 -6.105 1 65.94 4 LEU B N 1
ATOM 2348 C CA . LEU B 1 4 ? 16.688 27.422 -5.402 1 65.94 4 LEU B CA 1
ATOM 2349 C C . LEU B 1 4 ? 16.484 26.25 -6.363 1 65.94 4 LEU B C 1
ATOM 2351 O O . LEU B 1 4 ? 16.719 25.094 -6.004 1 65.94 4 LEU B O 1
ATOM 2355 N N . LYS B 1 5 ? 16.109 26.703 -7.492 1 73.44 5 LYS B N 1
ATOM 2356 C CA . LYS B 1 5 ? 15.906 25.688 -8.523 1 73.44 5 LYS B CA 1
ATOM 2357 C C . LYS B 1 5 ? 17.203 24.969 -8.852 1 73.44 5 LYS B C 1
ATOM 2359 O O . LYS B 1 5 ? 17.203 23.766 -9.086 1 73.44 5 LYS B O 1
ATOM 2364 N N . LEU B 1 6 ? 18.234 25.75 -8.805 1 76.5 6 LEU B N 1
ATOM 2365 C CA . LEU B 1 6 ? 19.531 25.156 -9.117 1 76.5 6 LEU B CA 1
ATOM 2366 C C . LEU B 1 6 ? 19.969 24.203 -8.008 1 76.5 6 LEU B C 1
ATOM 2368 O O . LEU B 1 6 ? 20.578 23.172 -8.281 1 76.5 6 LEU B O 1
ATOM 2372 N N . LEU B 1 7 ? 19.594 24.594 -6.809 1 78.44 7 LEU B N 1
ATOM 2373 C CA . LEU B 1 7 ? 19.906 23.719 -5.688 1 78.44 7 LEU B CA 1
ATOM 2374 C C . LEU B 1 7 ? 19.094 22.422 -5.766 1 78.44 7 LEU B C 1
ATOM 2376 O O . LEU B 1 7 ? 19.609 21.344 -5.488 1 78.44 7 LEU B O 1
ATOM 2380 N N . GLU B 1 8 ? 17.875 22.656 -6.148 1 80.06 8 GLU B N 1
ATOM 2381 C CA . GLU B 1 8 ? 17.016 21.484 -6.355 1 80.06 8 GLU B CA 1
ATOM 2382 C C . GLU B 1 8 ? 17.562 20.594 -7.469 1 80.06 8 GLU B C 1
ATOM 2384 O O . GLU B 1 8 ? 17.469 19.375 -7.391 1 80.06 8 GLU B O 1
ATOM 2389 N N . ASP B 1 9 ? 18.109 21.25 -8.43 1 81.19 9 ASP B N 1
ATOM 2390 C CA . ASP B 1 9 ? 18.719 20.5 -9.531 1 81.19 9 ASP B CA 1
ATOM 2391 C C . ASP B 1 9 ? 19.906 19.672 -9.031 1 81.19 9 ASP B C 1
ATOM 2393 O O . ASP B 1 9 ? 20.062 18.516 -9.422 1 81.19 9 ASP B O 1
ATOM 2397 N N . LEU B 1 10 ? 20.688 20.266 -8.188 1 82.56 10 LEU B N 1
ATOM 2398 C CA . LEU B 1 10 ? 21.828 19.547 -7.613 1 82.56 10 LEU B CA 1
ATOM 2399 C C . LEU B 1 10 ? 21.359 18.344 -6.801 1 82.56 10 LEU B C 1
ATOM 2401 O O . LEU B 1 10 ? 21.938 17.266 -6.883 1 82.56 10 LEU B O 1
ATOM 2405 N N . ILE B 1 11 ? 20.344 18.562 -6.043 1 79.44 11 ILE B N 1
ATOM 2406 C CA . ILE B 1 11 ? 19.797 17.5 -5.211 1 79.44 11 ILE B CA 1
ATOM 2407 C C . ILE B 1 11 ? 19.281 16.359 -6.094 1 79.44 11 ILE B C 1
ATOM 2409 O O . ILE B 1 11 ? 19.578 15.188 -5.84 1 79.44 11 ILE B O 1
ATOM 2413 N N . ALA B 1 12 ? 18.516 16.766 -7.078 1 80.69 12 ALA B N 1
ATOM 2414 C CA . ALA B 1 12 ? 17.984 15.773 -8.016 1 80.69 12 ALA B CA 1
ATOM 2415 C C . ALA B 1 12 ? 19.125 14.984 -8.672 1 80.69 12 ALA B C 1
ATOM 2417 O O . ALA B 1 12 ? 19.031 13.766 -8.836 1 80.69 12 ALA B O 1
ATOM 2418 N N . LEU B 1 13 ? 20.125 15.719 -8.977 1 82 13 LEU B N 1
ATOM 2419 C CA . LEU B 1 13 ? 21.266 15.102 -9.625 1 82 13 LEU B CA 1
ATOM 2420 C C . LEU B 1 13 ? 21.984 14.156 -8.664 1 82 13 LEU B C 1
ATOM 2422 O O . LEU B 1 13 ? 22.375 13.047 -9.047 1 82 13 LEU B O 1
ATOM 2426 N N . ALA B 1 14 ? 22.078 14.516 -7.465 1 80 14 ALA B N 1
ATOM 2427 C CA . ALA B 1 14 ? 22.734 13.703 -6.445 1 80 14 ALA B CA 1
ATOM 2428 C C . ALA B 1 14 ? 21.938 12.43 -6.168 1 80 14 ALA B C 1
ATOM 2430 O O . ALA B 1 14 ? 22.516 11.352 -5.977 1 80 14 ALA B O 1
ATOM 2431 N N . GLN B 1 15 ? 20.703 12.648 -6.113 1 74.94 15 GLN B N 1
ATOM 2432 C CA . GLN B 1 15 ? 19.797 11.547 -5.789 1 74.94 15 GLN B CA 1
ATOM 2433 C C . GLN B 1 15 ? 19.719 10.547 -6.934 1 74.94 15 GLN B C 1
ATOM 2435 O O . GLN B 1 15 ? 19.672 9.336 -6.707 1 74.94 15 GLN B O 1
ATOM 2440 N N . SER B 1 16 ? 19.641 11.141 -8.109 1 75.38 16 SER B N 1
ATOM 2441 C CA . SER B 1 16 ? 19.422 10.289 -9.273 1 75.38 16 SER B CA 1
ATOM 2442 C C . SER B 1 16 ? 20.734 9.727 -9.812 1 75.38 16 SER B C 1
ATOM 2444 O O . SER B 1 16 ? 20.75 8.664 -10.438 1 75.38 16 SER B O 1
ATOM 2446 N N . GLY B 1 17 ? 21.781 10.492 -9.539 1 75.69 17 GLY B N 1
ATOM 2447 C CA . GLY B 1 17 ? 23.094 10.141 -10.047 1 75.69 17 GLY B CA 1
ATOM 2448 C C . GLY B 1 17 ? 23.188 10.195 -11.555 1 75.69 17 GLY B C 1
ATOM 2449 O O . GLY B 1 17 ? 24.078 9.594 -12.148 1 75.69 17 GLY B O 1
ATOM 2450 N N . SER B 1 18 ? 22.156 10.828 -12.195 1 79.19 18 SER B N 1
ATOM 2451 C CA . SER B 1 18 ? 22.047 10.938 -13.648 1 79.19 18 SER B CA 1
ATOM 2452 C C . SER B 1 18 ? 21.469 12.289 -14.055 1 79.19 18 SER B C 1
ATOM 2454 O O . SER B 1 18 ? 20.422 12.703 -13.547 1 79.19 18 SER B O 1
ATOM 2456 N N . PHE B 1 19 ? 22.203 12.945 -15.055 1 81.75 19 PHE B N 1
ATOM 2457 C CA . PHE B 1 19 ? 21.719 14.234 -15.547 1 81.75 19 PHE B CA 1
ATOM 2458 C C . PHE B 1 19 ? 20.375 14.07 -16.25 1 81.75 19 PHE B C 1
ATOM 2460 O O . PHE B 1 19 ? 19.484 14.906 -16.094 1 81.75 19 PHE B O 1
ATOM 2467 N N . VAL B 1 20 ? 20.266 12.992 -16.906 1 76.75 20 VAL B N 1
ATOM 2468 C CA . VAL B 1 20 ? 19.031 12.781 -17.656 1 76.75 20 VAL B CA 1
ATOM 2469 C C . VAL B 1 20 ? 17.875 12.531 -16.688 1 76.75 20 VAL B C 1
ATOM 2471 O O . VAL B 1 20 ? 16.828 13.172 -16.781 1 76.75 20 VAL B O 1
ATOM 2474 N N . ARG B 1 21 ? 18.047 11.695 -15.781 1 77.75 21 ARG B N 1
ATOM 2475 C CA . ARG B 1 21 ? 17 11.398 -14.812 1 77.75 21 ARG B CA 1
ATOM 2476 C C . ARG B 1 21 ? 16.703 12.617 -13.945 1 77.75 21 ARG B C 1
ATOM 2478 O O . ARG B 1 21 ? 15.539 12.867 -13.609 1 77.75 21 ARG B O 1
ATOM 2485 N N . ALA B 1 22 ? 17.719 13.219 -13.602 1 81.31 22 ALA B N 1
ATOM 2486 C CA . ALA B 1 22 ? 17.531 14.438 -12.812 1 81.31 22 ALA B CA 1
ATOM 2487 C C . ALA B 1 22 ? 16.734 15.477 -13.594 1 81.31 22 ALA B C 1
ATOM 2489 O O . ALA B 1 22 ? 15.852 16.125 -13.039 1 81.31 22 ALA B O 1
ATOM 2490 N N . ALA B 1 23 ? 17 15.633 -14.812 1 82.31 23 ALA B N 1
ATOM 2491 C CA . ALA B 1 23 ? 16.281 16.578 -15.656 1 82.31 23 ALA B CA 1
ATOM 2492 C C . ALA B 1 23 ? 14.797 16.219 -15.742 1 82.31 23 ALA B C 1
ATOM 2494 O O . ALA B 1 23 ? 13.93 17.094 -15.641 1 82.31 23 ALA B O 1
ATOM 2495 N N . GLU B 1 24 ? 14.562 14.969 -15.852 1 76.06 24 GLU B N 1
ATOM 2496 C CA . GLU B 1 24 ? 13.188 14.484 -15.906 1 76.06 24 GLU B CA 1
ATOM 2497 C C . GLU B 1 24 ? 12.461 14.75 -14.586 1 76.06 24 GLU B C 1
ATOM 2499 O O . GLU B 1 24 ? 11.328 15.234 -14.586 1 76.06 24 GLU B O 1
ATOM 2504 N N . ALA B 1 25 ? 13.164 14.508 -13.625 1 74.38 25 ALA B N 1
ATOM 2505 C CA . ALA B 1 25 ? 12.586 14.719 -12.297 1 74.38 25 ALA B CA 1
ATOM 2506 C C . ALA B 1 25 ? 12.297 16.188 -12.055 1 74.38 25 ALA B C 1
ATOM 2508 O O . ALA B 1 25 ? 11.352 16.531 -11.344 1 74.38 25 ALA B O 1
ATOM 2509 N N . ARG B 1 26 ? 13.023 16.969 -12.719 1 76.5 26 ARG B N 1
ATOM 2510 C CA . ARG B 1 26 ? 12.922 18.422 -12.531 1 76.5 26 ARG B CA 1
ATOM 2511 C C . ARG B 1 26 ? 12.109 19.062 -13.648 1 76.5 26 ARG B C 1
ATOM 2513 O O . ARG B 1 26 ? 11.969 20.281 -13.695 1 76.5 26 ARG B O 1
ATOM 2520 N N . HIS B 1 27 ? 11.555 18.203 -14.5 1 76.25 27 HIS B N 1
ATOM 2521 C CA . HIS B 1 27 ? 10.695 18.625 -15.602 1 76.25 27 HIS B CA 1
ATOM 2522 C C . HIS B 1 27 ? 11.375 19.688 -16.453 1 76.25 27 HIS B C 1
ATOM 2524 O O . HIS B 1 27 ? 10.766 20.703 -16.781 1 76.25 27 HIS B O 1
ATOM 2530 N N . VAL B 1 28 ? 12.594 19.453 -16.797 1 79.44 28 VAL B N 1
ATOM 2531 C CA . VAL B 1 28 ? 13.328 20.328 -17.703 1 79.44 28 VAL B CA 1
ATOM 2532 C C . VAL B 1 28 ? 14.078 19.484 -18.734 1 79.44 28 VAL B C 1
ATOM 2534 O O . VAL B 1 28 ? 14.25 18.281 -18.562 1 79.44 28 VAL B O 1
ATOM 2537 N N . THR B 1 29 ? 14.406 20.188 -19.797 1 78.25 29 THR B N 1
ATOM 2538 C CA . THR B 1 29 ? 15.172 19.5 -20.828 1 78.25 29 THR B CA 1
ATOM 2539 C C . THR B 1 29 ? 16.609 19.234 -20.375 1 78.25 29 THR B C 1
ATOM 2541 O O . THR B 1 29 ? 17.109 19.938 -19.484 1 78.25 29 THR B O 1
ATOM 2544 N N . HIS B 1 30 ? 17.172 18.219 -20.984 1 82.88 30 HIS B N 1
ATOM 2545 C CA . HIS B 1 30 ? 18.531 17.812 -20.625 1 82.88 30 HIS B CA 1
ATOM 2546 C C . HIS B 1 30 ? 19.516 18.969 -20.844 1 82.88 30 HIS B C 1
ATOM 2548 O O . HIS B 1 30 ? 20.328 19.266 -19.953 1 82.88 30 HIS B O 1
ATOM 2554 N N . PRO B 1 31 ? 19.453 19.656 -22 1 81.69 31 PRO B N 1
ATOM 2555 C CA . PRO B 1 31 ? 20.375 20.781 -22.172 1 81.69 31 PRO B CA 1
ATOM 2556 C C . PRO B 1 31 ? 20.141 21.891 -21.141 1 81.69 31 PRO B C 1
ATOM 2558 O O . PRO B 1 31 ? 21.109 22.484 -20.641 1 81.69 31 PRO B O 1
ATOM 2561 N N . ALA B 1 32 ? 18.938 22.078 -20.859 1 83.12 32 ALA B N 1
ATOM 2562 C CA . ALA B 1 32 ? 18.594 23.109 -19.875 1 83.12 32 ALA B CA 1
ATOM 2563 C C . ALA B 1 32 ? 19.094 22.719 -18.484 1 83.12 32 ALA B C 1
ATOM 2565 O O . ALA B 1 32 ? 19.625 23.547 -17.75 1 83.12 32 ALA B O 1
ATOM 2566 N N . PHE B 1 33 ? 19 21.453 -18.188 1 87.25 33 PHE B N 1
ATOM 2567 C CA . PHE B 1 33 ? 19.453 20.969 -16.891 1 87.25 33 PHE B CA 1
ATOM 2568 C C . PHE B 1 33 ? 20.969 21.078 -16.781 1 87.25 33 PHE B C 1
ATOM 2570 O O . PHE B 1 33 ? 21.484 21.516 -15.75 1 87.25 33 PHE B O 1
ATOM 2577 N N . GLY B 1 34 ? 21.625 20.672 -17.875 1 86.31 34 GLY B N 1
ATOM 2578 C CA . GLY B 1 34 ? 23.062 20.812 -17.906 1 86.31 34 GLY B CA 1
ATOM 2579 C C . GLY B 1 34 ? 23.516 22.25 -17.688 1 86.31 34 GLY B C 1
ATOM 2580 O O . GLY B 1 34 ? 24.453 22.5 -16.922 1 86.31 34 GLY B O 1
ATOM 2581 N N . ARG B 1 35 ? 22.891 23.109 -18.344 1 83.94 35 ARG B N 1
ATOM 2582 C CA . ARG B 1 35 ? 23.203 24.531 -18.219 1 83.94 35 ARG B CA 1
ATOM 2583 C C . ARG B 1 35 ? 22.969 25.016 -16.781 1 83.94 35 ARG B C 1
ATOM 2585 O O . ARG B 1 35 ? 23.75 25.812 -16.266 1 83.94 35 ARG B O 1
ATOM 2592 N N . ARG B 1 36 ? 21.969 24.484 -16.203 1 84.31 36 ARG B N 1
ATOM 2593 C CA . ARG B 1 36 ? 21.641 24.875 -14.836 1 84.31 36 ARG B CA 1
ATOM 2594 C C . ARG B 1 36 ? 22.703 24.391 -13.859 1 84.31 36 ARG B C 1
ATOM 2596 O O . ARG B 1 36 ? 23.094 25.125 -12.945 1 84.31 36 ARG B O 1
ATOM 2603 N N . ILE B 1 37 ? 23.141 23.203 -14.117 1 86.94 37 ILE B N 1
ATOM 2604 C CA . ILE B 1 37 ? 24.188 22.672 -13.242 1 86.94 37 ILE B CA 1
ATOM 2605 C C . ILE B 1 37 ? 25.484 23.453 -13.445 1 86.94 37 ILE B C 1
ATOM 2607 O O . ILE B 1 37 ? 26.172 23.766 -12.477 1 86.94 37 ILE B O 1
ATOM 2611 N N . ARG B 1 38 ? 25.75 23.75 -14.688 1 84.19 38 ARG B N 1
ATOM 2612 C CA . ARG B 1 38 ? 26.938 24.562 -14.977 1 84.19 38 ARG B CA 1
ATOM 2613 C C . ARG B 1 38 ? 26.812 25.938 -14.336 1 84.19 38 ARG B C 1
ATOM 2615 O O . ARG B 1 38 ? 27.781 26.484 -13.82 1 84.19 38 ARG B O 1
ATOM 2622 N N . ALA B 1 39 ? 25.641 26.438 -14.422 1 80.62 39 ALA B N 1
ATOM 2623 C CA . ALA B 1 39 ? 25.391 27.734 -13.789 1 80.62 39 ALA B CA 1
ATOM 2624 C C . ALA B 1 39 ? 25.609 27.656 -12.281 1 80.62 39 ALA B C 1
ATOM 2626 O O . ALA B 1 39 ? 26.172 28.578 -11.688 1 80.62 39 ALA B O 1
ATOM 2627 N N . LEU B 1 40 ? 25.219 26.562 -11.727 1 81.62 40 LEU B N 1
ATOM 2628 C CA . LEU B 1 40 ? 25.406 26.359 -10.289 1 81.62 40 LEU B CA 1
ATOM 2629 C C . LEU B 1 40 ? 26.891 26.219 -9.961 1 81.62 40 LEU B C 1
ATOM 2631 O O . LEU B 1 40 ? 27.359 26.734 -8.945 1 81.62 40 LEU B O 1
ATOM 2635 N N . GLU B 1 41 ? 27.609 25.516 -10.805 1 83.75 41 GLU B N 1
ATOM 2636 C CA . GLU B 1 41 ? 29.047 25.375 -10.641 1 83.75 41 GLU B CA 1
ATOM 2637 C C . GLU B 1 41 ? 29.766 26.719 -10.773 1 83.75 41 GLU B C 1
ATOM 2639 O O . GLU B 1 41 ? 30.688 27.016 -10.008 1 83.75 41 GLU B O 1
ATOM 2644 N N . ALA B 1 42 ? 29.297 27.453 -11.719 1 78.94 42 ALA B N 1
ATOM 2645 C CA . ALA B 1 42 ? 29.859 28.781 -11.898 1 78.94 42 ALA B CA 1
ATOM 2646 C C . ALA B 1 42 ? 29.594 29.656 -10.68 1 78.94 42 ALA B C 1
ATOM 2648 O O . ALA B 1 42 ? 30.484 30.391 -10.234 1 78.94 42 ALA B O 1
ATOM 2649 N N . TRP B 1 43 ? 28.422 29.547 -10.203 1 75 43 TRP B N 1
ATOM 2650 C CA . TRP B 1 43 ? 28.062 30.281 -9 1 75 43 TRP B CA 1
ATOM 2651 C C . TRP B 1 43 ? 28.922 29.844 -7.816 1 75 43 TRP B C 1
ATOM 2653 O O . TRP B 1 43 ? 29.391 30.688 -7.035 1 75 43 TRP B O 1
ATOM 2663 N N . ALA B 1 44 ? 29.125 28.5 -7.734 1 76 44 ALA B N 1
ATOM 2664 C CA . ALA B 1 44 ? 29.906 27.938 -6.637 1 76 44 ALA B CA 1
ATOM 2665 C C . ALA B 1 44 ? 31.391 28.203 -6.812 1 76 44 ALA B C 1
ATOM 2667 O O . ALA B 1 44 ? 32.156 28.141 -5.848 1 76 44 ALA B O 1
ATOM 2668 N N . GLY B 1 45 ? 31.797 28.5 -8 1 74.94 45 GLY B N 1
ATOM 2669 C CA . GLY B 1 45 ? 33.188 28.766 -8.305 1 74.94 45 GLY B CA 1
ATOM 2670 C C . GLY B 1 45 ? 34.031 27.5 -8.367 1 74.94 45 GLY B C 1
ATOM 2671 O O . GLY B 1 45 ? 35.281 27.578 -8.258 1 74.94 45 GLY B O 1
ATOM 2672 N N . ALA B 1 46 ? 33.469 26.422 -8.273 1 78.56 46 ALA B N 1
ATOM 2673 C CA . ALA B 1 46 ? 34.125 25.125 -8.328 1 78.56 46 ALA B CA 1
ATOM 2674 C C . ALA B 1 46 ? 33.25 24.078 -9.016 1 78.56 46 ALA B C 1
ATOM 2676 O O . ALA B 1 46 ? 32.031 24.188 -9.008 1 78.56 46 ALA B O 1
ATOM 2677 N N . PRO B 1 47 ? 33.906 23.156 -9.625 1 83.56 47 PRO B N 1
ATOM 2678 C CA . PRO B 1 47 ? 33.125 22.031 -10.125 1 83.56 47 PRO B CA 1
ATOM 2679 C C . PRO B 1 47 ? 32.406 21.281 -9.008 1 83.56 47 PRO B C 1
ATOM 2681 O O . PRO B 1 47 ? 32.969 21.062 -7.938 1 83.56 47 PRO B O 1
ATOM 2684 N N . LEU B 1 48 ? 31.141 21.047 -9.25 1 84.81 48 LEU B N 1
ATOM 2685 C CA . LEU B 1 48 ? 30.328 20.375 -8.234 1 84.81 48 LEU B CA 1
ATOM 2686 C C . LEU B 1 48 ? 30.125 18.906 -8.594 1 84.81 48 LEU B C 1
ATOM 2688 O O . LEU B 1 48 ? 29.797 18.094 -7.727 1 84.81 48 LEU B O 1
ATOM 2692 N N . VAL B 1 49 ? 30.234 18.734 -9.844 1 84.88 49 VAL B N 1
ATOM 2693 C CA . VAL B 1 49 ? 29.906 17.406 -10.344 1 84.88 49 VAL B CA 1
ATOM 2694 C C . VAL B 1 49 ? 31.109 16.812 -11.078 1 84.88 49 VAL B C 1
ATOM 2696 O O . VAL B 1 49 ? 31.812 17.516 -11.805 1 84.88 49 VAL B O 1
ATOM 2699 N N . GLU B 1 50 ? 31.469 15.766 -10.578 1 80.06 50 GLU B N 1
ATOM 2700 C CA . GLU B 1 50 ? 32.469 15.031 -11.352 1 80.06 50 GLU B CA 1
ATOM 2701 C C . GLU B 1 50 ? 31.844 14.414 -12.602 1 80.06 50 GLU B C 1
ATOM 2703 O O . GLU B 1 50 ? 31.297 13.305 -12.539 1 80.06 50 GLU B O 1
ATOM 2708 N N . ARG B 1 51 ? 31.812 15.195 -13.664 1 71.12 51 ARG B N 1
ATOM 2709 C CA . ARG B 1 51 ? 31.078 14.891 -14.883 1 71.12 51 ARG B CA 1
ATOM 2710 C C . ARG B 1 51 ? 31.688 13.695 -15.609 1 71.12 51 ARG B C 1
ATOM 2712 O O . ARG B 1 51 ? 31.016 13.055 -16.422 1 71.12 51 ARG B O 1
ATOM 2719 N N . GLN B 1 52 ? 32.969 13.492 -15.156 1 64.31 52 GLN B N 1
ATOM 2720 C CA . GLN B 1 52 ? 33.719 12.461 -15.883 1 64.31 52 GLN B CA 1
ATOM 2721 C C . GLN B 1 52 ? 33.438 11.078 -15.297 1 64.31 52 GLN B C 1
ATOM 2723 O O . GLN B 1 52 ? 33.906 10.07 -15.836 1 64.31 52 GLN B O 1
ATOM 2728 N N . ARG B 1 53 ? 32.562 11.023 -14.234 1 60.91 53 ARG B N 1
ATOM 2729 C CA . ARG B 1 53 ? 32.25 9.781 -13.539 1 60.91 53 ARG B CA 1
ATOM 2730 C C . ARG B 1 53 ? 30.781 9.391 -13.734 1 60.91 53 ARG B C 1
ATOM 2732 O O . ARG B 1 53 ? 29.906 10.25 -13.805 1 60.91 53 ARG B O 1
ATOM 2739 N N . VAL B 1 54 ? 30.438 8.055 -14.148 1 61.56 54 VAL B N 1
ATOM 2740 C CA . VAL B 1 54 ? 29.078 7.516 -14.172 1 61.56 54 VAL B CA 1
ATOM 2741 C C . VAL B 1 54 ? 28.953 6.379 -13.164 1 61.56 54 VAL B C 1
ATOM 2743 O O . VAL B 1 54 ? 29.703 5.395 -13.227 1 61.56 54 VAL B O 1
ATOM 2746 N N . PRO B 1 55 ? 28.094 6.578 -12.109 1 64.81 55 PRO B N 1
ATOM 2747 C CA . PRO B 1 55 ? 27.109 7.648 -11.953 1 64.81 55 PRO B CA 1
ATOM 2748 C C . PRO B 1 55 ? 27.75 8.984 -11.562 1 64.81 55 PRO B C 1
ATOM 2750 O O . PRO B 1 55 ? 28.828 9 -10.961 1 64.81 55 PRO B O 1
ATOM 2753 N N . VAL B 1 56 ? 27.047 9.977 -11.93 1 75.94 56 VAL B N 1
ATOM 2754 C CA . VAL B 1 56 ? 27.5 11.32 -11.594 1 75.94 56 VAL B CA 1
ATOM 2755 C C . VAL B 1 56 ? 27.656 11.453 -10.086 1 75.94 56 VAL B C 1
ATOM 2757 O O . VAL B 1 56 ? 26.766 11.086 -9.32 1 75.94 56 VAL B O 1
ATOM 2760 N N . THR B 1 57 ? 28.859 11.586 -9.711 1 81.69 57 THR B N 1
ATOM 2761 C CA . THR B 1 57 ? 29.109 11.875 -8.297 1 81.69 57 THR B CA 1
ATOM 2762 C C . THR B 1 57 ? 29.469 13.344 -8.102 1 81.69 57 THR B C 1
ATOM 2764 O O . THR B 1 57 ? 29.812 14.039 -9.055 1 81.69 57 THR B O 1
ATOM 2767 N N . LEU B 1 58 ? 29.266 13.648 -6.922 1 83.56 58 LEU B N 1
ATOM 2768 C CA . LEU B 1 58 ? 29.594 15.031 -6.57 1 83.56 58 LEU B CA 1
ATOM 2769 C C . LEU B 1 58 ? 31.062 15.156 -6.152 1 83.56 58 LEU B C 1
ATOM 2771 O O . LEU B 1 58 ? 31.641 14.211 -5.633 1 83.56 58 LEU B O 1
ATOM 2775 N N . THR B 1 59 ? 31.75 16.203 -6.496 1 81.44 59 THR B N 1
ATOM 2776 C CA . THR B 1 59 ? 33.031 16.562 -5.914 1 81.44 59 THR B CA 1
ATOM 2777 C C . THR B 1 59 ? 32.906 16.844 -4.418 1 81.44 59 THR B C 1
ATOM 2779 O O . THR B 1 59 ? 31.781 16.828 -3.883 1 81.44 59 THR B O 1
ATOM 2782 N N . ALA B 1 60 ? 34.031 16.969 -3.744 1 77.81 60 ALA B N 1
ATOM 2783 C CA . ALA B 1 60 ? 34 17.359 -2.338 1 77.81 60 ALA B CA 1
ATOM 2784 C C . ALA B 1 60 ? 33.188 18.641 -2.148 1 77.81 60 ALA B C 1
ATOM 2786 O O . ALA B 1 60 ? 32.406 18.75 -1.203 1 77.81 60 ALA B O 1
ATOM 2787 N N . GLU B 1 61 ? 33.438 19.469 -3.08 1 78.06 61 GLU B N 1
ATOM 2788 C CA . GLU B 1 61 ? 32.688 20.719 -3.057 1 78.06 61 GLU B CA 1
ATOM 2789 C C . GLU B 1 61 ? 31.219 20.5 -3.355 1 78.06 61 GLU B C 1
ATOM 2791 O O . GLU B 1 61 ? 30.344 21.141 -2.764 1 78.06 61 GLU B O 1
ATOM 2796 N N . GLY B 1 62 ? 30.953 19.578 -4.254 1 80.56 62 GLY B N 1
ATOM 2797 C CA . GLY B 1 62 ? 29.578 19.219 -4.566 1 80.56 62 GLY B CA 1
ATOM 2798 C C . GLY B 1 62 ? 28.844 18.594 -3.391 1 80.56 62 GLY B C 1
ATOM 2799 O O . GLY B 1 62 ? 27.688 18.938 -3.139 1 80.56 62 GLY B O 1
ATOM 2800 N N . GLU B 1 63 ? 29.5 17.844 -2.678 1 80.31 63 GLU B N 1
ATOM 2801 C CA . GLU B 1 63 ? 28.906 17.219 -1.496 1 80.31 63 GLU B CA 1
ATOM 2802 C C . GLU B 1 63 ? 28.625 18.25 -0.41 1 80.31 63 GLU B C 1
ATOM 2804 O O . GLU B 1 63 ? 27.594 18.188 0.254 1 80.31 63 GLU B O 1
ATOM 2809 N N . ALA B 1 64 ? 29.562 19.141 -0.3 1 74.25 64 ALA B N 1
ATOM 2810 C CA . ALA B 1 64 ? 29.375 20.219 0.67 1 74.25 64 ALA B CA 1
ATOM 2811 C C . ALA B 1 64 ? 28.156 21.078 0.302 1 74.25 64 ALA B C 1
ATOM 2813 O O . ALA B 1 64 ? 27.344 21.422 1.165 1 74.25 64 ALA B O 1
ATOM 2814 N N . LEU B 1 65 ? 28.047 21.344 -0.931 1 77.06 65 LEU B N 1
ATOM 2815 C CA . LEU B 1 65 ? 26.922 22.156 -1.371 1 77.06 65 LEU B CA 1
ATOM 2816 C C . LEU B 1 65 ? 25.609 21.359 -1.291 1 77.06 65 LEU B C 1
ATOM 2818 O O . LEU B 1 65 ? 24.562 21.922 -0.973 1 77.06 65 LEU B O 1
ATOM 2822 N N . LEU B 1 66 ? 25.766 20.109 -1.566 1 78.31 66 LEU B N 1
ATOM 2823 C CA . LEU B 1 66 ? 24.578 19.266 -1.475 1 78.31 66 LEU B CA 1
ATOM 2824 C C . LEU B 1 66 ? 24 19.281 -0.063 1 78.31 66 LEU B C 1
ATOM 2826 O O . LEU B 1 66 ? 22.781 19.375 0.113 1 78.31 66 LEU B O 1
ATOM 2830 N N . LYS B 1 67 ? 24.828 19.203 0.874 1 69.44 67 LYS B N 1
ATOM 2831 C CA . LYS B 1 67 ? 24.391 19.281 2.262 1 69.44 67 LYS B CA 1
ATOM 2832 C C . LYS B 1 67 ? 23.656 20.594 2.533 1 69.44 67 LYS B C 1
ATOM 2834 O O . LYS B 1 67 ? 22.562 20.594 3.123 1 69.44 67 LYS B O 1
ATOM 2839 N N . THR B 1 68 ? 24.297 21.625 2.029 1 66.62 68 THR B N 1
ATOM 2840 C CA . THR B 1 68 ? 23.688 22.938 2.207 1 66.62 68 THR B CA 1
ATOM 2841 C C . THR B 1 68 ? 22.438 23.078 1.36 1 66.62 68 THR B C 1
ATOM 2843 O O . THR B 1 68 ? 21.438 23.641 1.815 1 66.62 68 THR B O 1
ATOM 2846 N N . ALA B 1 69 ? 22.531 22.594 0.175 1 70.62 69 ALA B N 1
ATOM 2847 C CA . ALA B 1 69 ? 21.406 22.672 -0.741 1 70.62 69 ALA B CA 1
ATOM 2848 C C . ALA B 1 69 ? 20.188 21.953 -0.163 1 70.62 69 ALA B C 1
ATOM 2850 O O . ALA B 1 69 ? 19.062 22.484 -0.217 1 70.62 69 ALA B O 1
ATOM 2851 N N . THR B 1 70 ? 20.469 20.844 0.35 1 67.5 70 THR B N 1
ATOM 2852 C CA . THR B 1 70 ? 19.391 20.078 0.959 1 67.5 70 THR B CA 1
ATOM 2853 C C . THR B 1 70 ? 18.75 20.844 2.107 1 67.5 70 THR B C 1
ATOM 2855 O O . THR B 1 70 ? 17.531 20.922 2.219 1 67.5 70 THR B O 1
ATOM 2858 N N . GLN B 1 71 ? 19.578 21.516 2.783 1 62.12 71 GLN B N 1
ATOM 2859 C CA . GLN B 1 71 ? 19.094 22.328 3.896 1 62.12 71 GLN B CA 1
ATOM 2860 C C . GLN B 1 71 ? 18.297 23.531 3.398 1 62.12 71 GLN B C 1
ATOM 2862 O O . GLN B 1 71 ? 17.25 23.859 3.945 1 62.12 71 GLN B O 1
ATOM 2867 N N . VAL B 1 72 ? 18.828 24.141 2.412 1 62.03 72 VAL B N 1
ATOM 2868 C CA . VAL B 1 72 ? 18.203 25.359 1.891 1 62.03 72 VAL B CA 1
ATOM 2869 C C . VAL B 1 72 ? 16.859 25 1.236 1 62.03 72 VAL B C 1
ATOM 2871 O O . VAL B 1 72 ? 15.859 25.688 1.469 1 62.03 72 VAL B O 1
ATOM 2874 N N . VAL B 1 73 ? 16.953 24.047 0.46 1 62.22 73 VAL B N 1
ATOM 2875 C CA . VAL B 1 73 ? 15.727 23.641 -0.216 1 62.22 73 VAL B CA 1
ATOM 2876 C C . VAL B 1 73 ? 14.68 23.234 0.817 1 62.22 73 VAL B C 1
ATOM 2878 O O . VAL B 1 73 ? 13.5 23.578 0.681 1 62.22 73 VAL B O 1
ATOM 2881 N N . GLU B 1 74 ? 15.258 22.594 1.75 1 59.19 74 GLU B N 1
ATOM 2882 C CA . GLU B 1 74 ? 14.383 22.234 2.859 1 59.19 74 GLU B CA 1
ATOM 2883 C C . GLU B 1 74 ? 13.805 23.469 3.537 1 59.19 74 GLU B C 1
ATOM 2885 O O . GLU B 1 74 ? 12.602 23.531 3.811 1 59.19 74 GLU B O 1
ATOM 2890 N N . GLN B 1 75 ? 14.695 24.297 3.713 1 56.59 75 GLN B N 1
ATOM 2891 C CA . GLN B 1 75 ? 14.281 25.516 4.391 1 56.59 75 GLN B CA 1
ATOM 2892 C C . GLN B 1 75 ? 13.344 26.344 3.512 1 56.59 75 GLN B C 1
ATOM 2894 O O . GLN B 1 75 ? 12.352 26.891 3.996 1 56.59 75 GLN B O 1
ATOM 2899 N N . MET B 1 76 ? 13.688 26.359 2.266 1 57.09 76 MET B N 1
ATOM 2900 C CA . MET B 1 76 ? 12.828 27.094 1.349 1 57.09 76 MET B CA 1
ATOM 2901 C C . MET B 1 76 ? 11.484 26.391 1.166 1 57.09 76 MET B C 1
ATOM 2903 O O . MET B 1 76 ? 10.453 27.047 1.036 1 57.09 76 MET B O 1
ATOM 2907 N N . GLY B 1 77 ? 11.656 25.094 1.069 1 55.16 77 GLY B N 1
ATOM 2908 C CA . GLY B 1 77 ? 10.406 24.344 1.049 1 55.16 77 GLY B CA 1
ATOM 2909 C C . GLY B 1 77 ? 9.516 24.641 2.24 1 55.16 77 GLY B C 1
ATOM 2910 O O . GLY B 1 77 ? 8.305 24.812 2.088 1 55.16 77 GLY B O 1
ATOM 2911 N N . LEU B 1 78 ? 10.242 24.703 3.227 1 51.34 78 LEU B N 1
ATOM 2912 C CA . LEU B 1 78 ? 9.531 25.031 4.453 1 51.34 78 LEU B CA 1
ATOM 2913 C C . LEU B 1 78 ? 8.93 26.422 4.371 1 51.34 78 LEU B C 1
ATOM 2915 O O . LEU B 1 78 ? 7.781 26.641 4.781 1 51.34 78 LEU B O 1
ATOM 2919 N N . VAL B 1 79 ? 9.742 27.281 3.846 1 51.5 79 VAL B N 1
ATOM 2920 C CA . VAL B 1 79 ? 9.266 28.656 3.725 1 51.5 79 VAL B CA 1
ATOM 2921 C C . VAL B 1 79 ? 8.133 28.734 2.705 1 51.5 79 VAL B C 1
ATOM 2923 O O . VAL B 1 79 ? 7.121 29.406 2.932 1 51.5 79 VAL B O 1
ATOM 2926 N N . ARG B 1 80 ? 8.406 28.156 1.601 1 50.78 80 ARG B N 1
ATOM 2927 C CA . ARG B 1 80 ? 7.359 28.141 0.584 1 50.78 80 ARG B CA 1
ATOM 2928 C C . ARG B 1 80 ? 6.078 27.531 1.131 1 50.78 80 ARG B C 1
ATOM 2930 O O . ARG B 1 80 ? 4.98 28.031 0.866 1 50.78 80 ARG B O 1
ATOM 2937 N N . HIS B 1 81 ? 6.305 26.469 1.732 1 49.91 81 HIS B N 1
ATOM 2938 C CA . HIS B 1 81 ? 5.172 25.828 2.373 1 49.91 81 HIS B CA 1
ATOM 2939 C C . HIS B 1 81 ? 4.48 26.766 3.359 1 49.91 81 HIS B C 1
ATOM 2941 O O . HIS B 1 81 ? 3.25 26.812 3.412 1 49.91 81 HIS B O 1
ATOM 2947 N N . ARG B 1 82 ? 5.293 27.375 4.051 1 47.88 82 ARG B N 1
ATOM 2948 C CA . ARG B 1 82 ? 4.758 28.344 4.996 1 47.88 82 ARG B CA 1
ATOM 2949 C C . ARG B 1 82 ? 4.016 29.469 4.266 1 47.88 82 ARG B C 1
ATOM 2951 O O . ARG B 1 82 ? 2.949 29.906 4.711 1 47.88 82 ARG B O 1
ATOM 2958 N N . ILE B 1 83 ? 4.613 29.891 3.273 1 47.72 83 ILE B N 1
ATOM 2959 C CA . ILE B 1 83 ? 3.99 30.969 2.52 1 47.72 83 ILE B CA 1
ATOM 2960 C C . ILE B 1 83 ? 2.688 30.484 1.895 1 47.72 83 ILE B C 1
ATOM 2962 O O . ILE B 1 83 ? 1.68 31.188 1.904 1 47.72 83 ILE B O 1
ATOM 2966 N N . ARG B 1 84 ? 2.787 29.422 1.303 1 47.22 84 ARG B N 1
ATOM 2967 C CA . ARG B 1 84 ? 1.582 28.875 0.684 1 47.22 84 ARG B CA 1
ATOM 2968 C C . ARG B 1 84 ? 0.496 28.625 1.726 1 47.22 84 ARG B C 1
ATOM 2970 O O . ARG B 1 84 ? -0.694 28.766 1.434 1 47.22 84 ARG B O 1
ATOM 2977 N N . SER B 1 85 ? 0.889 28.047 2.805 1 45.84 85 SER B N 1
ATOM 2978 C CA . SER B 1 85 ? -0.073 27.781 3.867 1 45.84 85 SER B CA 1
ATOM 2979 C C . SER B 1 85 ? -0.565 29.078 4.512 1 45.84 85 SER B C 1
ATOM 2981 O O . SER B 1 85 ? -1.664 29.125 5.066 1 45.84 85 SER B O 1
ATOM 2983 N N . SER B 1 86 ? 0.334 30.078 4.676 1 42.59 86 SER B N 1
ATOM 2984 C CA . SER B 1 86 ? 0 31.328 5.34 1 42.59 86 SER B CA 1
ATOM 2985 C C . SER B 1 86 ? -0.762 32.25 4.406 1 42.59 86 SER B C 1
ATOM 2987 O O . SER B 1 86 ? -1.233 33.312 4.824 1 42.59 86 SER B O 1
ATOM 2989 N N . GLY B 1 87 ? -0.734 32.188 3.16 1 41.62 87 GLY B N 1
ATOM 2990 C CA . GLY B 1 87 ? -1.444 33.25 2.498 1 41.62 87 GLY B CA 1
ATOM 2991 C C . GLY B 1 87 ? -2.918 33.312 2.855 1 41.62 87 GLY B C 1
ATOM 2992 O O . GLY B 1 87 ? -3.525 32.281 3.164 1 41.62 87 GLY B O 1
ATOM 2993 N N . ALA B 1 88 ? -3.449 34.5 3.344 1 46.88 88 ALA B N 1
ATOM 2994 C CA . ALA B 1 88 ? -4.738 34.938 3.877 1 46.88 88 ALA B CA 1
ATOM 2995 C C . ALA B 1 88 ? -5.879 34.125 3.291 1 46.88 88 ALA B C 1
ATOM 2997 O O . ALA B 1 88 ? -6.879 33.875 3.967 1 46.88 88 ALA B O 1
ATOM 2998 N N . GLY B 1 89 ? -5.891 33.781 1.967 1 48.03 89 GLY B N 1
ATOM 2999 C CA . GLY B 1 89 ? -7.02 33.219 1.229 1 48.03 89 GLY B CA 1
ATOM 3000 C C . GLY B 1 89 ? -6.828 31.781 0.85 1 48.03 89 GLY B C 1
ATOM 3001 O O . GLY B 1 89 ? -7.695 31.188 0.206 1 48.03 89 GLY B O 1
ATOM 3002 N N . GLY B 1 90 ? -5.613 31.141 1.016 1 52.91 90 GLY B N 1
ATOM 3003 C CA . GLY B 1 90 ? -5.383 29.844 0.387 1 52.91 90 GLY B CA 1
ATOM 3004 C C . GLY B 1 90 ? -5.688 28.672 1.301 1 52.91 90 GLY B C 1
ATOM 3005 O O . GLY B 1 90 ? -5.77 28.844 2.52 1 52.91 90 GLY B O 1
ATOM 3006 N N . GLU B 1 91 ? -6.152 27.578 0.829 1 65.25 91 GLU B N 1
ATOM 3007 C CA . GLU B 1 91 ? -6.531 26.312 1.47 1 65.25 91 GLU B CA 1
ATOM 3008 C C . GLU B 1 91 ? -5.383 25.766 2.311 1 65.25 91 GLU B C 1
ATOM 3010 O O . GLU B 1 91 ? -4.234 25.734 1.866 1 65.25 91 GLU B O 1
ATOM 3015 N N . ALA B 1 92 ? -5.508 25.844 3.742 1 85.19 92 ALA B N 1
ATOM 3016 C CA . ALA B 1 92 ? -4.555 25.25 4.672 1 85.19 92 ALA B CA 1
ATOM 3017 C C . ALA B 1 92 ? -4.434 23.75 4.441 1 85.19 92 ALA B C 1
ATOM 3019 O O . ALA B 1 92 ? -5.441 23.031 4.41 1 85.19 92 ALA B O 1
ATOM 3020 N N . VAL B 1 93 ? -3.15 23.312 4.117 1 90.5 93 VAL B N 1
ATOM 3021 C CA . VAL B 1 93 ? -2.939 21.906 3.801 1 90.5 93 VAL B CA 1
ATOM 3022 C C . VAL B 1 93 ? -2.041 21.266 4.859 1 90.5 93 VAL B C 1
ATOM 3024 O O . VAL B 1 93 ? -1.017 21.844 5.238 1 90.5 93 VAL B O 1
ATOM 3027 N N . LEU B 1 94 ? -2.516 20.203 5.457 1 94.75 94 LEU B N 1
ATOM 3028 C CA . LEU B 1 94 ? -1.707 19.344 6.312 1 94.75 94 LEU B CA 1
ATOM 3029 C C . LEU B 1 94 ? -1.179 18.141 5.531 1 94.75 94 LEU B C 1
ATOM 3031 O O . LEU B 1 94 ? -1.957 17.391 4.953 1 94.75 94 LEU B O 1
ATOM 3035 N N . ARG B 1 95 ? 0.137 17.969 5.48 1 94.88 95 ARG B N 1
ATOM 3036 C CA . ARG B 1 95 ? 0.775 16.891 4.727 1 94.88 95 ARG B CA 1
ATOM 3037 C C . ARG B 1 95 ? 1.385 15.852 5.664 1 94.88 95 ARG B C 1
ATOM 3039 O O . ARG B 1 95 ? 2.273 16.172 6.457 1 94.88 95 ARG B O 1
ATOM 3046 N N . ILE B 1 96 ? 0.941 14.602 5.461 1 96.5 96 ILE B N 1
ATOM 3047 C CA . ILE B 1 96 ? 1.364 13.523 6.344 1 96.5 96 ILE B CA 1
ATOM 3048 C C . ILE B 1 96 ? 2.002 12.406 5.523 1 96.5 96 ILE B C 1
ATOM 3050 O O . ILE B 1 96 ? 1.436 11.961 4.52 1 96.5 96 ILE B O 1
ATOM 3054 N N . ALA B 1 97 ? 3.191 12.008 5.887 1 96.5 97 ALA B N 1
ATOM 3055 C CA . ALA B 1 97 ? 3.814 10.797 5.363 1 96.5 97 ALA B CA 1
ATOM 3056 C C . ALA B 1 97 ? 3.713 9.648 6.363 1 96.5 97 ALA B C 1
ATOM 3058 O O . ALA B 1 97 ? 3.881 9.852 7.566 1 96.5 97 ALA B O 1
ATOM 3059 N N . THR B 1 98 ? 3.426 8.453 5.852 1 94.81 98 THR B N 1
ATOM 3060 C CA . THR B 1 98 ? 3.285 7.312 6.754 1 94.81 98 THR B CA 1
ATOM 3061 C C . THR B 1 98 ? 3.402 5.996 5.992 1 94.81 98 THR B C 1
ATOM 3063 O O . THR B 1 98 ? 3.568 5.996 4.77 1 94.81 98 THR B O 1
ATOM 3066 N N . GLY B 1 99 ? 3.451 4.969 6.773 1 91.56 99 GLY B N 1
ATOM 3067 C CA . GLY B 1 99 ? 3.354 3.656 6.156 1 91.56 99 GLY B CA 1
ATOM 3068 C C . GLY B 1 99 ? 1.956 3.328 5.664 1 91.56 99 GLY B C 1
ATOM 3069 O O . GLY B 1 99 ? 0.974 3.895 6.152 1 91.56 99 GLY B O 1
ATOM 3070 N N . ARG B 1 100 ? 1.896 2.4 4.777 1 87 100 ARG B N 1
ATOM 3071 C CA . ARG B 1 100 ? 0.624 2.066 4.141 1 87 100 ARG B CA 1
ATOM 3072 C C . ARG B 1 100 ? -0.37 1.521 5.16 1 87 100 ARG B C 1
ATOM 3074 O O . ARG B 1 100 ? -1.516 1.972 5.223 1 87 100 ARG B O 1
ATOM 3081 N N . SER B 1 101 ? 0.042 0.582 5.926 1 87.94 101 SER B N 1
ATOM 3082 C CA . SER B 1 101 ? -0.869 -0.005 6.902 1 87.94 101 SER B CA 1
ATOM 3083 C C . SER B 1 101 ? -1.245 1.003 7.98 1 87.94 101 SER B C 1
ATOM 3085 O O . SER B 1 101 ? -2.385 1.02 8.453 1 87.94 101 SER B O 1
ATOM 3087 N N . LEU B 1 102 ? -0.359 1.841 8.344 1 90.69 102 LEU B N 1
ATOM 3088 C CA . LEU B 1 102 ? -0.622 2.857 9.359 1 90.69 102 LEU B CA 1
ATOM 3089 C C . LEU B 1 102 ? -1.673 3.85 8.875 1 90.69 102 LEU B C 1
ATOM 3091 O O . LEU B 1 102 ? -2.471 4.352 9.672 1 90.69 102 LEU B O 1
ATOM 3095 N N . SER B 1 103 ? -1.631 4.07 7.602 1 91.44 103 SER B N 1
ATOM 3096 C CA . SER B 1 103 ? -2.545 5.059 7.039 1 91.44 103 SER B CA 1
ATOM 3097 C C . SER B 1 103 ? -4 4.656 7.266 1 91.44 103 SER B C 1
ATOM 3099 O O . SER B 1 103 ? -4.875 5.516 7.375 1 91.44 103 SER B O 1
ATOM 3101 N N . ARG B 1 104 ? -4.316 3.41 7.379 1 87.88 104 ARG B N 1
ATOM 3102 C CA . ARG B 1 104 ? -5.699 2.973 7.516 1 87.88 104 ARG B CA 1
ATOM 3103 C C . ARG B 1 104 ? -6.008 2.582 8.961 1 87.88 104 ARG B C 1
ATOM 3105 O O . ARG B 1 104 ? -7.145 2.229 9.281 1 87.88 104 ARG B O 1
ATOM 3112 N N . THR B 1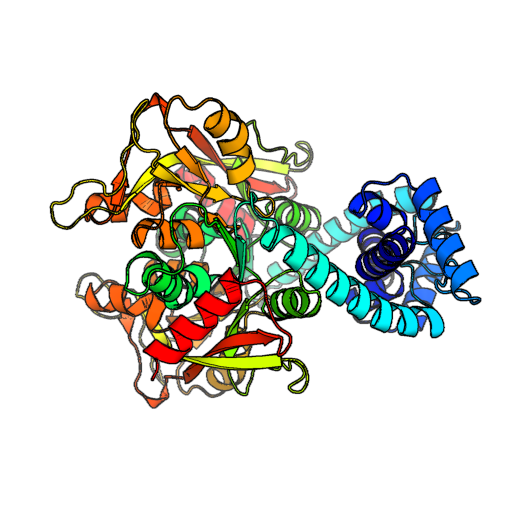 105 ? -4.988 2.539 9.844 1 88.31 105 THR B N 1
ATOM 3113 C CA . THR B 1 105 ? -5.191 2.154 11.242 1 88.31 105 THR B CA 1
ATOM 3114 C C . THR B 1 105 ? -4.949 3.34 12.172 1 88.31 105 THR B C 1
ATOM 3116 O O . THR B 1 105 ? -5.773 4.254 12.242 1 88.31 105 THR B O 1
ATOM 3119 N N . VAL B 1 106 ? -3.713 3.432 12.664 1 88.31 106 VAL B N 1
ATOM 3120 C CA . VAL B 1 106 ? -3.42 4.402 13.719 1 88.31 106 VAL B CA 1
ATOM 3121 C C . VAL B 1 106 ? -3.516 5.816 13.156 1 88.31 106 VAL B C 1
ATOM 3123 O O . VAL B 1 106 ? -4.113 6.699 13.773 1 88.31 106 VAL B O 1
ATOM 3126 N N . VAL B 1 107 ? -2.996 5.996 12.008 1 90.94 107 VAL B N 1
ATOM 3127 C CA . VAL B 1 107 ? -2.998 7.328 11.414 1 90.94 107 VAL B CA 1
ATOM 3128 C C . VAL B 1 107 ? -4.418 7.711 11.008 1 90.94 107 VAL B C 1
ATOM 3130 O O . VAL B 1 107 ? -4.836 8.859 11.195 1 90.94 107 VAL B O 1
ATOM 3133 N N . GLY B 1 108 ? -5.117 6.75 10.43 1 90.5 108 GLY B N 1
ATOM 3134 C CA . GLY B 1 108 ? -6.516 7.004 10.125 1 90.5 108 GLY B CA 1
ATOM 3135 C C . GLY B 1 108 ? -7.324 7.438 11.328 1 90.5 108 GLY B C 1
ATOM 3136 O O . GLY B 1 108 ? -8.086 8.406 11.258 1 90.5 108 GLY B O 1
ATOM 3137 N N . ASP B 1 109 ? -7.145 6.77 12.438 1 91 109 ASP B N 1
ATOM 3138 C CA . ASP B 1 109 ? -7.832 7.105 13.68 1 91 109 ASP B CA 1
ATOM 3139 C C . ASP B 1 109 ? -7.418 8.484 14.18 1 91 109 ASP B C 1
ATOM 3141 O O . ASP B 1 109 ? -8.258 9.266 14.641 1 91 109 ASP B O 1
ATOM 3145 N N . TRP B 1 110 ? -6.203 8.719 14.094 1 93.19 110 TRP B N 1
ATOM 3146 C CA . TRP B 1 110 ? -5.645 9.992 14.547 1 93.19 110 TRP B CA 1
ATOM 3147 C C . TRP B 1 110 ? -6.234 11.148 13.75 1 93.19 110 TRP B C 1
ATOM 3149 O O . TRP B 1 110 ? -6.668 12.148 14.336 1 93.19 110 TRP B O 1
ATOM 3159 N N . ILE B 1 111 ? -6.332 11 12.453 1 94.19 111 ILE B N 1
ATOM 3160 C CA . ILE B 1 111 ? -6.891 12.023 11.578 1 94.19 111 ILE B CA 1
ATOM 3161 C C . ILE B 1 111 ? -8.375 12.211 11.883 1 94.19 111 ILE B C 1
ATOM 3163 O O . ILE B 1 111 ? -8.867 13.344 11.922 1 94.19 111 ILE B O 1
ATOM 3167 N N . ALA B 1 112 ? -9.031 11.141 12.102 1 93.31 112 ALA B N 1
ATOM 3168 C CA . ALA B 1 112 ? -10.453 11.211 12.438 1 93.31 112 ALA B CA 1
ATOM 3169 C C . ALA B 1 112 ? -10.68 12.008 13.719 1 93.31 112 ALA B C 1
ATOM 3171 O O . ALA B 1 112 ? -11.633 12.781 13.812 1 93.31 112 ALA B O 1
ATOM 3172 N N . ARG B 1 113 ? -9.812 11.82 14.625 1 93.62 113 ARG B N 1
ATOM 3173 C CA . ARG B 1 113 ? -9.914 12.57 15.875 1 93.62 113 ARG B CA 1
ATOM 3174 C C . ARG B 1 113 ? -9.703 14.062 15.625 1 93.62 113 ARG B C 1
ATOM 3176 O O . ARG B 1 113 ? -10.422 14.891 16.188 1 93.62 113 ARG B O 1
ATOM 3183 N N . LEU B 1 114 ? -8.75 14.406 14.812 1 94.75 114 LEU B N 1
ATOM 3184 C CA . LEU B 1 114 ? -8.469 15.805 14.508 1 94.75 114 LEU B CA 1
ATOM 3185 C C . LEU B 1 114 ? -9.648 16.438 13.781 1 94.75 114 LEU B C 1
ATOM 3187 O O . LEU B 1 114 ? -9.852 17.656 13.867 1 94.75 114 LEU B O 1
ATOM 3191 N N . ARG B 1 115 ? -10.383 15.594 13.07 1 94 115 ARG B N 1
ATOM 3192 C CA . ARG B 1 115 ? -11.484 16.094 12.242 1 94 115 ARG B CA 1
ATOM 3193 C C . ARG B 1 115 ? -12.773 16.172 13.055 1 94 115 ARG B C 1
ATOM 3195 O O . ARG B 1 115 ? -13.523 17.156 12.922 1 94 115 ARG B O 1
ATOM 3202 N N . HIS B 1 116 ? -13.062 15.227 13.938 1 91.94 116 HIS B N 1
ATOM 3203 C CA . HIS B 1 116 ? -14.406 15.055 14.477 1 91.94 116 HIS B CA 1
ATOM 3204 C C . HIS B 1 116 ? -14.453 15.383 15.961 1 91.94 116 HIS B C 1
ATOM 3206 O O . HIS B 1 116 ? -15.523 15.625 16.516 1 91.94 116 HIS B O 1
ATOM 3212 N N . ARG B 1 117 ? -13.273 15.359 16.594 1 89.75 117 ARG B N 1
ATOM 3213 C CA . ARG B 1 117 ? -13.273 15.594 18.031 1 89.75 117 ARG B CA 1
ATOM 3214 C C . ARG B 1 117 ? -12.719 16.969 18.359 1 89.75 117 ARG B C 1
ATOM 3216 O O . ARG B 1 117 ? -11.812 17.469 17.688 1 89.75 117 ARG B O 1
ATOM 3223 N N . ALA B 1 118 ? -13.195 17.562 19.484 1 85.94 118 ALA B N 1
ATOM 3224 C CA . ALA B 1 118 ? -12.727 18.875 19.906 1 85.94 118 ALA B CA 1
ATOM 3225 C C . ALA B 1 118 ? -11.367 18.766 20.594 1 85.94 118 ALA B C 1
ATOM 3227 O O . ALA B 1 118 ? -11.133 17.859 21.375 1 85.94 118 ALA B O 1
ATOM 3228 N N . PRO B 1 119 ? -10.602 19.75 20.312 1 88.06 119 PRO B N 1
ATOM 3229 C CA . PRO B 1 119 ? -10.695 20.828 19.328 1 88.06 119 PRO B CA 1
ATOM 3230 C C . PRO B 1 119 ? -10.547 20.344 17.891 1 88.06 119 PRO B C 1
ATOM 3232 O O . PRO B 1 119 ? -9.625 19.578 17.578 1 88.06 119 PRO B O 1
ATOM 3235 N N . LYS B 1 120 ? -11.422 20.781 17.062 1 90.12 120 LYS B N 1
ATOM 3236 C CA . LYS B 1 120 ? -11.367 20.391 15.648 1 90.12 120 LYS B CA 1
ATOM 3237 C C . LYS B 1 120 ? -10.281 21.172 14.914 1 90.12 120 LYS B C 1
ATOM 3239 O O . LYS B 1 120 ? -10.336 22.406 14.82 1 90.12 120 LYS B O 1
ATOM 3244 N N . VAL B 1 121 ? -9.391 20.422 14.5 1 93.38 121 VAL B N 1
ATOM 3245 C CA . VAL B 1 121 ? -8.25 21.031 13.812 1 93.38 121 VAL B CA 1
ATOM 3246 C C . VAL B 1 121 ? -8.5 21.047 12.305 1 93.38 121 VAL B C 1
ATOM 3248 O O . VAL B 1 121 ? -8.273 22.062 11.648 1 93.38 121 VAL B O 1
ATOM 3251 N N . LEU B 1 122 ? -8.969 19.938 11.859 1 93.5 122 LEU B N 1
ATOM 3252 C CA . LEU B 1 122 ? -9.266 19.828 10.438 1 93.5 122 LEU B CA 1
ATOM 3253 C C . LEU B 1 122 ? -10.68 20.297 10.133 1 93.5 122 LEU B C 1
ATOM 3255 O O . LEU B 1 122 ? -11.602 19.484 10 1 93.5 122 LEU B O 1
ATOM 3259 N N . THR B 1 123 ? -10.797 21.594 9.969 1 88.94 123 THR B N 1
ATOM 3260 C CA . THR B 1 123 ? -12.094 22.234 9.781 1 88.94 123 THR B CA 1
ATOM 3261 C C . THR B 1 123 ? -12.336 22.547 8.305 1 88.94 123 THR B C 1
ATOM 3263 O O . THR B 1 123 ? -11.562 22.125 7.441 1 88.94 123 THR B O 1
ATOM 3266 N N . GLU B 1 124 ? -13.477 23.188 8.094 1 83.25 124 GLU B N 1
ATOM 3267 C CA . GLU B 1 124 ? -13.781 23.625 6.73 1 83.25 124 GLU B CA 1
ATOM 3268 C C . GLU B 1 124 ? -12.656 24.484 6.16 1 83.25 124 GLU B C 1
ATOM 3270 O O . GLU B 1 124 ? -12.102 25.328 6.859 1 83.25 124 GLU B O 1
ATOM 3275 N N . GLY B 1 125 ? -12.281 24.188 4.957 1 84.62 125 GLY B N 1
ATOM 3276 C CA . GLY B 1 125 ? -11.234 24.953 4.301 1 84.62 125 GLY B CA 1
ATOM 3277 C C . GLY B 1 125 ? -9.867 24.297 4.41 1 84.62 125 GLY B C 1
ATOM 3278 O O . GLY B 1 125 ? -8.891 24.797 3.834 1 84.62 125 GLY B O 1
ATOM 3279 N N . THR B 1 126 ? -9.82 23.297 5.227 1 90.88 126 THR B N 1
ATOM 3280 C CA . THR B 1 126 ? -8.555 22.578 5.344 1 90.88 126 THR B CA 1
ATOM 3281 C C . THR B 1 126 ? -8.516 21.391 4.387 1 90.88 126 THR B C 1
ATOM 3283 O O . THR B 1 126 ? -9.555 20.875 3.984 1 90.88 126 THR B O 1
ATOM 3286 N N . GLN B 1 127 ? -7.285 21.078 4.012 1 92.94 127 GLN B N 1
ATOM 3287 C CA . GLN B 1 127 ? -7.055 19.891 3.189 1 92.94 127 GLN B CA 1
ATOM 3288 C C . GLN B 1 127 ? -5.977 19 3.801 1 92.94 127 GLN B C 1
ATOM 3290 O O . GLN B 1 127 ? -5.117 19.484 4.547 1 92.94 127 GLN B O 1
ATOM 3295 N N . LEU B 1 128 ? -6.133 17.75 3.514 1 95.12 128 LEU B N 1
ATOM 3296 C CA . LEU B 1 128 ? -5.199 16.734 4.004 1 95.12 128 LEU B CA 1
ATOM 3297 C C . LEU B 1 128 ? -4.559 15.984 2.846 1 95.12 128 LEU B C 1
ATOM 3299 O O . LEU B 1 128 ? -5.25 15.57 1.909 1 95.12 128 LEU B O 1
ATOM 3303 N N . GLU B 1 129 ? -3.252 15.883 2.893 1 94.31 129 GLU B N 1
ATOM 3304 C CA . GLU B 1 129 ? -2.52 15.039 1.954 1 94.31 129 GLU B CA 1
ATOM 3305 C C . GLU B 1 129 ? -1.784 13.922 2.682 1 94.31 129 GLU B C 1
ATOM 3307 O O . GLU B 1 129 ? -0.984 14.18 3.584 1 94.31 129 GLU B O 1
ATOM 3312 N N . ILE B 1 130 ? -2.092 12.719 2.283 1 95.12 130 ILE B N 1
ATOM 3313 C CA . ILE B 1 130 ? -1.456 11.555 2.895 1 95.12 130 ILE B CA 1
ATOM 3314 C C . ILE B 1 130 ? -0.599 10.836 1.857 1 95.12 130 ILE B C 1
ATOM 3316 O O . ILE B 1 130 ? -1.1 10.414 0.811 1 95.12 130 ILE B O 1
ATOM 3320 N N . SER B 1 131 ? 0.653 10.734 2.146 1 94.12 131 SER B N 1
ATOM 3321 C CA . SER B 1 131 ? 1.585 9.953 1.34 1 94.12 131 SER B CA 1
ATOM 3322 C C . SER B 1 131 ? 1.993 8.672 2.055 1 94.12 131 SER B C 1
ATOM 3324 O O . SER B 1 131 ? 2.332 8.695 3.24 1 94.12 131 SER B O 1
ATOM 3326 N N . THR B 1 132 ? 1.95 7.574 1.277 1 92.19 132 THR B N 1
ATOM 3327 C CA . THR B 1 132 ? 2.297 6.297 1.889 1 92.19 132 THR B CA 1
ATOM 3328 C C . THR B 1 132 ? 3.459 5.641 1.147 1 92.19 132 THR B C 1
ATOM 3330 O O . THR B 1 132 ? 3.607 5.816 -0.064 1 92.19 132 THR B O 1
ATOM 3333 N N . GLY B 1 133 ? 4.316 4.91 1.913 1 87.62 133 GLY B N 1
ATOM 3334 C CA . GLY B 1 133 ? 5.438 4.207 1.312 1 87.62 133 GLY B CA 1
ATOM 3335 C C . GLY B 1 133 ? 6.367 3.58 2.336 1 87.62 133 GLY B C 1
ATOM 3336 O O . GLY B 1 133 ? 6.004 3.441 3.506 1 87.62 133 GLY B O 1
ATOM 3337 N N . LYS B 1 134 ? 7.504 3.203 1.772 1 82.94 134 LYS B N 1
ATOM 3338 C CA . LYS B 1 134 ? 8.531 2.67 2.66 1 82.94 134 LYS B CA 1
ATOM 3339 C C . LYS B 1 134 ? 9.047 3.746 3.611 1 82.94 134 LYS B C 1
ATOM 3341 O O . LYS B 1 134 ? 9.172 4.91 3.23 1 82.94 134 LYS B O 1
ATOM 3346 N N . MET B 1 135 ? 9.367 3.303 4.719 1 83.56 135 MET B N 1
ATOM 3347 C CA . MET B 1 135 ? 9.719 4.238 5.781 1 83.56 135 MET B CA 1
ATOM 3348 C C . MET B 1 135 ? 10.914 5.098 5.371 1 83.56 135 MET B C 1
ATOM 3350 O O . MET B 1 135 ? 10.938 6.301 5.641 1 83.56 135 MET B O 1
ATOM 3354 N N . GLU B 1 136 ? 11.891 4.496 4.75 1 79.5 136 GLU B N 1
ATOM 3355 C CA . GLU B 1 136 ? 13.07 5.242 4.328 1 79.5 136 GLU B CA 1
ATOM 3356 C C . GLU B 1 136 ? 12.695 6.371 3.369 1 79.5 136 GLU B C 1
ATOM 3358 O O . GLU B 1 136 ? 13.227 7.477 3.469 1 79.5 136 GLU B O 1
ATOM 3363 N N . ASP B 1 137 ? 11.836 6.074 2.494 1 83.19 137 ASP B N 1
ATOM 3364 C CA . ASP B 1 137 ? 11.375 7.07 1.532 1 83.19 137 ASP B CA 1
ATOM 3365 C C . ASP B 1 137 ? 10.555 8.156 2.219 1 83.19 137 ASP B C 1
ATOM 3367 O O . ASP B 1 137 ? 10.664 9.336 1.871 1 83.19 137 ASP B O 1
ATOM 3371 N N . MET B 1 138 ? 9.758 7.75 3.115 1 90.69 138 MET B N 1
ATOM 3372 C CA . MET B 1 138 ? 8.906 8.695 3.832 1 90.69 138 MET B CA 1
ATOM 3373 C C . MET B 1 138 ? 9.742 9.625 4.703 1 90.69 138 MET B C 1
ATOM 3375 O O . MET B 1 138 ? 9.445 10.82 4.805 1 90.69 138 MET B O 1
ATOM 3379 N N . ALA B 1 139 ? 10.758 9.07 5.32 1 87.81 139 ALA B N 1
ATOM 3380 C CA . ALA B 1 139 ? 11.664 9.891 6.117 1 87.81 139 ALA B CA 1
ATOM 3381 C C . ALA B 1 139 ? 12.367 10.938 5.254 1 87.81 139 ALA B C 1
ATOM 3383 O O . ALA B 1 139 ? 12.523 12.086 5.668 1 87.81 139 ALA B O 1
ATOM 3384 N N . MET B 1 140 ? 12.719 10.516 4.129 1 83.5 140 MET B N 1
ATOM 3385 C CA . MET B 1 140 ? 13.367 11.43 3.191 1 83.5 140 MET B CA 1
ATOM 3386 C C . MET B 1 140 ? 12.438 12.586 2.822 1 83.5 140 MET B C 1
ATOM 3388 O O . MET B 1 140 ? 12.883 13.727 2.686 1 83.5 140 MET B O 1
ATOM 3392 N N . ARG B 1 141 ? 11.203 12.305 2.674 1 88.12 141 ARG B N 1
ATOM 3393 C CA . ARG B 1 141 ? 10.234 13.344 2.35 1 88.12 141 ARG B CA 1
ATOM 3394 C C . ARG B 1 141 ? 10.133 14.375 3.473 1 88.12 141 ARG B C 1
ATOM 3396 O O . ARG B 1 141 ? 9.992 15.57 3.215 1 88.12 141 ARG B O 1
ATOM 3403 N N . LEU B 1 142 ? 10.18 13.914 4.664 1 91 142 LEU B N 1
ATOM 3404 C CA . LEU B 1 142 ? 10.172 14.828 5.801 1 91 142 LEU B CA 1
ATOM 3405 C C . LEU B 1 142 ? 11.43 15.695 5.809 1 91 142 LEU B C 1
ATOM 3407 O O . LEU B 1 142 ? 11.352 16.906 5.992 1 91 142 LEU B O 1
ATOM 3411 N N . GLU B 1 143 ? 12.508 15.031 5.562 1 83.62 143 GLU B N 1
ATOM 3412 C CA . GLU B 1 143 ? 13.789 15.742 5.57 1 83.62 143 GLU B CA 1
ATOM 3413 C C . GLU B 1 143 ? 13.836 16.797 4.473 1 83.62 143 GLU B C 1
ATOM 3415 O O . GLU B 1 143 ? 14.453 17.859 4.648 1 83.62 143 GLU B O 1
ATOM 3420 N N . GLN B 1 144 ? 13.18 16.469 3.416 1 77.75 144 GLN B N 1
ATOM 3421 C CA . GLN B 1 144 ? 13.164 17.375 2.27 1 77.75 144 GLN B CA 1
ATOM 3422 C C . GLN B 1 144 ? 12.086 18.438 2.426 1 77.75 144 GLN B C 1
ATOM 3424 O O . GLN B 1 144 ? 11.938 19.312 1.565 1 77.75 144 GLN B O 1
ATOM 3429 N N . GLY B 1 145 ? 11.336 18.312 3.439 1 82.19 145 GLY B N 1
ATOM 3430 C CA . GLY B 1 145 ? 10.297 19.297 3.705 1 82.19 145 GLY B CA 1
ATOM 3431 C C . GLY B 1 145 ? 9.07 19.125 2.832 1 82.19 145 GLY B C 1
ATOM 3432 O O . GLY B 1 145 ? 8.273 20.047 2.676 1 82.19 145 GLY B O 1
ATOM 3433 N N . LYS B 1 146 ? 8.938 18.016 2.295 1 86.5 146 LYS B N 1
ATOM 3434 C CA . LYS B 1 146 ? 7.824 17.734 1.392 1 86.5 146 LYS B CA 1
ATOM 3435 C C . LYS B 1 146 ? 6.574 17.344 2.166 1 86.5 146 LYS B C 1
ATOM 3437 O O . LYS B 1 146 ? 5.469 17.328 1.614 1 86.5 146 LYS B O 1
ATOM 3442 N N . VAL B 1 147 ? 6.773 17.031 3.428 1 93.88 147 VAL B N 1
ATOM 3443 C CA . VAL B 1 147 ? 5.652 16.734 4.316 1 93.88 147 VAL B CA 1
ATOM 3444 C C . VAL B 1 147 ? 5.852 17.438 5.656 1 93.88 147 VAL B C 1
ATOM 3446 O O . VAL B 1 147 ? 6.969 17.828 5.996 1 93.88 147 VAL B O 1
ATOM 3449 N N . ASP B 1 148 ? 4.711 17.578 6.344 1 94.31 148 ASP B N 1
ATOM 3450 C CA . ASP B 1 148 ? 4.746 18.281 7.625 1 94.31 148 ASP B CA 1
ATOM 3451 C C . ASP B 1 148 ? 5.035 17.312 8.773 1 94.31 148 ASP B C 1
ATOM 3453 O O . ASP B 1 148 ? 5.781 17.641 9.695 1 94.31 148 ASP B O 1
ATOM 3457 N N . LEU B 1 149 ? 4.418 16.203 8.703 1 97 149 LEU B N 1
ATOM 3458 C CA . LEU B 1 149 ? 4.5 15.211 9.766 1 97 149 LEU B CA 1
ATOM 3459 C C . LEU B 1 149 ? 4.754 13.82 9.188 1 97 149 LEU B C 1
ATOM 3461 O O . LEU B 1 149 ? 4.289 13.5 8.094 1 97 149 LEU B O 1
ATOM 3465 N N . LEU B 1 150 ? 5.508 13.016 9.93 1 96.69 150 LEU B N 1
ATOM 3466 C CA . LEU B 1 150 ? 5.789 11.633 9.578 1 96.69 150 LEU B CA 1
ATOM 3467 C C . LEU B 1 150 ? 5.344 10.695 10.695 1 96.69 150 LEU B C 1
ATOM 3469 O O . LEU B 1 150 ? 5.715 10.883 11.859 1 96.69 150 LEU B O 1
ATOM 3473 N N . CYS B 1 151 ? 4.516 9.781 10.359 1 95.38 151 CYS B N 1
ATOM 3474 C CA . CYS B 1 151 ? 4.117 8.742 11.305 1 95.38 151 CYS B CA 1
ATOM 3475 C C . CYS B 1 151 ? 4.711 7.395 10.914 1 95.38 151 CYS B C 1
ATOM 3477 O O . CYS B 1 151 ? 4.492 6.91 9.805 1 95.38 151 CYS B O 1
ATOM 3479 N N . CYS B 1 152 ? 5.449 6.766 11.805 1 92.81 152 CYS B N 1
ATOM 3480 C CA . CYS B 1 152 ? 6.121 5.52 11.453 1 92.81 152 CYS B CA 1
ATOM 3481 C C . CYS B 1 152 ? 6.16 4.566 12.641 1 92.81 152 CYS B C 1
ATOM 3483 O O . CYS B 1 152 ? 5.855 4.961 13.773 1 92.81 152 CYS B O 1
ATOM 3485 N N . TYR B 1 153 ? 6.445 3.361 12.273 1 90.88 153 TYR B N 1
ATOM 3486 C CA . TYR B 1 153 ? 6.738 2.369 13.297 1 90.88 153 TYR B CA 1
ATOM 3487 C C . TYR B 1 153 ? 8.102 2.623 13.93 1 90.88 153 TYR B C 1
ATOM 3489 O O . TYR B 1 153 ? 9.039 3.053 13.242 1 90.88 153 TYR B O 1
ATOM 3497 N N . GLU B 1 154 ? 8.109 2.355 15.164 1 90.44 154 GLU B N 1
ATOM 3498 C CA . GLU B 1 154 ? 9.391 2.426 15.859 1 90.44 154 GLU B CA 1
ATOM 3499 C C . GLU B 1 154 ? 9.68 1.134 16.625 1 90.44 154 GLU B C 1
ATOM 3501 O O . GLU B 1 154 ? 8.82 0.64 17.359 1 90.44 154 GLU B O 1
ATOM 3506 N N . HIS B 1 155 ? 10.836 0.647 16.359 1 89.75 155 HIS B N 1
ATOM 3507 C CA . HIS B 1 155 ? 11.352 -0.581 16.953 1 89.75 155 HIS B CA 1
ATOM 3508 C C . HIS B 1 155 ? 12.875 -0.61 16.922 1 89.75 155 HIS B C 1
ATOM 3510 O O . HIS B 1 155 ? 13.492 -0.046 16.016 1 89.75 155 HIS B O 1
ATOM 3516 N N . PRO B 1 156 ? 13.469 -1.263 17.906 1 85.31 156 PRO B N 1
ATOM 3517 C CA . PRO B 1 156 ? 14.93 -1.32 17.938 1 85.31 156 PRO B CA 1
ATOM 3518 C C . PRO B 1 156 ? 15.523 -1.916 16.656 1 85.31 156 PRO B C 1
ATOM 3520 O O . PRO B 1 156 ? 16.641 -1.573 16.266 1 85.31 156 PRO B O 1
ATOM 3523 N N . ALA B 1 157 ? 14.797 -2.711 16.047 1 83.69 157 ALA B N 1
ATOM 3524 C CA . ALA B 1 157 ? 15.289 -3.377 14.844 1 83.69 157 ALA B CA 1
ATOM 3525 C C . ALA B 1 157 ? 15.203 -2.457 13.625 1 83.69 157 ALA B C 1
ATOM 3527 O O . ALA B 1 157 ? 15.688 -2.799 12.547 1 83.69 157 ALA B O 1
ATOM 3528 N N . LEU B 1 158 ? 14.562 -1.373 13.852 1 81.81 158 LEU B N 1
ATOM 3529 C CA . LEU B 1 158 ? 14.398 -0.443 12.742 1 81.81 158 LEU B CA 1
ATOM 3530 C C . LEU B 1 158 ? 15.43 0.68 12.82 1 81.81 158 LEU B C 1
ATOM 3532 O O . LEU B 1 158 ? 15.812 1.102 13.914 1 81.81 158 LEU B O 1
ATOM 3536 N N . SER B 1 159 ? 16.109 1.046 11.758 1 66.88 159 SER B N 1
ATOM 3537 C CA . SER B 1 159 ? 17.219 2.004 11.727 1 66.88 159 SER B CA 1
ATOM 3538 C C . SER B 1 159 ? 16.719 3.408 11.406 1 66.88 159 SER B C 1
ATOM 3540 O O . SER B 1 159 ? 17.5 4.305 11.109 1 66.88 159 SER B O 1
ATOM 3542 N N . MET B 1 160 ? 15.57 3.656 11.617 1 65.62 160 MET B N 1
ATOM 3543 C CA . MET B 1 160 ? 15.18 4.984 11.164 1 65.62 160 MET B CA 1
ATOM 3544 C C . MET B 1 160 ? 15.719 6.062 12.094 1 65.62 160 MET B C 1
ATOM 3546 O O . MET B 1 160 ? 15.398 6.078 13.281 1 65.62 160 MET B O 1
ATOM 3550 N N . GLN B 1 161 ? 16.906 6.711 11.594 1 69.06 161 GLN B N 1
ATOM 3551 C CA . GLN B 1 161 ? 17.359 7.723 12.547 1 69.06 161 GLN B CA 1
ATOM 3552 C C . GLN B 1 161 ? 17.281 9.117 11.938 1 69.06 161 GLN B C 1
ATOM 3554 O O . GLN B 1 161 ? 18.047 9.438 11.016 1 69.06 161 GLN B O 1
ATOM 3559 N N . LEU B 1 162 ? 16.203 9.75 12.227 1 82 162 LEU B N 1
ATOM 3560 C CA . LEU B 1 162 ? 16.141 11.188 12.008 1 82 162 LEU B CA 1
ATOM 3561 C C . LEU B 1 162 ? 17 11.938 13.023 1 82 162 LEU B C 1
ATOM 3563 O O . LEU B 1 162 ? 17.078 11.539 14.188 1 82 162 LEU B O 1
ATOM 3567 N N . ASN B 1 163 ? 17.688 12.938 12.508 1 81.56 163 ASN B N 1
ATOM 3568 C CA . ASN B 1 163 ? 18.562 13.742 13.359 1 81.56 163 ASN B CA 1
ATOM 3569 C C . ASN B 1 163 ? 17.797 14.367 14.523 1 81.56 163 ASN B C 1
ATOM 3571 O O . ASN B 1 163 ? 16.906 15.188 14.312 1 81.56 163 ASN B O 1
ATOM 3575 N N . PRO B 1 164 ? 18.172 14.047 15.711 1 86.56 164 PRO B N 1
ATOM 3576 C CA . PRO B 1 164 ? 17.391 14.539 16.859 1 86.56 164 PRO B CA 1
ATOM 3577 C C . PRO B 1 164 ? 17.547 16.047 17.062 1 86.56 164 PRO B C 1
ATOM 3579 O O . PRO B 1 164 ? 16.75 16.656 17.797 1 86.56 164 PRO B O 1
ATOM 3582 N N . VAL B 1 165 ? 18.5 16.562 16.5 1 86.19 165 VAL B N 1
ATOM 3583 C CA . VAL B 1 165 ? 18.688 18 16.609 1 86.19 165 VAL B CA 1
ATOM 3584 C C . VAL B 1 165 ? 17.672 18.734 15.734 1 86.19 165 VAL B C 1
ATOM 3586 O O . VAL B 1 165 ? 17.219 19.812 16.094 1 86.19 165 VAL B O 1
ATOM 3589 N N . ARG B 1 166 ? 17.297 18.094 14.758 1 87.88 166 ARG B N 1
ATOM 3590 C CA . ARG B 1 166 ? 16.438 18.75 13.789 1 87.88 166 ARG B CA 1
ATOM 3591 C C . ARG B 1 166 ? 15 18.281 13.906 1 87.88 166 ARG B C 1
ATOM 3593 O O . ARG B 1 166 ? 14.07 18.984 13.5 1 87.88 166 ARG B O 1
ATOM 3600 N N . TYR B 1 167 ? 14.914 17.094 14.414 1 93.69 167 TYR B N 1
ATOM 3601 C CA . TYR B 1 167 ? 13.586 16.5 14.445 1 93.69 167 TYR B CA 1
ATOM 3602 C C . TYR B 1 167 ? 13.242 16.016 15.852 1 93.69 167 TYR B C 1
ATOM 3604 O O . TYR B 1 167 ? 14.133 15.617 16.609 1 93.69 167 TYR B O 1
ATOM 3612 N N . ARG B 1 168 ? 11.961 16.109 16.203 1 94.19 168 ARG B N 1
ATOM 3613 C CA . ARG B 1 168 ? 11.438 15.555 17.453 1 94.19 168 ARG B CA 1
ATOM 3614 C C . ARG B 1 168 ? 10.219 14.672 17.188 1 94.19 168 ARG B C 1
ATOM 3616 O O . ARG B 1 168 ? 9.672 14.672 16.078 1 94.19 168 ARG B O 1
ATOM 3623 N N . TYR B 1 169 ? 9.906 13.891 18.125 1 94.69 169 TYR B N 1
ATOM 3624 C CA . TYR B 1 169 ? 8.789 12.977 17.922 1 94.69 169 TYR B CA 1
ATOM 3625 C C . TYR B 1 169 ? 7.949 12.867 19.203 1 94.69 169 TYR B C 1
ATOM 3627 O O . TYR B 1 169 ? 8.375 13.312 20.266 1 94.69 169 TYR B O 1
ATOM 3635 N N . MET B 1 170 ? 6.742 12.398 19.094 1 95.12 170 MET B N 1
ATOM 3636 C CA . MET B 1 170 ? 5.922 11.891 20.188 1 95.12 170 MET B CA 1
ATOM 3637 C C . MET B 1 170 ? 5.363 10.508 19.844 1 95.12 170 MET B C 1
ATOM 3639 O O . MET B 1 170 ? 5.195 10.172 18.672 1 95.12 170 MET B O 1
ATOM 3643 N N . THR B 1 171 ? 5.125 9.773 20.875 1 93.94 171 THR B N 1
ATOM 3644 C CA . THR B 1 171 ? 4.531 8.453 20.688 1 93.94 171 THR B CA 1
ATOM 3645 C C . THR B 1 171 ? 3.012 8.555 20.609 1 93.94 171 THR B C 1
ATOM 3647 O O . THR B 1 171 ? 2.365 9.07 21.516 1 93.94 171 THR B O 1
ATOM 3650 N N . LEU B 1 172 ? 2.438 8.109 19.453 1 92.56 172 LEU B N 1
ATOM 3651 C CA . LEU B 1 172 ? 0.988 8.102 19.281 1 92.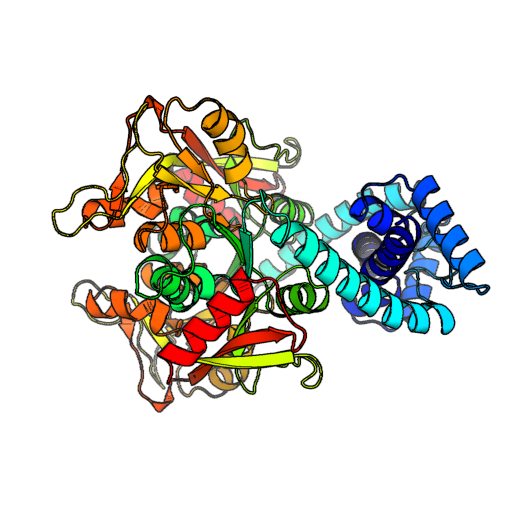56 172 LEU B CA 1
ATOM 3652 C C . LEU B 1 172 ? 0.368 6.914 20.016 1 92.56 172 LEU B C 1
ATOM 3654 O O . LEU B 1 172 ? -0.769 6.992 20.484 1 92.56 172 LEU B O 1
ATOM 3658 N N . GLY B 1 173 ? 1.098 5.855 19.984 1 89.69 173 GLY B N 1
ATOM 3659 C CA . GLY B 1 173 ? 0.618 4.656 20.656 1 89.69 173 GLY B CA 1
ATOM 3660 C C . GLY B 1 173 ? 1.555 3.473 20.516 1 89.69 173 GLY B C 1
ATOM 3661 O O . GLY B 1 173 ? 2.658 3.611 19.984 1 89.69 173 GLY B O 1
ATOM 3662 N N . THR B 1 174 ? 1.117 2.406 21.172 1 92 174 THR B N 1
ATOM 3663 C CA . THR B 1 174 ? 1.84 1.145 21.078 1 92 174 THR B CA 1
ATOM 3664 C C . THR B 1 174 ? 0.968 0.069 20.438 1 92 174 THR B C 1
ATOM 3666 O O . THR B 1 174 ? -0.26 0.124 20.531 1 92 174 THR B O 1
ATOM 3669 N N . ASP B 1 175 ? 1.62 -0.701 19.656 1 92.19 175 ASP B N 1
ATOM 3670 C CA . ASP B 1 175 ? 0.976 -1.86 19.047 1 92.19 175 ASP B CA 1
ATOM 3671 C C . ASP B 1 175 ? 1.866 -3.098 19.141 1 92.19 175 ASP B C 1
ATOM 3673 O O . ASP B 1 175 ? 2.896 -3.074 19.812 1 92.19 175 ASP B O 1
ATOM 3677 N N . LYS B 1 176 ? 1.317 -4.219 18.672 1 94.06 176 LYS B N 1
ATOM 3678 C CA . LYS B 1 176 ? 2.092 -5.457 18.719 1 94.06 176 LYS B CA 1
ATOM 3679 C C . LYS B 1 176 ? 1.776 -6.348 17.516 1 94.06 176 LYS B C 1
ATOM 3681 O O . LYS B 1 176 ? 0.656 -6.332 17 1 94.06 176 LYS B O 1
ATOM 3686 N N . LEU B 1 177 ? 2.803 -7.027 17.109 1 95.25 177 LEU B N 1
ATOM 3687 C CA . LEU B 1 177 ? 2.586 -8.102 16.141 1 95.25 177 LEU B CA 1
ATOM 3688 C C . LEU B 1 177 ? 2.064 -9.359 16.828 1 95.25 177 LEU B C 1
ATOM 3690 O O . LEU B 1 177 ? 2.572 -9.75 17.891 1 95.25 177 LEU B O 1
ATOM 3694 N N . VAL B 1 178 ? 1.086 -9.969 16.219 1 96.75 178 VAL B N 1
ATOM 3695 C CA . VAL B 1 178 ? 0.511 -11.203 16.75 1 96.75 178 VAL B CA 1
ATOM 3696 C C . VAL B 1 178 ? 0.386 -12.227 15.625 1 96.75 178 VAL B C 1
ATOM 3698 O O . VAL B 1 178 ? 0.043 -11.883 14.492 1 96.75 178 VAL B O 1
ATOM 3701 N N . PRO B 1 179 ? 0.742 -13.492 15.922 1 97.06 179 PRO B N 1
ATOM 3702 C CA . PRO B 1 179 ? 0.457 -14.523 14.93 1 97.06 179 PRO B CA 1
ATOM 3703 C C . PRO B 1 179 ? -1.033 -14.836 14.805 1 97.06 179 PRO B C 1
ATOM 3705 O O . PRO B 1 179 ? -1.72 -15 15.812 1 97.06 179 PRO B O 1
ATOM 3708 N N . VAL B 1 180 ? -1.526 -14.898 13.516 1 98.19 180 VAL B N 1
ATOM 3709 C CA . VAL B 1 180 ? -2.945 -15.164 13.312 1 98.19 180 VAL B CA 1
ATOM 3710 C C . VAL B 1 180 ? -3.123 -16.203 12.211 1 98.19 180 VAL B C 1
ATOM 3712 O O . VAL B 1 180 ? -2.234 -16.391 11.375 1 98.19 180 VAL B O 1
ATOM 3715 N N . SER B 1 181 ? -4.238 -16.859 12.266 1 98 181 SER B N 1
ATOM 3716 C CA . SER B 1 181 ? -4.688 -17.828 11.273 1 98 181 SER B CA 1
ATOM 3717 C C . SER B 1 181 ? -6.184 -17.703 11.016 1 98 181 SER B C 1
ATOM 3719 O O . SER B 1 181 ? -6.934 -17.25 11.883 1 98 181 SER B O 1
ATOM 3721 N N . GLN B 1 182 ? -6.535 -18.078 9.797 1 97.62 182 GLN B N 1
ATOM 3722 C CA . GLN B 1 182 ? -7.961 -18.125 9.5 1 97.62 182 GLN B CA 1
ATOM 3723 C C . GLN B 1 182 ? -8.695 -19.062 10.445 1 97.62 182 GLN B C 1
ATOM 3725 O O . GLN B 1 182 ? -8.188 -20.125 10.797 1 97.62 182 GLN B O 1
ATOM 3730 N N . ALA B 1 183 ? -9.898 -18.594 10.812 1 96.88 183 ALA B N 1
ATOM 3731 C CA . ALA B 1 183 ? -10.773 -19.5 11.562 1 96.88 183 ALA B CA 1
ATOM 3732 C C . ALA B 1 183 ? -11.5 -20.469 10.633 1 96.88 183 ALA B C 1
ATOM 3734 O O . ALA B 1 183 ? -11.945 -20.078 9.547 1 96.88 183 ALA B O 1
ATOM 3735 N N . ASP B 1 184 ? -11.602 -21.672 11.047 1 90.69 184 ASP B N 1
ATOM 3736 C CA . ASP B 1 184 ? -12.391 -22.625 10.266 1 90.69 184 ASP B CA 1
ATOM 3737 C C . ASP B 1 184 ? -13.875 -22.5 10.594 1 90.69 184 ASP B C 1
ATOM 3739 O O . ASP B 1 184 ? -14.289 -21.578 11.297 1 90.69 184 ASP B O 1
ATOM 3743 N N . GLY B 1 185 ? -14.734 -23.344 10 1 87.69 185 GLY B N 1
ATOM 3744 C CA . GLY B 1 185 ? -16.172 -23.297 10.164 1 87.69 185 GLY B CA 1
ATOM 3745 C C . GLY B 1 185 ? -16.609 -23.453 11.609 1 87.69 185 GLY B C 1
ATOM 3746 O O . GLY B 1 185 ? -17.719 -23.062 11.969 1 87.69 185 GLY B O 1
ATOM 3747 N N . ARG B 1 186 ? -15.789 -24 12.523 1 92.12 186 ARG B N 1
ATOM 3748 C CA . ARG B 1 186 ? -16.109 -24.219 13.93 1 92.12 186 ARG B CA 1
ATOM 3749 C C . ARG B 1 186 ? -15.461 -23.156 14.805 1 92.12 186 ARG B C 1
ATOM 3751 O O . ARG B 1 186 ? -15.461 -23.266 16.031 1 92.12 186 ARG B O 1
ATOM 3758 N N . GLY B 1 187 ? -14.797 -22.219 14.195 1 91.75 187 GLY B N 1
ATOM 3759 C CA . GLY B 1 187 ? -14.172 -21.125 14.93 1 91.75 187 GLY B CA 1
ATOM 3760 C C . GLY B 1 187 ? -12.773 -21.453 15.406 1 91.75 187 GLY B C 1
ATOM 3761 O O . GLY B 1 187 ? -12.172 -20.703 16.172 1 91.75 187 GLY B O 1
ATOM 3762 N N . ARG B 1 188 ? -12.273 -22.625 14.961 1 94.56 188 ARG B N 1
ATOM 3763 C CA . ARG B 1 188 ? -10.922 -23.016 15.336 1 94.56 188 ARG B CA 1
ATOM 3764 C C . ARG B 1 188 ? -9.914 -22.562 14.281 1 94.56 188 ARG B C 1
ATOM 3766 O O . ARG B 1 188 ? -10.258 -22.391 13.117 1 94.56 188 ARG B O 1
ATOM 3773 N N . ALA B 1 189 ? -8.711 -22.375 14.758 1 96.25 189 ALA B N 1
ATOM 3774 C CA . ALA B 1 189 ? -7.664 -21.953 13.836 1 96.25 189 ALA B CA 1
ATOM 3775 C C . ALA B 1 189 ? -7.398 -23.016 12.781 1 96.25 189 ALA B C 1
ATOM 3777 O O . ALA B 1 189 ? -7.199 -24.188 13.109 1 96.25 189 ALA B O 1
ATOM 3778 N N . ARG B 1 190 ? -7.34 -22.641 11.531 1 95.31 190 ARG B N 1
ATOM 3779 C CA . ARG B 1 190 ? -7.004 -23.547 10.438 1 95.31 190 ARG B CA 1
ATOM 3780 C C . ARG B 1 190 ? -5.594 -24.094 10.602 1 95.31 190 ARG B C 1
ATOM 3782 O O . ARG B 1 190 ? -5.352 -25.281 10.352 1 95.31 190 ARG B O 1
ATOM 3789 N N . TYR B 1 191 ? -4.738 -23.234 10.938 1 95.06 191 TYR B N 1
ATOM 3790 C CA . TYR B 1 191 ? -3.354 -23.578 11.234 1 95.06 191 TYR B CA 1
ATOM 3791 C C . TYR B 1 191 ? -3.004 -23.219 12.68 1 95.06 191 TYR B C 1
ATOM 3793 O O . TYR B 1 191 ? -3.412 -22.172 13.18 1 95.06 191 TYR B O 1
ATOM 3801 N N . VAL B 1 192 ? -2.262 -24.109 13.312 1 93.88 192 VAL B N 1
ATOM 3802 C CA . VAL B 1 192 ? -1.874 -23.891 14.703 1 93.88 192 VAL B CA 1
ATOM 3803 C C . VAL B 1 192 ? -0.352 -23.828 14.812 1 93.88 192 VAL B C 1
ATOM 3805 O O . VAL B 1 192 ? 0.358 -24.375 13.961 1 93.88 192 VAL B O 1
ATOM 3808 N N . LEU B 1 193 ? 0.066 -23.109 15.805 1 92.94 193 LEU B N 1
ATOM 3809 C CA . LEU B 1 193 ? 1.487 -23.141 16.141 1 92.94 193 LEU B CA 1
ATOM 3810 C C . LEU B 1 193 ? 1.838 -24.359 16.969 1 92.94 193 LEU B C 1
ATOM 3812 O O . LEU B 1 193 ? 1.343 -24.531 18.078 1 92.94 193 LEU B O 1
ATOM 3816 N N . SER B 1 194 ? 2.572 -25.219 16.359 1 91.19 194 SER B N 1
ATOM 3817 C CA . SER B 1 194 ? 2.967 -26.438 17.047 1 91.19 194 SER B CA 1
ATOM 3818 C C . SER B 1 194 ? 4.473 -26.656 16.953 1 91.19 194 SER B C 1
ATOM 3820 O O . SER B 1 194 ? 5.098 -26.344 15.945 1 91.19 194 SER B O 1
ATOM 3822 N N . GLU B 1 195 ? 5.074 -27 18.109 1 87.5 195 GLU B N 1
ATOM 3823 C CA . GLU B 1 195 ? 6.512 -27.25 18.156 1 87.5 195 GLU B CA 1
ATOM 3824 C C . GLU B 1 195 ? 6.855 -28.562 17.438 1 87.5 195 GLU B C 1
ATOM 3826 O O . GLU B 1 195 ? 7.984 -28.75 16.984 1 87.5 195 GLU B O 1
ATOM 3831 N N . GLY B 1 196 ? 5.824 -29.344 17.219 1 80.12 196 GLY B N 1
ATOM 3832 C CA . GLY B 1 196 ? 5.992 -30.625 16.547 1 80.12 196 GLY B CA 1
ATOM 3833 C C . GLY B 1 196 ? 4.848 -30.969 15.609 1 80.12 196 GLY B C 1
ATOM 3834 O O . GLY B 1 196 ? 3.875 -30.203 15.516 1 80.12 196 GLY B O 1
ATOM 3835 N N . GLY B 1 197 ? 5.145 -31.844 14.711 1 81.94 197 GLY B N 1
ATOM 3836 C CA . GLY B 1 197 ? 4.109 -32.281 13.789 1 81.94 197 GLY B CA 1
ATOM 3837 C C . GLY B 1 197 ? 4.23 -31.672 12.414 1 81.94 197 GLY B C 1
ATOM 3838 O O . GLY B 1 197 ? 5.34 -31.406 11.938 1 81.94 197 GLY B O 1
ATOM 3839 N N . GLN B 1 198 ? 3.104 -31.547 11.805 1 86.31 198 GLN B N 1
ATOM 3840 C CA . GLN B 1 198 ? 3.062 -31 10.453 1 86.31 198 GLN B CA 1
ATOM 3841 C C . GLN B 1 198 ? 3.275 -29.484 10.453 1 86.31 198 GLN B C 1
ATOM 3843 O O . GLN B 1 198 ? 2.564 -28.766 11.148 1 86.31 198 GLN B O 1
ATOM 3848 N N . PRO B 1 199 ? 4.254 -29.078 9.75 1 91.88 199 PRO B N 1
ATOM 3849 C CA . PRO B 1 199 ? 4.516 -27.641 9.711 1 91.88 199 PRO B CA 1
ATOM 3850 C C . PRO B 1 199 ? 3.35 -26.844 9.125 1 91.88 199 PRO B C 1
ATOM 3852 O O . PRO B 1 199 ? 2.688 -27.297 8.195 1 91.88 199 PRO B O 1
ATOM 3855 N N . ALA B 1 200 ? 3.086 -25.719 9.75 1 94 200 ALA B N 1
ATOM 3856 C CA . ALA B 1 200 ? 2.082 -24.797 9.219 1 94 200 ALA B CA 1
ATOM 3857 C C . ALA B 1 200 ? 2.686 -23.875 8.172 1 94 200 ALA B C 1
ATOM 3859 O O . ALA B 1 200 ? 3.822 -23.422 8.312 1 94 200 ALA B O 1
ATOM 3860 N N . PRO B 1 201 ? 1.92 -23.625 7.047 1 95.12 201 PRO B N 1
ATOM 3861 C CA . PRO B 1 201 ? 2.41 -22.641 6.082 1 95.12 201 PRO B CA 1
ATOM 3862 C C . PRO B 1 201 ? 2.57 -21.25 6.691 1 95.12 201 PRO B C 1
ATOM 3864 O O . PRO B 1 201 ? 1.732 -20.812 7.488 1 95.12 201 PRO B O 1
ATOM 3867 N N . LEU B 1 202 ? 3.676 -20.594 6.285 1 95.25 202 LEU B N 1
ATOM 3868 C CA . LEU B 1 202 ? 4.012 -19.281 6.848 1 95.25 202 LEU B CA 1
ATOM 3869 C C . LEU B 1 202 ? 3.984 -18.203 5.773 1 95.25 202 LEU B C 1
ATOM 3871 O O . LEU B 1 202 ? 4.5 -18.406 4.672 1 95.25 202 LEU B O 1
ATOM 3875 N N . ILE B 1 203 ? 3.305 -17.125 6.086 1 95.62 203 ILE B N 1
ATOM 3876 C CA . ILE B 1 203 ? 3.359 -15.906 5.281 1 95.62 203 ILE B CA 1
ATOM 3877 C C . ILE B 1 203 ? 4.508 -15.023 5.758 1 95.62 203 ILE B C 1
ATOM 3879 O O . ILE B 1 203 ? 4.527 -14.594 6.914 1 95.62 203 ILE B O 1
ATOM 3883 N N . THR B 1 204 ? 5.461 -14.758 4.871 1 92.81 204 THR B N 1
ATOM 3884 C CA . THR B 1 204 ? 6.637 -13.969 5.219 1 92.81 204 THR B CA 1
ATOM 3885 C C . THR B 1 204 ? 6.645 -12.648 4.449 1 92.81 204 THR B C 1
ATOM 3887 O O . THR B 1 204 ? 5.844 -12.453 3.531 1 92.81 204 THR B O 1
ATOM 3890 N N . TYR B 1 205 ? 7.52 -11.773 4.918 1 91.06 205 TYR B N 1
ATOM 3891 C CA . TYR B 1 205 ? 7.543 -10.422 4.363 1 91.06 205 TYR B CA 1
ATOM 3892 C C . TYR B 1 205 ? 8.812 -10.188 3.553 1 91.06 205 TYR B C 1
ATOM 3894 O O . TYR B 1 205 ? 9.859 -10.773 3.848 1 91.06 205 TYR B O 1
ATOM 3902 N N . ALA B 1 206 ? 8.594 -9.359 2.551 1 85 206 ALA B N 1
ATOM 3903 C CA . ALA B 1 206 ? 9.703 -8.945 1.688 1 85 206 ALA B CA 1
ATOM 3904 C C . ALA B 1 206 ? 9.609 -7.453 1.363 1 85 206 ALA B C 1
ATOM 3906 O O . ALA B 1 206 ? 8.859 -6.719 2.004 1 85 206 ALA B O 1
ATOM 3907 N N . GLY B 1 207 ? 10.555 -6.965 0.515 1 73.12 207 GLY B N 1
ATOM 3908 C CA . GLY B 1 207 ? 10.461 -5.645 -0.089 1 73.12 207 GLY B CA 1
ATOM 3909 C C . GLY B 1 207 ? 10.891 -4.531 0.848 1 73.12 207 GLY B C 1
ATOM 3910 O O . GLY B 1 207 ? 10.477 -3.381 0.682 1 73.12 207 GLY B O 1
ATOM 3911 N N . GLY B 1 208 ? 11.531 -4.871 1.921 1 72.75 208 GLY B N 1
ATOM 3912 C CA . GLY B 1 208 ? 12.008 -3.828 2.814 1 72.75 208 GLY B CA 1
ATOM 3913 C C . GLY B 1 208 ? 10.969 -3.369 3.812 1 72.75 208 GLY B C 1
ATOM 3914 O O . GLY B 1 208 ? 11.094 -2.293 4.402 1 72.75 208 GLY B O 1
ATOM 3915 N N . LEU B 1 209 ? 9.961 -4.16 3.949 1 81.56 209 LEU B N 1
ATOM 3916 C CA . LEU B 1 209 ? 8.945 -3.83 4.949 1 81.56 209 LEU B CA 1
ATOM 3917 C C . LEU B 1 209 ? 9.555 -3.791 6.344 1 81.56 209 LEU B C 1
ATOM 3919 O O . LEU B 1 209 ? 10.414 -4.617 6.676 1 81.56 209 LEU B O 1
ATOM 3923 N N . SER B 1 210 ? 9.086 -2.826 7.137 1 81.94 210 SER B N 1
ATOM 3924 C CA . SER B 1 210 ? 9.508 -2.729 8.531 1 81.94 210 SER B CA 1
ATOM 3925 C C . SER B 1 210 ? 9.266 -4.039 9.273 1 81.94 210 SER B C 1
ATOM 3927 O O . SER B 1 210 ? 10.102 -4.465 10.078 1 81.94 210 SER B O 1
ATOM 3929 N N . MET B 1 211 ? 8.258 -4.691 8.906 1 86 211 MET B N 1
ATOM 3930 C CA . MET B 1 211 ? 7.859 -5.895 9.625 1 86 211 MET B CA 1
ATOM 3931 C C . MET B 1 211 ? 8.82 -7.043 9.344 1 86 211 MET B C 1
ATOM 3933 O O . MET B 1 211 ? 8.977 -7.945 10.172 1 86 211 MET B O 1
ATOM 3937 N N . GLU B 1 212 ? 9.328 -7.031 8.164 1 85.31 212 GLU B N 1
ATOM 3938 C CA . GLU B 1 212 ? 10.328 -8.039 7.855 1 85.31 212 GLU B CA 1
ATOM 3939 C C . GLU B 1 212 ? 11.5 -7.977 8.844 1 85.31 212 GLU B C 1
ATOM 3941 O O . GLU B 1 212 ? 11.969 -9.008 9.32 1 85.31 212 GLU B O 1
ATOM 3946 N N . ARG B 1 213 ? 11.906 -6.789 9.148 1 83.25 213 ARG B N 1
ATOM 3947 C CA . ARG B 1 213 ? 13.023 -6.586 10.078 1 83.25 213 ARG B CA 1
ATOM 3948 C C . ARG B 1 213 ? 12.609 -6.902 11.508 1 83.25 213 ARG B C 1
ATOM 3950 O O . ARG B 1 213 ? 13.375 -7.504 12.266 1 83.25 213 ARG B O 1
ATOM 3957 N N . ILE B 1 214 ? 11.461 -6.488 11.859 1 87.06 214 ILE B N 1
ATOM 3958 C CA . ILE B 1 214 ? 10.984 -6.691 13.219 1 87.06 214 ILE B CA 1
ATOM 3959 C C . ILE B 1 214 ? 10.836 -8.188 13.5 1 87.06 214 ILE B C 1
ATOM 3961 O O . ILE B 1 214 ? 11.188 -8.656 14.586 1 87.06 214 ILE B O 1
ATOM 3965 N N . LEU B 1 215 ? 10.336 -8.953 12.492 1 88.81 215 LEU B N 1
ATOM 3966 C CA . LEU B 1 215 ? 10.07 -10.383 12.656 1 88.81 215 LEU B CA 1
ATOM 3967 C C . LEU B 1 215 ? 11.359 -11.188 12.5 1 88.81 215 LEU B C 1
ATOM 3969 O O . LEU B 1 215 ? 11.461 -12.297 13.023 1 88.81 215 LEU B O 1
ATOM 3973 N N . GLY B 1 216 ? 12.328 -10.625 11.742 1 76.94 216 GLY B N 1
ATOM 3974 C CA . GLY B 1 216 ? 13.547 -11.312 11.344 1 76.94 216 GLY B CA 1
ATOM 3975 C C . GLY B 1 216 ? 14.031 -12.312 12.375 1 76.94 216 GLY B C 1
ATOM 3976 O O . GLY B 1 216 ? 13.875 -13.523 12.203 1 76.94 216 GLY B O 1
ATOM 3977 N N . ASP B 1 217 ? 14.555 -11.969 13.367 1 73.5 217 ASP B N 1
ATOM 3978 C CA . ASP B 1 217 ? 15.195 -12.852 14.336 1 73.5 217 ASP B CA 1
ATOM 3979 C C . ASP B 1 217 ? 14.164 -13.719 15.055 1 73.5 217 ASP B C 1
ATOM 3981 O O . ASP B 1 217 ? 14.453 -14.859 15.422 1 73.5 217 ASP B O 1
ATOM 3985 N N . ARG B 1 218 ? 13.008 -13.266 15.078 1 80.81 218 ARG B N 1
ATOM 3986 C CA . ARG B 1 218 ? 11.984 -14 15.82 1 80.81 218 ARG B CA 1
ATOM 3987 C C . ARG B 1 218 ? 11.562 -15.258 15.07 1 80.81 218 ARG B C 1
ATOM 3989 O O . ARG B 1 218 ? 11.367 -16.312 15.68 1 80.81 218 ARG B O 1
ATOM 3996 N N . LEU B 1 219 ? 11.453 -15.148 13.766 1 81.38 219 LEU B N 1
ATOM 3997 C CA . LEU B 1 219 ? 11.023 -16.297 12.969 1 81.38 219 LEU B CA 1
ATOM 3998 C C . LEU B 1 219 ? 12.109 -17.375 12.93 1 81.38 219 LEU B C 1
ATOM 4000 O O . LEU B 1 219 ? 11.812 -18.562 12.844 1 81.38 219 LEU B O 1
ATOM 4004 N N . GLU B 1 220 ? 13.289 -16.906 13.055 1 78.25 220 GLU B N 1
ATOM 4005 C CA . GLU B 1 220 ? 14.406 -17.844 13.055 1 78.25 220 GLU B CA 1
ATOM 4006 C C . GLU B 1 220 ? 14.5 -18.594 14.383 1 78.25 220 GLU B C 1
ATOM 4008 O O . GLU B 1 220 ? 14.953 -19.734 14.43 1 78.25 220 GLU B O 1
ATOM 4013 N N . SER B 1 221 ? 14.031 -18.016 15.414 1 80.75 221 SER B N 1
ATOM 4014 C CA . SER B 1 221 ? 14.211 -18.578 16.75 1 80.75 221 SER B CA 1
ATOM 4015 C C . SER B 1 221 ? 12.922 -19.219 17.266 1 80.75 221 SER B C 1
ATOM 4017 O O . SER B 1 221 ? 12.883 -19.734 18.375 1 80.75 221 SER B O 1
ATOM 4019 N N . THR B 1 222 ? 11.961 -19.188 16.406 1 83.31 222 THR B N 1
ATOM 4020 C CA . THR B 1 222 ? 10.688 -19.719 16.891 1 83.31 222 THR B CA 1
ATOM 4021 C C . THR B 1 222 ? 10.75 -21.234 17.016 1 83.31 222 THR B C 1
ATOM 4023 O O . THR B 1 222 ? 11.367 -21.906 16.188 1 83.31 222 THR B O 1
ATOM 4026 N N . PRO B 1 223 ? 10.109 -21.781 18.094 1 87.38 223 PRO B N 1
ATOM 4027 C CA . PRO B 1 223 ? 10.094 -23.234 18.297 1 87.38 223 PRO B CA 1
ATOM 4028 C C . PRO B 1 223 ? 9.07 -23.938 17.406 1 87.38 223 PRO B C 1
ATOM 4030 O O . PRO B 1 223 ? 9.023 -25.172 17.375 1 87.38 223 PRO B O 1
ATOM 4033 N N . TYR B 1 224 ? 8.32 -23.172 16.719 1 92.06 224 TYR B N 1
ATOM 4034 C CA . TYR B 1 224 ? 7.195 -23.734 15.984 1 92.06 224 TYR B CA 1
ATOM 4035 C C . TYR B 1 224 ? 7.648 -24.266 14.633 1 92.06 224 TYR B C 1
ATOM 4037 O O . TYR B 1 224 ? 8.57 -23.719 14.023 1 92.06 224 TYR B O 1
ATOM 4045 N N . ALA B 1 225 ? 6.977 -25.328 14.219 1 92 225 ALA B N 1
ATOM 4046 C CA . ALA B 1 225 ? 7.199 -25.859 12.883 1 92 225 ALA B CA 1
ATOM 4047 C C . ALA B 1 225 ? 6.453 -25.047 11.836 1 92 225 ALA B C 1
ATOM 4049 O O . ALA B 1 225 ? 5.242 -25.188 11.664 1 92 225 ALA B O 1
ATOM 4050 N N . LEU B 1 226 ? 7.211 -24.234 11.148 1 92.06 226 LEU B N 1
ATOM 4051 C CA . LEU B 1 226 ? 6.652 -23.359 10.117 1 92.06 226 LEU B CA 1
ATOM 4052 C C . LEU B 1 226 ? 7.414 -23.516 8.805 1 92.06 226 LEU B C 1
ATOM 4054 O O . LEU B 1 226 ? 8.641 -23.656 8.805 1 92.06 226 LEU B O 1
ATOM 4058 N N . THR B 1 227 ? 6.672 -23.531 7.746 1 90.75 227 THR B N 1
ATOM 4059 C CA . THR B 1 227 ? 7.289 -23.578 6.426 1 90.75 227 THR B CA 1
ATOM 4060 C C . THR B 1 227 ? 6.895 -22.359 5.602 1 90.75 227 THR B C 1
ATOM 4062 O O . THR B 1 227 ? 5.711 -22.109 5.371 1 90.75 227 THR B O 1
ATOM 4065 N N . PRO B 1 228 ? 7.875 -21.609 5.117 1 90.62 228 PRO B N 1
ATOM 4066 C CA . PRO B 1 228 ? 7.527 -20.484 4.246 1 90.62 228 PRO B CA 1
ATOM 4067 C C . PRO B 1 228 ? 6.727 -20.906 3.021 1 90.62 228 PRO B C 1
ATOM 4069 O O . PRO B 1 228 ? 7.109 -21.859 2.326 1 90.62 228 PRO B O 1
ATOM 4072 N N . PHE B 1 229 ? 5.656 -20.25 2.805 1 93.31 229 PHE B N 1
ATOM 4073 C CA . PHE B 1 229 ? 4.781 -20.562 1.681 1 93.31 229 PHE B CA 1
ATOM 4074 C C . PHE B 1 229 ? 4.535 -19.328 0.821 1 93.31 229 PHE B C 1
ATOM 4076 O O . PHE B 1 229 ? 4.688 -19.375 -0.401 1 93.31 229 PHE B O 1
ATOM 4083 N N . VAL B 1 230 ? 4.125 -18.234 1.454 1 94.5 230 VAL B N 1
ATOM 4084 C CA . VAL B 1 230 ? 3.852 -16.984 0.762 1 94.5 230 VAL B CA 1
ATOM 4085 C C . VAL B 1 230 ? 4.844 -15.914 1.212 1 94.5 230 VAL B C 1
ATOM 4087 O O . VAL B 1 230 ? 5.043 -15.711 2.412 1 94.5 230 VAL B O 1
ATOM 4090 N N . ARG B 1 231 ? 5.477 -15.305 0.267 1 93.88 231 ARG B N 1
ATOM 4091 C CA . ARG B 1 231 ? 6.309 -14.125 0.506 1 93.88 231 ARG B CA 1
ATOM 4092 C C . ARG B 1 231 ? 5.688 -12.875 -0.11 1 93.88 231 ARG B C 1
ATOM 4094 O O . ARG B 1 231 ? 5.391 -12.852 -1.307 1 93.88 231 ARG B O 1
ATOM 4101 N N . ILE B 1 232 ? 5.457 -11.852 0.731 1 93.75 232 ILE B N 1
ATOM 4102 C CA . ILE B 1 232 ? 4.664 -10.711 0.28 1 93.75 232 ILE B CA 1
ATOM 4103 C C . ILE B 1 232 ? 5.297 -9.414 0.774 1 93.75 232 ILE B C 1
ATOM 4105 O O . ILE B 1 232 ? 5.98 -9.406 1.801 1 93.75 232 ILE B O 1
ATOM 4109 N N . ASP B 1 233 ? 4.984 -8.234 0.095 1 91.38 233 ASP B N 1
ATOM 4110 C CA . ASP B 1 233 ? 5.605 -6.957 0.437 1 91.38 233 ASP B CA 1
ATOM 4111 C C . ASP B 1 233 ? 4.566 -5.953 0.937 1 91.38 233 ASP B C 1
ATOM 4113 O O . ASP B 1 233 ? 4.773 -4.742 0.85 1 91.38 233 ASP B O 1
ATOM 4117 N N . SER B 1 234 ? 3.477 -6.477 1.387 1 91.19 234 SER B N 1
ATOM 4118 C CA . SER B 1 234 ? 2.377 -5.652 1.871 1 91.19 234 SER B CA 1
ATOM 4119 C C . SER B 1 234 ? 1.676 -6.305 3.057 1 91.19 234 SER B C 1
ATOM 4121 O O . SER B 1 234 ? 1.268 -7.465 2.982 1 91.19 234 SER B O 1
ATOM 4123 N N . LEU B 1 235 ? 1.511 -5.508 4.113 1 92.38 235 LEU B N 1
ATOM 4124 C CA . LEU B 1 235 ? 0.785 -6.02 5.27 1 92.38 235 LEU B CA 1
ATOM 4125 C C . LEU B 1 235 ? -0.68 -6.266 4.926 1 92.38 235 LEU B C 1
ATOM 4127 O O . LEU B 1 235 ? -1.278 -7.234 5.402 1 92.38 235 LEU B O 1
ATOM 4131 N N . ASP B 1 236 ? -1.15 -5.414 4.148 1 90.75 236 ASP B N 1
ATOM 4132 C CA . ASP B 1 236 ? -2.541 -5.586 3.744 1 90.75 236 ASP B CA 1
ATOM 4133 C C . ASP B 1 236 ? -2.723 -6.871 2.941 1 90.75 236 ASP B C 1
ATOM 4135 O O . ASP B 1 236 ? -3.715 -7.582 3.115 1 90.75 236 ASP B O 1
ATOM 4139 N N . ALA B 1 237 ? -1.788 -7.062 2.082 1 91.62 237 ALA B N 1
ATOM 4140 C CA . ALA B 1 237 ? -1.838 -8.305 1.313 1 91.62 237 ALA B CA 1
ATOM 4141 C C . ALA B 1 237 ? -1.689 -9.523 2.223 1 91.62 237 ALA B C 1
ATOM 4143 O O . ALA B 1 237 ? -2.344 -10.547 2.014 1 91.62 237 ALA B O 1
ATOM 4144 N N . ALA B 1 238 ? -0.843 -9.422 3.193 1 94.94 238 ALA B N 1
ATOM 4145 C CA . ALA B 1 238 ? -0.669 -10.5 4.16 1 94.94 238 ALA B CA 1
ATOM 4146 C C . ALA B 1 238 ? -1.959 -10.758 4.938 1 94.94 238 ALA B C 1
ATOM 4148 O O . ALA B 1 238 ? -2.334 -11.906 5.168 1 94.94 238 ALA B O 1
ATOM 4149 N N . HIS B 1 239 ? -2.578 -9.672 5.332 1 95.06 239 H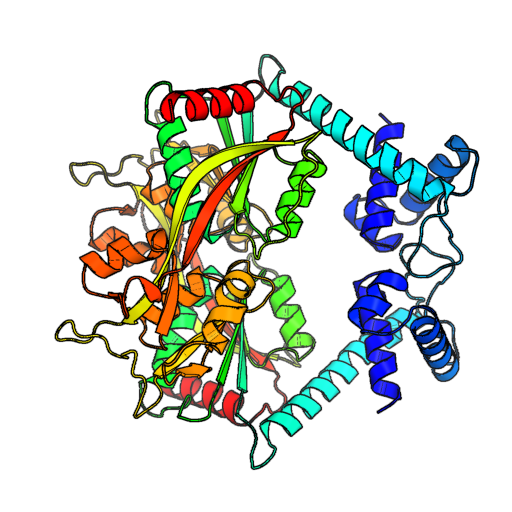IS B N 1
ATOM 4150 C CA . HIS B 1 239 ? -3.865 -9.766 6.012 1 95.06 239 HIS B CA 1
ATOM 4151 C C . HIS B 1 239 ? -4.891 -10.5 5.156 1 95.06 239 HIS B C 1
ATOM 4153 O O . HIS B 1 239 ? -5.566 -11.414 5.637 1 95.06 239 HIS B O 1
ATOM 4159 N N . GLY B 1 240 ? -4.957 -10.109 3.906 1 92.38 240 GLY B N 1
ATOM 4160 C CA . GLY B 1 240 ? -5.848 -10.805 2.99 1 92.38 240 GLY B CA 1
ATOM 4161 C C . GLY B 1 240 ? -5.523 -12.273 2.84 1 92.38 240 GLY B C 1
ATOM 4162 O O . GLY B 1 240 ? -6.426 -13.117 2.832 1 92.38 240 GLY B O 1
ATOM 4163 N N . ALA B 1 241 ? -4.297 -12.57 2.729 1 94.94 241 ALA B N 1
ATOM 4164 C CA . ALA B 1 241 ? -3.85 -13.953 2.582 1 94.94 241 ALA B CA 1
ATOM 4165 C C . ALA B 1 241 ? -4.219 -14.781 3.811 1 94.94 241 ALA B C 1
ATOM 4167 O O . ALA B 1 241 ? -4.672 -15.922 3.686 1 94.94 241 ALA B O 1
ATOM 4168 N N . ALA B 1 242 ? -4.02 -14.219 4.984 1 96.81 242 ALA B N 1
ATOM 4169 C CA . ALA B 1 242 ? -4.379 -14.906 6.219 1 96.81 242 ALA B CA 1
ATOM 4170 C C . ALA B 1 242 ? -5.875 -15.195 6.273 1 96.81 242 ALA B C 1
ATOM 4172 O O . ALA B 1 242 ? -6.289 -16.297 6.629 1 96.81 242 ALA B O 1
ATOM 4173 N N . LEU B 1 243 ? -6.648 -14.219 5.871 1 94.56 243 LEU B N 1
ATOM 4174 C CA . LEU B 1 243 ? -8.102 -14.359 5.875 1 94.56 243 LEU B CA 1
ATOM 4175 C C . LEU B 1 243 ? -8.547 -15.469 4.934 1 94.56 243 LEU B C 1
ATOM 4177 O O . LEU B 1 243 ? -9.578 -16.109 5.164 1 94.56 243 LEU B O 1
ATOM 4181 N N . LYS B 1 244 ? -7.758 -15.664 3.957 1 93.62 244 LYS B N 1
ATOM 4182 C CA . LYS B 1 244 ? -8.125 -16.641 2.934 1 93.62 244 LYS B CA 1
ATOM 4183 C C . LYS B 1 244 ? -7.516 -18 3.23 1 93.62 244 LYS B C 1
ATOM 4185 O O . LYS B 1 244 ? -7.59 -18.906 2.402 1 93.62 244 LYS B O 1
ATOM 4190 N N . GLY B 1 245 ? -6.832 -18.109 4.336 1 94.62 245 GLY B N 1
ATOM 4191 C CA . GLY B 1 245 ? -6.332 -19.391 4.812 1 94.62 245 GLY B CA 1
ATOM 4192 C C . GLY B 1 245 ? -5.055 -19.812 4.121 1 94.62 245 GLY B C 1
ATOM 4193 O O . GLY B 1 245 ? -4.816 -21.016 3.936 1 94.62 245 GLY B O 1
ATOM 4194 N N . LEU B 1 246 ? -4.285 -18.906 3.738 1 94.88 246 LEU B N 1
ATOM 4195 C CA . LEU B 1 246 ? -3.086 -19.25 2.988 1 94.88 246 LEU B CA 1
ATOM 4196 C C . LEU B 1 246 ? -1.915 -19.516 3.928 1 94.88 246 LEU B C 1
ATOM 4198 O O . LEU B 1 246 ? -0.86 -19.984 3.494 1 94.88 246 LEU B O 1
ATOM 4202 N N . GLY B 1 247 ? -2.096 -19.203 5.195 1 96.12 247 GLY B N 1
ATOM 4203 C CA . GLY B 1 247 ? -1.039 -19.484 6.16 1 96.12 247 GLY B CA 1
ATOM 4204 C C . GLY B 1 247 ? -1.158 -18.656 7.426 1 96.12 247 GLY B C 1
ATOM 4205 O O . GLY B 1 247 ? -2.137 -17.938 7.613 1 96.12 247 GLY B O 1
ATOM 4206 N N . VAL B 1 248 ? -0.124 -18.844 8.297 1 96.88 248 VAL B N 1
ATOM 4207 C CA . VAL B 1 248 ? 0.019 -18.062 9.516 1 96.88 248 VAL B CA 1
ATOM 4208 C C . VAL B 1 248 ? 0.786 -16.781 9.219 1 96.88 248 VAL B C 1
ATOM 4210 O O . VAL B 1 248 ? 1.795 -16.797 8.508 1 96.88 248 VAL B O 1
ATOM 4213 N N . ALA B 1 249 ? 0.28 -15.695 9.711 1 97.06 249 ALA B N 1
ATOM 4214 C CA . ALA B 1 249 ? 0.937 -14.406 9.531 1 97.06 249 ALA B CA 1
ATOM 4215 C C . ALA B 1 249 ? 1.074 -13.664 10.859 1 97.06 249 ALA B C 1
ATOM 4217 O O . ALA B 1 249 ? 0.161 -13.695 11.688 1 97.06 249 ALA B O 1
ATOM 4218 N N . TRP B 1 250 ? 2.25 -13.102 11.117 1 96.31 250 TRP B N 1
ATOM 4219 C CA . TRP B 1 250 ? 2.359 -12.094 12.164 1 96.31 250 TRP B CA 1
ATOM 4220 C C . TRP B 1 250 ? 1.901 -10.727 11.664 1 96.31 250 TRP B C 1
ATOM 4222 O O . TRP B 1 250 ? 2.502 -10.164 10.75 1 96.31 250 TRP B O 1
ATOM 4232 N N . LEU B 1 251 ? 0.849 -10.188 12.234 1 96.56 251 LEU B N 1
ATOM 4233 C CA . LEU B 1 251 ? 0.255 -8.922 11.82 1 96.56 251 LEU B CA 1
ATOM 4234 C C . LEU B 1 251 ? 0.023 -8.008 13.023 1 96.56 251 LEU B C 1
ATOM 4236 O O . LEU B 1 251 ? -0.181 -8.492 14.141 1 96.56 251 LEU B O 1
ATOM 4240 N N . PRO B 1 252 ? 0.07 -6.691 12.789 1 94.81 252 PRO B N 1
ATOM 4241 C CA . PRO B 1 252 ? -0.29 -5.793 13.891 1 94.81 252 PRO B CA 1
ATOM 4242 C C . PRO B 1 252 ? -1.679 -6.078 14.453 1 94.81 252 PRO B C 1
ATOM 4244 O O . PRO B 1 252 ? -2.623 -6.309 13.695 1 94.81 252 PRO B O 1
ATOM 4247 N N . TRP B 1 253 ? -1.755 -6.039 15.766 1 95.19 253 TRP B N 1
ATOM 4248 C CA . TRP B 1 253 ? -3.035 -6.266 16.422 1 95.19 253 TRP B CA 1
ATOM 4249 C C . TRP B 1 253 ? -4.082 -5.27 15.945 1 95.19 253 TRP B C 1
ATOM 4251 O O . TRP B 1 253 ? -5.242 -5.633 15.727 1 95.19 253 TRP B O 1
ATOM 4261 N N . SER B 1 254 ? -3.713 -4.082 15.695 1 91.19 254 SER B N 1
ATOM 4262 C CA . SER B 1 254 ? -4.617 -3.025 15.258 1 91.19 254 SER B CA 1
ATOM 4263 C C . SER B 1 254 ? -5.277 -3.375 13.93 1 91.19 254 SER B C 1
ATOM 4265 O O . SER B 1 254 ? -6.355 -2.875 13.609 1 91.19 254 SER B O 1
ATOM 4267 N N . MET B 1 255 ? -4.648 -4.203 13.172 1 92 255 MET B N 1
ATOM 4268 C CA . MET B 1 255 ? -5.168 -4.578 11.859 1 92 255 MET B CA 1
ATOM 4269 C C . MET B 1 255 ? -6.117 -5.766 11.969 1 92 255 MET B C 1
ATOM 4271 O O . MET B 1 255 ? -6.98 -5.953 11.117 1 92 255 MET B O 1
ATOM 4275 N N . VAL B 1 256 ? -5.969 -6.586 13.023 1 95.88 256 VAL B N 1
ATOM 4276 C CA . VAL B 1 256 ? -6.645 -7.879 12.961 1 95.88 256 VAL B CA 1
ATOM 4277 C C . VAL B 1 256 ? -7.602 -8.016 14.148 1 95.88 256 VAL B C 1
ATOM 4279 O O . VAL B 1 256 ? -8.367 -8.977 14.227 1 95.88 256 VAL B O 1
ATOM 4282 N N . ALA B 1 257 ? -7.613 -7.09 15.07 1 94.44 257 ALA B N 1
ATOM 4283 C CA . ALA B 1 257 ? -8.438 -7.172 16.281 1 94.44 257 ALA B CA 1
ATOM 4284 C C . ALA B 1 257 ? -9.906 -7.379 15.922 1 94.44 257 ALA B C 1
ATOM 4286 O O . ALA B 1 257 ? -10.578 -8.234 16.5 1 94.44 257 ALA B O 1
ATOM 4287 N N . ALA B 1 258 ? -10.344 -6.609 14.977 1 89.06 258 ALA B N 1
ATOM 4288 C CA . ALA B 1 258 ? -11.75 -6.715 14.578 1 89.06 258 ALA B CA 1
ATOM 4289 C C . ALA B 1 258 ? -12.055 -8.086 13.984 1 89.06 258 ALA B C 1
ATOM 4291 O O . ALA B 1 258 ? -13.117 -8.656 14.242 1 89.06 258 ALA B O 1
ATOM 4292 N N . ASP B 1 259 ? -11.188 -8.57 13.203 1 94.06 259 ASP B N 1
ATOM 4293 C CA . ASP B 1 259 ? -11.344 -9.891 12.602 1 94.06 259 ASP B CA 1
ATOM 4294 C C . ASP B 1 259 ? -11.383 -10.984 13.672 1 94.06 259 ASP B C 1
ATOM 4296 O O . ASP B 1 259 ? -12.156 -11.93 13.57 1 94.06 259 ASP B O 1
ATOM 4300 N N . CYS B 1 260 ? -10.586 -10.836 14.664 1 96.38 260 CYS B N 1
ATOM 4301 C CA . CYS B 1 260 ? -10.555 -11.812 15.758 1 96.38 260 CYS B CA 1
ATOM 4302 C C . CYS B 1 260 ? -11.836 -11.758 16.578 1 96.38 260 CYS B C 1
ATOM 4304 O O . CYS B 1 260 ? -12.383 -12.797 16.953 1 96.38 260 CYS B O 1
ATOM 4306 N N . ARG B 1 261 ? -12.312 -10.602 16.75 1 93.81 261 ARG B N 1
ATOM 4307 C CA . ARG B 1 261 ? -13.562 -10.438 17.484 1 93.81 261 ARG B CA 1
ATOM 4308 C C . ARG B 1 261 ? -14.734 -11.062 16.734 1 93.81 261 ARG B C 1
ATOM 4310 O O . ARG B 1 261 ? -15.625 -11.656 17.344 1 93.81 261 ARG B O 1
ATOM 4317 N N . ARG B 1 262 ? -14.648 -10.961 15.445 1 91.56 262 ARG B N 1
ATOM 4318 C CA . ARG B 1 262 ? -15.711 -11.492 14.609 1 91.56 262 ARG B CA 1
ATOM 4319 C C . ARG B 1 262 ? -15.539 -12.992 14.391 1 91.56 262 ARG B C 1
ATOM 4321 O O . ARG B 1 262 ? -16.391 -13.648 13.797 1 91.56 262 ARG B O 1
ATOM 4328 N N . GLY B 1 263 ? -14.43 -13.453 14.711 1 94.44 263 GLY B N 1
ATOM 4329 C CA . GLY B 1 263 ? -14.195 -14.883 14.664 1 94.44 263 GLY B CA 1
ATOM 4330 C C . GLY B 1 263 ? -13.742 -15.367 13.297 1 94.44 263 GLY B C 1
ATOM 4331 O O . GLY B 1 263 ? -13.852 -16.547 12.984 1 94.44 263 GLY B O 1
ATOM 4332 N N . VAL B 1 264 ? -13.273 -14.5 12.461 1 94.81 264 VAL B N 1
ATOM 4333 C CA . VAL B 1 264 ? -12.828 -14.938 11.141 1 94.81 264 VAL B CA 1
ATOM 4334 C C . VAL B 1 264 ? -11.328 -15.195 11.156 1 94.81 264 VAL B C 1
ATOM 4336 O O . VAL B 1 264 ? -10.797 -15.906 10.305 1 94.81 264 VAL B O 1
ATOM 4339 N N . LEU B 1 265 ? -10.633 -14.562 12.094 1 97.75 265 LEU B N 1
ATOM 4340 C CA . LEU B 1 265 ? -9.242 -14.867 12.398 1 97.75 265 LEU B CA 1
ATOM 4341 C C . LEU B 1 265 ? -9.086 -15.305 13.852 1 97.75 265 LEU B C 1
ATOM 4343 O O . LEU B 1 265 ? -9.867 -14.906 14.711 1 97.75 265 LEU B O 1
ATOM 4347 N N . VAL B 1 266 ? -8.109 -16.109 14.07 1 98.12 266 VAL B N 1
ATOM 4348 C CA . VAL B 1 266 ? -7.77 -16.547 15.422 1 98.12 266 VAL B CA 1
ATOM 4349 C C . VAL B 1 266 ? -6.34 -16.141 15.758 1 98.12 266 VAL B C 1
ATOM 4351 O O . VAL B 1 266 ? -5.414 -16.406 14.984 1 98.12 266 VAL B O 1
ATOM 4354 N N . SER B 1 267 ? -6.191 -15.453 16.844 1 97.62 267 SER B N 1
ATOM 4355 C CA . SER B 1 267 ? -4.852 -15.172 17.344 1 97.62 267 SER B CA 1
ATOM 4356 C C . SER B 1 267 ? -4.191 -16.422 17.906 1 97.62 267 SER B C 1
ATOM 4358 O O . SER B 1 267 ? -4.816 -17.188 18.656 1 97.62 267 SER B O 1
ATOM 4360 N N . LEU B 1 268 ? -2.973 -16.594 17.5 1 96.62 268 LEU B N 1
ATOM 4361 C CA . LEU B 1 268 ? -2.254 -17.812 17.891 1 96.62 268 LEU B CA 1
ATOM 4362 C C . LEU B 1 268 ? -1.169 -17.484 18.922 1 96.62 268 LEU B C 1
ATOM 4364 O O . LEU B 1 268 ? -0.781 -16.328 19.078 1 96.62 268 LEU B O 1
ATOM 4368 N N . GLY B 1 269 ? -0.75 -18.578 19.547 1 92.25 269 GLY B N 1
ATOM 4369 C CA . GLY B 1 269 ? 0.37 -18.453 20.469 1 92.25 269 GLY B CA 1
ATOM 4370 C C . GLY B 1 269 ? 0.008 -17.734 21.75 1 92.25 269 GLY B C 1
ATOM 4371 O O . GLY B 1 269 ? -1.127 -17.828 22.219 1 92.25 269 GLY B O 1
ATOM 4372 N N . GLY B 1 270 ? 1.01 -17.188 22.422 1 90.31 270 GLY B N 1
ATOM 4373 C CA . GLY B 1 270 ? 0.865 -16.438 23.672 1 90.31 270 GLY B CA 1
ATOM 4374 C C . GLY B 1 270 ? 1.643 -15.141 23.688 1 90.31 270 GLY B C 1
ATOM 4375 O O . GLY B 1 270 ? 2.049 -14.641 22.641 1 90.31 270 GLY B O 1
ATOM 4376 N N . ARG B 1 271 ? 1.798 -14.617 24.812 1 91.44 271 ARG B N 1
ATOM 4377 C CA . ARG B 1 271 ? 2.449 -13.328 25 1 91.44 271 ARG B CA 1
ATOM 4378 C C . ARG B 1 271 ? 3.883 -13.359 24.484 1 91.44 271 ARG B C 1
ATOM 4380 O O . ARG B 1 271 ? 4.387 -12.359 23.969 1 91.44 271 ARG B O 1
ATOM 4387 N N . SER B 1 272 ? 4.477 -14.508 24.578 1 89.69 272 SER B N 1
ATOM 4388 C CA . SER B 1 272 ? 5.867 -14.648 24.156 1 89.69 272 SER B CA 1
ATOM 4389 C C . SER B 1 272 ? 5.996 -14.586 22.641 1 89.69 272 SER B C 1
ATOM 4391 O O . SER B 1 272 ? 7.094 -14.406 22.109 1 89.69 272 SER B O 1
ATOM 4393 N N . ASP B 1 273 ? 4.875 -14.719 21.984 1 92.19 273 ASP B N 1
ATOM 4394 C CA . ASP B 1 273 ? 4.898 -14.719 20.516 1 92.19 273 ASP B CA 1
ATOM 4395 C C . ASP B 1 273 ? 4.555 -13.336 19.969 1 92.19 273 ASP B C 1
ATOM 4397 O O . ASP B 1 273 ? 4.609 -13.117 18.75 1 92.19 273 ASP B O 1
ATOM 4401 N N . GLU B 1 274 ? 4.254 -12.477 20.891 1 94.19 274 GLU B N 1
ATOM 4402 C CA . GLU B 1 274 ? 3.941 -11.102 20.5 1 94.19 274 GLU B CA 1
ATOM 4403 C C . GLU B 1 274 ? 5.203 -10.242 20.453 1 94.19 274 GLU B C 1
ATOM 4405 O O . GLU B 1 274 ? 6.152 -10.484 21.203 1 94.19 274 GLU B O 1
ATOM 4410 N N . ILE B 1 275 ? 5.242 -9.336 19.531 1 93.75 275 ILE B N 1
ATOM 4411 C CA . ILE B 1 275 ? 6.352 -8.398 19.422 1 93.75 275 ILE B CA 1
ATOM 4412 C C . ILE B 1 275 ? 5.828 -6.965 19.5 1 93.75 275 ILE B C 1
ATOM 4414 O O . ILE B 1 275 ? 5.148 -6.496 18.594 1 93.75 275 ILE B O 1
ATOM 4418 N N . ALA B 1 276 ? 6.207 -6.305 20.5 1 93.38 276 ALA B N 1
ATOM 4419 C CA . ALA B 1 276 ? 5.723 -4.941 20.719 1 93.38 276 ALA B CA 1
ATOM 4420 C C . ALA B 1 276 ? 6.508 -3.939 19.875 1 93.38 276 ALA B C 1
ATOM 4422 O O . ALA B 1 276 ? 7.699 -4.129 19.625 1 93.38 276 ALA B O 1
ATOM 4423 N N . PHE B 1 277 ? 5.836 -2.916 19.438 1 92.38 277 PHE B N 1
ATOM 4424 C CA . PHE B 1 277 ? 6.473 -1.787 18.766 1 92.38 277 PHE B CA 1
ATOM 4425 C C . PHE B 1 277 ? 5.707 -0.497 19.047 1 92.38 277 PHE B C 1
ATOM 4427 O O . PHE B 1 277 ? 4.578 -0.531 19.531 1 92.38 277 PHE B O 1
ATOM 4434 N N . GLU B 1 278 ? 6.324 0.622 18.766 1 93.5 278 GLU B N 1
ATOM 4435 C CA . GLU B 1 278 ? 5.703 1.93 18.953 1 93.5 278 GLU B CA 1
ATOM 4436 C C . GLU B 1 278 ? 5.332 2.564 17.609 1 93.5 278 GLU B C 1
ATOM 4438 O O . GLU B 1 278 ? 5.906 2.221 16.578 1 93.5 278 GLU B O 1
ATOM 4443 N N . VAL B 1 279 ? 4.309 3.348 17.672 1 94.19 279 VAL B N 1
ATOM 4444 C CA . VAL B 1 279 ? 3.979 4.246 16.578 1 94.19 279 VAL B CA 1
ATOM 4445 C C . VAL B 1 279 ? 4.293 5.688 16.969 1 94.19 279 VAL B C 1
ATOM 4447 O O . VAL B 1 279 ? 3.725 6.211 17.922 1 94.19 279 VAL B O 1
ATOM 4450 N N . ARG B 1 280 ? 5.188 6.273 16.125 1 94.38 280 ARG B N 1
ATOM 4451 C CA . ARG B 1 280 ? 5.656 7.609 16.5 1 94.38 280 ARG B CA 1
ATOM 4452 C C . ARG B 1 280 ? 5.301 8.625 15.422 1 94.38 280 ARG B C 1
ATOM 4454 O O . ARG B 1 280 ? 5.312 8.312 14.227 1 94.38 280 ARG B O 1
ATOM 4461 N N . LEU B 1 281 ? 4.984 9.805 15.883 1 96.19 281 LEU B N 1
ATOM 4462 C CA . LEU B 1 281 ? 4.762 10.977 15.039 1 96.19 281 LEU B CA 1
ATOM 4463 C C . LEU B 1 281 ? 5.957 11.914 15.094 1 96.19 281 LEU B C 1
ATOM 4465 O O . LEU B 1 281 ? 6.316 12.414 16.156 1 96.19 281 LEU B O 1
ATOM 4469 N N . TYR B 1 282 ? 6.566 12.148 13.922 1 96.06 282 TYR B N 1
ATOM 4470 C CA . TYR B 1 282 ? 7.754 12.992 13.836 1 96.06 282 TYR B CA 1
ATOM 4471 C C . TYR B 1 282 ? 7.426 14.336 13.195 1 96.06 282 TYR B C 1
ATOM 4473 O O . TYR B 1 282 ? 6.562 14.414 12.32 1 96.06 282 TYR B O 1
ATOM 4481 N N . ARG B 1 283 ? 8.156 15.305 13.648 1 94.81 283 ARG B N 1
ATOM 4482 C CA . ARG B 1 283 ? 8.109 16.641 13.062 1 94.81 283 ARG B CA 1
ATOM 4483 C C . ARG B 1 283 ? 9.469 17.328 13.141 1 94.81 283 ARG B C 1
ATOM 4485 O O . ARG B 1 283 ? 10.305 16.953 13.969 1 94.81 283 ARG B O 1
ATOM 4492 N N . SER B 1 284 ? 9.633 18.344 12.258 1 91.5 284 SER B N 1
ATOM 4493 C CA . SER B 1 284 ? 10.766 19.234 12.406 1 91.5 284 SER B CA 1
ATOM 4494 C C . SER B 1 284 ? 10.648 20.078 13.68 1 91.5 284 SER B C 1
ATOM 4496 O O . SER B 1 284 ? 9.547 20.422 14.094 1 91.5 284 SER B O 1
ATOM 4498 N N . ARG B 1 285 ? 11.812 20.406 14.281 1 90.31 285 ARG B N 1
ATOM 4499 C CA . ARG B 1 285 ? 11.812 21.312 15.422 1 90.31 285 ARG B CA 1
ATOM 4500 C C . ARG B 1 285 ? 11.516 22.75 14.992 1 90.31 285 ARG B C 1
ATOM 4502 O O . ARG B 1 285 ? 11.047 23.547 15.789 1 90.31 285 ARG B O 1
ATOM 4509 N N . ALA B 1 286 ? 11.789 22.984 13.75 1 83.25 286 ALA B N 1
ATOM 4510 C CA . ALA B 1 286 ? 11.453 24.297 13.203 1 83.25 286 ALA B CA 1
ATOM 4511 C C . ALA B 1 286 ? 9.945 24.5 13.148 1 83.25 286 ALA B C 1
ATOM 4513 O O . ALA B 1 286 ? 9.18 23.531 13.094 1 83.25 286 ALA B O 1
ATOM 4514 N N . ARG B 1 287 ? 9.547 25.766 13.227 1 83.62 287 ARG B N 1
ATOM 4515 C CA . ARG B 1 287 ? 8.117 26.062 13.18 1 83.62 287 ARG B CA 1
ATOM 4516 C C . ARG B 1 287 ? 7.508 25.594 11.859 1 83.62 287 ARG B C 1
ATOM 4518 O O . ARG B 1 287 ? 8.086 25.812 10.789 1 83.62 287 ARG B O 1
ATOM 4525 N N . LEU B 1 288 ? 6.34 25 12.008 1 88.75 288 LEU B N 1
ATOM 4526 C CA . LEU B 1 288 ? 5.598 24.516 10.859 1 88.75 288 LEU B CA 1
ATOM 4527 C C . LEU B 1 288 ? 4.453 25.469 10.5 1 88.75 288 LEU B C 1
ATOM 4529 O O . LEU B 1 288 ? 4.309 26.516 11.117 1 88.75 288 LEU B O 1
ATOM 4533 N N . ALA B 1 289 ? 3.812 25.109 9.352 1 84.75 289 ALA B N 1
ATOM 4534 C CA . ALA B 1 289 ? 2.588 25.844 9.031 1 84.75 289 ALA B CA 1
ATOM 4535 C C . ALA B 1 289 ? 1.567 25.719 10.156 1 84.75 289 ALA B C 1
ATOM 4537 O O . ALA B 1 289 ? 1.58 24.75 10.922 1 84.75 289 ALA B O 1
ATOM 4538 N N . ASP B 1 290 ? 0.698 26.672 10.242 1 85.75 290 ASP B N 1
ATOM 4539 C CA . ASP B 1 290 ? -0.234 26.797 11.359 1 85.75 290 ASP B CA 1
ATOM 4540 C C . ASP B 1 290 ? -1.054 25.531 11.539 1 85.75 290 ASP B C 1
ATOM 4542 O O . ASP B 1 290 ? -1.248 25.062 12.664 1 85.75 290 ASP B O 1
ATOM 4546 N N . LEU B 1 291 ? -1.519 25.016 10.477 1 91.81 291 LEU B N 1
ATOM 4547 C CA . LEU B 1 291 ? -2.352 23.812 10.562 1 91.81 291 LEU B CA 1
ATOM 4548 C C . LEU B 1 291 ? -1.564 22.641 11.141 1 91.81 291 LEU B C 1
ATOM 4550 O O . LEU B 1 291 ? -2.082 21.891 11.961 1 91.81 291 LEU B O 1
ATOM 4554 N N . ALA B 1 292 ? -0.352 22.469 10.727 1 94.44 292 ALA B N 1
ATOM 4555 C CA . ALA B 1 292 ? 0.505 21.391 11.234 1 94.44 292 ALA B CA 1
ATOM 4556 C C . ALA B 1 292 ? 0.827 21.609 12.711 1 94.44 292 ALA B C 1
ATOM 4558 O O . ALA B 1 292 ? 0.853 20.641 13.484 1 94.44 292 ALA B O 1
ATOM 4559 N N . GLU B 1 293 ? 1.062 22.875 13.023 1 93.19 293 GLU B N 1
ATOM 4560 C CA . GLU B 1 293 ? 1.287 23.188 14.43 1 93.19 293 GLU B CA 1
ATOM 4561 C C . GLU B 1 293 ? 0.061 22.859 15.273 1 93.19 293 GLU B C 1
ATOM 4563 O O . GLU B 1 293 ? 0.185 22.281 16.359 1 93.19 293 GLU B O 1
ATOM 4568 N N . ALA B 1 294 ? -1.037 23.234 14.742 1 93.25 294 ALA B N 1
ATOM 4569 C CA . ALA B 1 294 ? -2.283 22.969 15.461 1 93.25 294 ALA B CA 1
ATOM 4570 C C . ALA B 1 294 ? -2.506 21.469 15.633 1 93.25 294 ALA B C 1
ATOM 4572 O O . ALA B 1 294 ? -2.947 21.016 16.688 1 93.25 294 ALA B O 1
ATOM 4573 N N . ALA B 1 295 ? -2.227 20.703 14.617 1 95.44 295 ALA B N 1
ATOM 4574 C CA . ALA B 1 295 ? -2.381 19.25 14.688 1 95.44 295 ALA B CA 1
ATOM 4575 C C . ALA B 1 295 ? -1.451 18.641 15.734 1 95.44 295 ALA B C 1
ATOM 4577 O O . ALA B 1 295 ? -1.861 17.781 16.516 1 95.44 295 ALA B O 1
ATOM 4578 N N . TRP B 1 296 ? -0.262 19.094 15.727 1 95.94 296 TRP B N 1
ATOM 4579 C CA . TRP B 1 296 ? 0.724 18.625 16.703 1 95.94 296 TRP B CA 1
ATOM 4580 C C . TRP B 1 296 ? 0.286 18.953 18.125 1 95.94 296 TRP B C 1
ATOM 4582 O O . TRP B 1 296 ? 0.297 18.078 18.984 1 95.94 296 TRP B O 1
ATOM 4592 N N . GLU B 1 297 ? -0.11 20.156 18.359 1 95 297 GLU B N 1
ATOM 4593 C CA . GLU B 1 297 ? -0.496 20.609 19.688 1 95 297 GLU B CA 1
ATOM 4594 C C . GLU B 1 297 ? -1.742 19.875 20.172 1 95 297 GLU B C 1
ATOM 4596 O O . GLU B 1 297 ? -1.819 19.5 21.344 1 95 297 GLU B O 1
ATOM 4601 N N . ALA B 1 298 ? -2.652 19.766 19.297 1 94.69 298 ALA B N 1
ATOM 4602 C CA . ALA B 1 298 ? -3.873 19.062 19.672 1 94.69 298 ALA B CA 1
ATOM 4603 C C . ALA B 1 298 ? -3.57 17.609 20.062 1 94.69 298 ALA B C 1
ATOM 4605 O O . ALA B 1 298 ? -4.211 17.062 20.969 1 94.69 298 ALA B O 1
ATOM 4606 N N . THR B 1 299 ? -2.66 16.984 19.375 1 94.25 299 THR B N 1
ATOM 4607 C CA . THR B 1 299 ? -2.275 15.609 19.656 1 94.25 299 THR B CA 1
ATOM 4608 C C . THR B 1 299 ? -1.533 15.508 20.984 1 94.25 299 THR B C 1
ATOM 4610 O O . THR B 1 299 ? -1.781 14.594 21.766 1 94.25 299 THR B O 1
ATOM 4613 N N . ALA B 1 300 ? -0.658 16.469 21.234 1 92.38 300 ALA B N 1
ATOM 4614 C CA . ALA B 1 300 ? 0.116 16.5 22.469 1 92.38 300 ALA B CA 1
ATOM 4615 C C . ALA B 1 300 ? -0.794 16.703 23.672 1 92.38 300 ALA B C 1
ATOM 4617 O O . ALA B 1 300 ? -0.562 16.109 24.734 1 92.38 300 ALA B O 1
ATOM 4618 N N . ASN B 1 301 ? -1.782 17.469 23.484 1 86.19 301 ASN B N 1
ATOM 4619 C CA . ASN B 1 301 ? -2.695 17.781 24.578 1 86.19 301 ASN B CA 1
ATOM 4620 C C . ASN B 1 301 ? -3.605 16.609 24.922 1 86.19 301 ASN B C 1
ATOM 4622 O O . ASN B 1 301 ? -4.059 16.484 26.062 1 86.19 301 ASN B O 1
ATOM 4626 N N . ARG B 1 302 ? -3.984 15.875 23.922 1 80.06 302 ARG B N 1
ATOM 4627 C CA . ARG B 1 302 ? -4.836 14.719 24.172 1 80.06 302 ARG B CA 1
ATOM 4628 C C . ARG B 1 302 ? -4.062 13.602 24.859 1 80.06 302 ARG B C 1
ATOM 4630 O O . ARG B 1 302 ? -4.648 12.781 25.562 1 80.06 302 ARG B O 1
ATOM 4637 N N . LYS B 1 303 ? -2.854 13.492 24.531 1 69.06 303 LYS B N 1
ATOM 4638 C CA . LYS B 1 303 ? -2.014 12.484 25.172 1 69.06 303 LYS B CA 1
ATOM 4639 C C . LYS B 1 303 ? -1.705 12.867 26.625 1 69.06 303 LYS B C 1
ATOM 4641 O O . LYS B 1 303 ? -1.426 12 27.453 1 69.06 303 LYS B O 1
ATOM 4646 N N . ALA B 1 304 ? -1.919 14.227 26.922 1 50.03 304 ALA B N 1
ATOM 4647 C CA . ALA B 1 304 ? -1.721 14.719 28.281 1 50.03 304 ALA B CA 1
ATOM 4648 C C . ALA B 1 304 ? -2.98 14.531 29.125 1 50.03 304 ALA B C 1
ATOM 4650 O O . ALA B 1 304 ? -4.094 14.539 28.594 1 50.03 304 ALA B O 1
#

Sequence (608 aa):
MADLKLLEDLIALAQSGSFVRAAEARHVTHPAFGRRIRALEAWAGAPLVERQRVPVTLTAEGEALLKTATQVVEQMGLVRHRIRSSGAGGEAVLRIATGRSLSRTVVGDWIARLRHRAPKVLTEGTQLEISTGKMEDMAMRLEQGKVDLLCCYEHPALSMQLNPVRYRYMTLGTDKLVPVSQADGRGRARYVLSEGGQPAPLITYAGGLSMERILGDRLESTPYALTPFVRIDSLDAAHGAALKGLGVAWLPWSMVAADCRRGVLVSLGGRSDEIAFEVRLYRSRARLADLAEAAWEATANRKAMADLKLLEDLIALAQSGSFVRAAEARHVTHPAFGRRIRALEAWAGAPLVERQRVPVTLTAEGEALLKTATQVVEQMGLVRHRIRSSGAGGEAVLRIATGRSLSRTVVGDWIARLRHRAPKVLTEGTQLEISTGKMEDMAMRLEQGKVDLLCCYEHPALSMQLNPVRYRYMTLGTDKLVPVSQADGRGRARYVLSEGGQPAPLITYAGGLSMERILGDRLESTPYALTPFVRIDSLDAAHGAALKGLGVAWLPWSMVAADCRRGVLVSLGGRSDEIAFEVRLYRSRARLADLAEAAWEATANRKA

Foldseek 3Di:
DLLLLLLQLLLLCAVVLDLCRSCVVSVHDSVVSVVSPVVNCVVLVHFQWPVVDVSIHGDPSVVVSNVVSLQVLLVVLQVVLQCQLPDPPAQNEAEEEEAPVCVVFLVVVLQCCCCPPPPNLQDPSHYYHYHHDAPVVSLSCQSSNVHFKYKYWADPLDPDDDDVVWKDKDFLWKWKWFKKAFADPVLHGPDAFDLDDDAWEEEAEDDNHPVNRQCVVVVVPDSGRYDYDHYYHDLVVVVVCRLVGVTIYTHICRVCVVVVVVSRMPTYDDPVSMGMITMMMMGTPDDGHPSSVVSVVVSVVVVD/DLLLLLLQLLLLCAVVLDLCRSCVVSVHDSVVSVVSPVVNCVVLVHAQWPPVDVSIDGDPSVVVSNVVSLVVLLVVLQVVLQCQQPDPPAQREAEEEEAPVCVVFLVVVLQCCCCPPPPNLQDPSHYYHYHHDAPVVSLVCQSSNVHFKYKYWADPLDPDDDDVVWKDKDFSWKWKWFKKAFADPVLHGPDAFDLDDDAWEEEAEDDNHPVNRQCVVVVVPDSGRYDYDHYYHDLVVVVVCRLVGVTIYTHICRVCVVVVVVSRMPTYDDPVSMGMITMMMMGTPDDGHPSSVVSVVVSVVVVD

Nearest PDB structures (foldseek):
  5ydo-assembly1_A  TM=8.829E-01  e=1.351E-18  Salmonella enterica
  5ydw-assembly1_B-2  TM=6.304E-01  e=1.280E-22  Salmonella enterica subsp. enterica serovar Typhimurium
  5yer-assembly1_A  TM=8.774E-01  e=6.391E-18  Salmonella enterica subsp. enterica serovar Typhimurium
  5yez-assembly1_B  TM=8.670E-01  e=4.726E-16  Salmonella enterica subsp. enterica serovar Typhimurium
  7erp-assembly2_C  TM=7.637E-01  e=5.622E-12  Cronobacter sakazakii

Solvent-accessible surface area (backbone atoms only — not comparable to full-atom values): 30948 Å² total; per-residue (Å²): 113,77,62,52,51,37,33,50,47,50,47,36,25,61,72,38,8,10,31,58,56,18,11,56,74,65,73,43,51,53,70,57,40,51,50,39,52,50,48,46,19,58,72,68,72,41,69,30,55,37,34,61,34,40,4,24,39,60,29,74,60,20,47,54,44,42,55,49,28,45,48,46,48,10,49,45,35,39,46,49,48,30,47,52,39,58,40,94,86,47,65,35,63,38,34,36,24,26,31,56,68,39,38,40,38,64,49,30,53,50,51,36,42,34,46,75,35,87,76,58,62,54,44,92,66,37,32,38,37,43,43,61,44,54,64,71,61,38,51,49,34,46,67,43,33,73,29,58,34,37,40,42,81,41,44,91,69,51,78,83,76,74,58,68,87,52,30,48,70,46,77,78,45,75,50,32,32,35,33,31,13,12,28,40,100,84,59,42,52,70,51,65,85,29,70,62,79,79,56,27,41,22,46,43,60,36,87,78,39,70,59,36,50,64,42,44,68,52,67,74,65,47,70,48,37,64,37,81,28,35,37,29,54,41,68,61,30,46,53,30,34,18,63,59,56,63,22,38,29,72,39,49,41,84,76,41,49,66,40,37,74,70,42,47,29,31,79,45,83,54,77,87,60,43,46,76,36,37,32,34,38,32,33,59,68,60,88,64,41,67,62,46,46,47,50,51,51,55,51,55,53,66,77,92,112,76,63,54,53,37,32,49,46,50,46,36,23,61,74,32,9,3,32,55,57,18,11,56,74,65,75,44,51,54,69,56,39,50,51,40,52,49,50,46,21,58,72,67,71,42,69,31,56,37,33,73,33,48,14,20,39,60,29,77,61,20,48,54,44,43,57,48,27,48,49,45,47,16,50,44,32,43,46,48,46,30,48,52,39,58,42,95,85,47,63,36,63,38,33,35,25,24,32,56,66,40,38,40,37,65,49,30,53,52,51,36,42,34,46,74,34,88,76,59,61,53,44,92,64,38,33,37,36,42,43,62,44,54,64,71,61,38,51,48,34,44,66,48,34,74,29,58,34,37,40,42,81,41,46,91,69,50,79,84,74,73,58,67,85,52,32,46,71,47,75,78,45,74,50,32,31,35,33,29,13,12,29,41,98,84,60,42,53,70,52,66,84,29,71,61,80,79,57,26,41,22,47,44,60,37,88,78,39,70,60,35,49,64,41,45,68,52,69,73,66,48,70,47,35,64,37,80,29,35,37,29,53,41,69,62,30,48,51,30,34,19,62,59,57,64,21,37,29,72,41,50,42,85,76,41,49,67,42,37,73,70,42,48,29,30,80,46,84,54,76,88,59,43,46,75,36,34,33,32,40,33,34,60,67,60,89,64,40,67,62,46,46,47,48,51,51,55,51,54,53,65,77,92

Radius of gyration: 25.36 Å; Cα contacts (8 Å, |Δi|>4): 1248; chains: 2; bounding box: 65×67×58 Å

InterPro domains:
  IPR000847 LysR, HTH, N-terminal domain [PF00126] (4-63)
  IPR000847 LysR, HTH, N-terminal domain [PS50931] (1-59)
  IPR005119 LysR, substrate-binding [PF03466] (91-298)
  IPR036388 Winged helix-like DNA-binding domain superfamily [G3DSA:1.10.10.10] (1-79)
  IPR036390 Winged helix DNA-binding domain superfamily [SSF46785] (3-85)

Secondary structure (DSSP, 8-state):
-HHHHHHHHHHHHHHH--HHHHHHHTT--HHHHHHHHHHHHHHHTS--EETTSSS-EE-HHHHHHHHHHHHHHHHHHHHHHHHHHHSTTS-EEEEEEE-HHHHHTHHHHHHHHHHHSSS--S-TTEEEEEEE--HHHHHHHHHTTS-SEEEEEE-TT------TTTEEEEEEEEEEEEEEEEB-TTS-BSS---SSSSPEEEEEE-TT-HHHHHHHHHHHH--S-EEEEEEES-HHHHHHHHHTTS-BEEEEHHHHHHHHHHTSEEE-S-GGG-EEEEEEEEEESS---HHHHHHHHHHHHHH-/-HHHHHHHHHHHHHHHS-HHHHHHHTT--HHHHHHHHHHHHHHHTS--EETTSSS-EEPHHHHHHHHHHHHHHHHHHHHHHHHHHHSTTS-EEEEEEE-HHHHHTHHHHHHHHHHHSSSP-S-TTEEEEEEE--HHHHHHHHHTTS-SEEEEEE-TT------TTTEEEEEEEEEEEEEEEEB-TTS-BSS---SSSSPEEEEEE-TT-HHHHHHHHHHHH--S-EEEEEEES-HHHHHHHHHTTS-BEEEEHHHHHHHHHHTSEEE-S-GGG-EEEEEEEEEESS---HHHHHHHHHHHHHH-

pLDDT: mean 84.46, std 12.6, range [38.0, 98.19]

Organism: NCBI:txid1287738